Protein AF-A0A809S788-F1 (afdb_monomer_lite)

Secondary structure (DSSP, 8-state):
------------------------------------TT-------SS----EEPTTSS-EE-TT-SSEEEEETTEEEEEETTEEEEESSTT---EEE-GGGS-HHHHTS-GGG-SS--GGGBTB-TTS---HHHHH-HHHHHHTTTTT---STTPPPPPPP-GGGGG--GGGS--SHHHHHHHHHHH--PPP-SHHHHHHHHHTTS-HHHHHHHHHHHHHHHHHHHHHHHHHHHHHHHHHHHHHHHHHHHHHHHHHHHHHHHHHHHHHHHHHHHHHHHHHHHHHHHHHHHHHHHHHHHHHHHHHHHHHHHHHHHHHHHHHHHHHHHHHHHHHHHHHHHHHHHHHHHHHHHHHHHHHHHHTTTTTT--------------------------------

pLDDT: mean 75.58, std 19.31, range [29.53, 98.75]

Radius of gyration: 82.59 Å; chains: 1; bounding box: 158×96×255 Å

Organism: NCBI:txid2675298

Structure (mmCIF, N/CA/C/O backbone):
data_AF-A0A809S788-F1
#
_entry.id   AF-A0A809S788-F1
#
loop_
_atom_site.group_PDB
_atom_site.id
_atom_site.type_symbol
_atom_site.label_atom_id
_atom_site.label_alt_id
_atom_site.label_comp_id
_atom_site.label_asym_id
_atom_site.label_entity_id
_atom_site.label_seq_id
_atom_site.pdbx_PDB_ins_code
_atom_site.Cartn_x
_atom_site.Cartn_y
_atom_site.Cartn_z
_atom_site.occupancy
_atom_site.B_iso_or_equiv
_atom_site.auth_seq_id
_atom_site.auth_comp_id
_atom_site.auth_asym_id
_atom_site.auth_atom_id
_atom_site.pdbx_PDB_model_num
ATOM 1 N N . MET A 1 1 ? -70.821 30.500 58.540 1.00 41.50 1 MET A N 1
ATOM 2 C CA . MET A 1 1 ? -71.482 31.638 57.850 1.00 41.50 1 MET A CA 1
ATOM 3 C C . MET A 1 1 ? -71.160 31.552 56.358 1.00 41.50 1 MET A C 1
ATOM 5 O O . MET A 1 1 ? -70.191 30.882 56.023 1.00 41.50 1 MET A O 1
ATOM 9 N N . ARG A 1 2 ? -71.958 32.154 55.465 1.00 45.47 2 ARG A N 1
ATOM 10 C CA . ARG A 1 2 ? -71.714 32.177 54.006 1.00 45.47 2 ARG A CA 1
ATOM 11 C C . ARG A 1 2 ? -71.720 33.628 53.527 1.00 45.47 2 ARG A C 1
ATOM 13 O O . ARG A 1 2 ? -72.652 34.345 53.872 1.00 45.47 2 ARG A O 1
ATOM 20 N N . PHE A 1 3 ? -70.758 34.017 52.695 1.00 38.81 3 PHE A N 1
ATOM 21 C CA . PHE A 1 3 ? -70.783 35.291 51.971 1.00 38.81 3 PHE A CA 1
ATOM 22 C C . PHE A 1 3 ? -70.698 35.048 50.462 1.00 38.81 3 PHE A C 1
ATOM 24 O O . PHE A 1 3 ? -70.106 34.068 50.015 1.00 38.81 3 PHE A O 1
ATOM 31 N N . LYS A 1 4 ? -71.351 35.926 49.697 1.00 51.06 4 LYS A N 1
ATOM 32 C CA . LYS A 1 4 ? -71.352 35.952 48.231 1.00 51.06 4 LYS A CA 1
ATOM 33 C C . LYS A 1 4 ? -70.604 37.199 47.768 1.00 51.06 4 LYS A C 1
ATOM 35 O O . LYS A 1 4 ? -70.854 38.259 48.332 1.00 51.06 4 LYS A O 1
ATOM 40 N N . THR A 1 5 ? -69.910 37.103 46.643 1.00 55.44 5 THR A N 1
ATOM 41 C CA . THR A 1 5 ? -69.855 38.180 45.643 1.00 55.44 5 THR A CA 1
ATOM 42 C C . THR A 1 5 ? -69.575 37.579 44.270 1.00 55.44 5 THR A C 1
ATOM 44 O O . THR A 1 5 ? -68.909 36.554 44.153 1.00 55.44 5 THR A O 1
ATOM 47 N N . ILE A 1 6 ? -70.116 38.214 43.233 1.00 52.56 6 ILE A N 1
ATOM 48 C CA . ILE A 1 6 ? -69.779 37.984 41.826 1.00 52.56 6 ILE A CA 1
ATOM 49 C C . ILE A 1 6 ? -69.216 39.312 41.318 1.00 52.56 6 ILE A C 1
ATOM 51 O O . ILE A 1 6 ? -69.770 40.362 41.641 1.00 52.56 6 ILE A O 1
ATOM 55 N N . ALA A 1 7 ? -68.152 39.267 40.522 1.00 47.06 7 ALA A N 1
ATOM 56 C CA . ALA A 1 7 ? -67.668 40.400 39.741 1.00 47.06 7 ALA A CA 1
ATOM 57 C C . ALA A 1 7 ? -67.242 39.901 38.352 1.00 47.06 7 ALA A C 1
ATOM 59 O O . ALA A 1 7 ? -66.825 38.752 38.205 1.00 47.06 7 ALA A O 1
ATOM 60 N N . LEU A 1 8 ? -67.400 40.750 37.339 1.00 42.53 8 LEU A N 1
ATOM 61 C CA . LEU A 1 8 ? -67.252 40.421 35.920 1.00 42.53 8 LEU A CA 1
ATOM 62 C C . LEU A 1 8 ? -66.487 41.555 35.210 1.00 42.53 8 LEU A C 1
ATOM 64 O O . LEU A 1 8 ? -66.583 42.704 35.637 1.00 42.53 8 LEU A O 1
ATOM 68 N N . SER A 1 9 ? -65.859 41.222 34.077 1.00 42.66 9 SER A N 1
ATOM 69 C CA . SER A 1 9 ? -65.473 42.129 32.975 1.00 42.66 9 SER A CA 1
ATOM 70 C C . SER A 1 9 ? -64.111 42.855 33.003 1.00 42.66 9 SER A C 1
ATOM 72 O O . SER A 1 9 ? -63.577 43.225 34.040 1.00 42.66 9 SER A O 1
ATOM 74 N N . LEU A 1 10 ? -63.649 43.135 31.770 1.00 40.50 10 LEU A N 1
ATOM 75 C CA . LEU A 1 10 ? -62.745 44.218 31.328 1.00 40.50 10 LEU A CA 1
ATOM 76 C C . LEU A 1 10 ? -61.223 44.111 31.563 1.00 40.50 10 LEU A C 1
ATOM 78 O O . LEU A 1 10 ? -60.592 44.937 32.212 1.00 40.50 10 LEU A O 1
ATOM 82 N N . LEU A 1 11 ? -60.625 43.145 30.859 1.00 47.16 11 LEU A N 1
ATOM 83 C CA . LEU A 1 11 ? -59.698 43.399 29.734 1.00 47.16 11 LEU A CA 1
ATOM 84 C C . LEU A 1 11 ? -59.058 44.813 29.664 1.00 47.16 11 LEU A C 1
ATOM 86 O O . LEU A 1 11 ? -59.659 45.739 29.121 1.00 47.16 11 LEU A O 1
ATOM 90 N N . ILE A 1 12 ? -57.784 44.924 30.062 1.00 51.25 12 ILE A N 1
ATOM 91 C CA . ILE A 1 12 ? -56.824 45.933 29.568 1.00 51.25 12 ILE A CA 1
ATOM 92 C C . ILE A 1 12 ? -55.490 45.221 29.292 1.00 51.25 12 ILE A C 1
ATOM 94 O O . ILE A 1 12 ? -55.046 44.403 30.095 1.00 51.25 12 ILE A O 1
ATOM 98 N N . VAL A 1 13 ? -54.851 45.533 28.161 1.00 49.28 13 VAL A N 1
ATOM 99 C CA . VAL A 1 13 ? -53.529 45.014 27.766 1.00 49.28 13 VAL A CA 1
ATOM 100 C C . VAL A 1 13 ? -52.476 46.115 27.900 1.00 49.28 13 VAL A C 1
ATOM 102 O O . VAL A 1 13 ? -52.684 47.203 27.364 1.00 49.28 13 VAL A O 1
ATOM 105 N N . PRO A 1 14 ? -51.310 45.824 28.499 1.00 49.75 14 PRO A N 1
ATOM 106 C CA . PRO A 1 14 ? -50.064 46.495 28.161 1.00 49.75 14 PRO A CA 1
ATOM 107 C C . PRO A 1 14 ? -49.111 45.559 27.400 1.00 49.75 14 PRO A C 1
ATOM 109 O O . PRO A 1 14 ? -48.926 44.392 27.741 1.00 49.75 14 PRO A O 1
ATOM 112 N N . LEU A 1 15 ? -48.484 46.108 26.361 1.00 49.28 15 LEU A N 1
ATOM 113 C CA . LEU A 1 15 ? -47.418 45.480 25.584 1.00 49.28 15 LEU A CA 1
ATOM 114 C C . LEU A 1 15 ? -46.178 45.236 26.466 1.00 49.28 15 LEU A C 1
ATOM 116 O O . LEU A 1 15 ? -45.623 46.188 27.010 1.00 49.28 15 LEU A O 1
ATOM 120 N N . VAL A 1 16 ? -45.696 43.992 26.538 1.00 47.94 16 VAL A N 1
ATOM 121 C CA . VAL A 1 16 ? -44.373 43.656 27.092 1.00 47.94 16 VAL A CA 1
ATOM 122 C C . VAL A 1 16 ? -43.607 42.839 26.056 1.00 47.94 16 VAL A C 1
ATOM 124 O O . VAL A 1 16 ? -44.090 41.813 25.580 1.00 47.94 16 VAL A O 1
ATOM 127 N N . ALA A 1 17 ? -42.424 43.320 25.680 1.00 44.06 17 ALA A N 1
ATOM 128 C CA . ALA A 1 17 ? -41.512 42.620 24.783 1.00 44.06 17 ALA A CA 1
ATOM 129 C C . ALA A 1 17 ? -40.576 41.677 25.561 1.00 44.06 17 ALA A C 1
ATOM 131 O O . ALA A 1 17 ? -40.374 41.840 26.760 1.00 44.06 17 ALA A O 1
ATOM 132 N N . THR A 1 18 ? -39.944 40.753 24.832 1.00 43.03 18 THR A N 1
ATOM 133 C CA . THR A 1 18 ? -38.916 39.796 25.290 1.00 43.03 18 THR A CA 1
ATOM 134 C C . THR A 1 18 ? -39.364 38.738 26.311 1.00 43.03 18 THR A C 1
ATOM 136 O O . THR A 1 18 ? -39.541 39.010 27.490 1.00 43.03 18 THR A O 1
ATOM 139 N N . VAL A 1 19 ? -39.386 37.480 25.866 1.00 40.94 19 VAL A N 1
ATOM 140 C CA . VAL A 1 19 ? -38.280 36.551 26.164 1.00 40.94 19 VAL A CA 1
ATOM 141 C C . VAL A 1 19 ? -37.875 35.849 24.868 1.00 40.94 19 VAL A C 1
ATOM 143 O O . VAL A 1 19 ? -38.726 35.545 24.035 1.00 40.94 19 VAL A O 1
ATOM 146 N N . ALA A 1 20 ? -36.575 35.636 24.668 1.00 46.00 20 ALA A N 1
ATOM 147 C CA . ALA A 1 20 ? -36.022 34.993 23.475 1.00 46.00 20 ALA A CA 1
ATOM 148 C C . ALA A 1 20 ? -35.595 33.547 23.779 1.00 46.00 20 ALA A C 1
ATOM 150 O O . ALA A 1 20 ? -34.472 33.143 23.482 1.00 46.00 20 ALA A O 1
ATOM 151 N N . ASP A 1 21 ? -36.492 32.758 24.377 1.00 39.47 21 ASP A N 1
ATOM 152 C CA . ASP A 1 21 ? -36.221 31.368 24.764 1.00 39.47 21 ASP A CA 1
ATOM 153 C C . ASP A 1 21 ? -36.375 30.379 23.603 1.00 39.47 21 ASP A C 1
ATOM 155 O O . ASP A 1 21 ? -37.148 29.425 23.615 1.00 39.47 21 ASP A O 1
ATOM 159 N N . ALA A 1 22 ? -35.531 30.602 22.599 1.00 39.84 22 ALA A N 1
ATOM 160 C CA . ALA A 1 22 ? -34.983 29.551 21.757 1.00 39.84 22 ALA A CA 1
ATOM 161 C C . ALA A 1 22 ? -33.453 29.522 21.917 1.00 39.84 22 ALA A C 1
ATOM 163 O O . ALA A 1 22 ? -32.713 29.387 20.939 1.00 39.84 22 ALA A O 1
ATOM 164 N N . SER A 1 23 ? -32.983 29.606 23.172 1.00 41.78 23 SER A N 1
ATOM 165 C CA . SER A 1 23 ? -31.657 29.130 23.589 1.00 41.78 23 SER A CA 1
ATOM 166 C C . SER A 1 23 ? -31.596 27.619 23.385 1.00 41.78 23 SER A C 1
ATOM 168 O O . SER A 1 23 ? -31.646 26.829 24.325 1.00 41.78 23 SER A O 1
ATOM 170 N N . GLY A 1 24 ? -31.543 27.220 22.115 1.00 38.06 24 GLY A N 1
ATOM 171 C CA . GLY A 1 24 ? -31.401 25.851 21.679 1.00 38.06 24 GLY A CA 1
ATOM 172 C C . GLY A 1 24 ? -30.029 25.355 22.083 1.00 38.06 24 GLY A C 1
ATOM 173 O O . GLY A 1 24 ? -29.098 25.369 21.274 1.00 38.06 24 GLY A O 1
ATOM 174 N N . SER A 1 25 ? -29.939 24.861 23.316 1.00 37.97 25 SER A N 1
ATOM 175 C CA . SER A 1 25 ? -28.967 23.873 23.754 1.00 37.97 25 SER A CA 1
ATOM 176 C C . SER A 1 25 ? -29.172 22.596 22.936 1.00 37.97 25 SER A C 1
ATOM 178 O O . SER A 1 25 ? -29.587 21.547 23.425 1.00 37.97 25 SER A O 1
ATOM 180 N N . ARG A 1 26 ? -28.805 22.683 21.646 1.00 35.59 26 ARG A N 1
ATOM 181 C CA . ARG A 1 26 ? -28.238 21.548 20.928 1.00 35.59 26 ARG A CA 1
ATOM 182 C C . ARG A 1 26 ? -27.288 20.887 21.923 1.00 35.59 26 ARG A C 1
ATOM 184 O O . ARG A 1 26 ? -26.445 21.617 22.456 1.00 35.59 26 ARG A O 1
ATOM 191 N N . PRO A 1 27 ? -27.397 19.575 22.193 1.00 37.84 27 PRO A N 1
ATOM 192 C CA . PRO A 1 27 ? -26.334 18.906 22.915 1.00 37.84 27 PRO A CA 1
ATOM 193 C C . PRO A 1 27 ? -25.066 19.223 22.133 1.00 37.84 27 PRO A C 1
ATOM 195 O O . PRO A 1 27 ? -24.988 18.926 20.937 1.00 37.84 27 PRO A O 1
ATOM 198 N N . THR A 1 28 ? -24.129 19.931 22.763 1.00 33.09 28 THR A N 1
ATOM 199 C CA . THR A 1 28 ? -22.826 20.177 22.165 1.00 33.09 28 THR A CA 1
ATOM 200 C C . THR A 1 28 ? -22.278 18.795 21.899 1.00 33.09 28 THR A C 1
ATOM 202 O O . THR A 1 28 ? -21.981 18.055 22.836 1.00 33.09 28 THR A O 1
ATOM 205 N N . GLN A 1 29 ? -22.229 18.404 20.625 1.00 34.94 29 GLN A N 1
ATOM 206 C CA . GLN A 1 29 ? -21.597 17.161 20.239 1.00 34.94 29 GLN A CA 1
ATOM 207 C C . GLN A 1 29 ? -20.121 17.378 20.535 1.00 34.94 29 GLN A C 1
ATOM 209 O O . GLN A 1 29 ? -19.391 17.925 19.712 1.00 34.94 29 GLN A O 1
ATOM 214 N N . VAL A 1 30 ? -19.712 17.016 21.754 1.00 33.78 30 VAL A N 1
ATOM 215 C CA . VAL A 1 30 ? -18.320 16.992 22.185 1.00 33.78 30 VAL A CA 1
ATOM 216 C C . VAL A 1 30 ? -17.689 15.835 21.431 1.00 33.78 30 VAL A C 1
ATOM 218 O O . VAL A 1 30 ? -17.501 14.732 21.943 1.00 33.78 30 VAL A O 1
ATOM 221 N N . SER A 1 31 ? -17.422 16.094 20.153 1.00 33.41 31 SER A N 1
ATOM 222 C CA . SER A 1 31 ? -16.522 15.324 19.331 1.00 33.41 31 SER A CA 1
ATOM 223 C C . SER A 1 31 ? -15.205 15.307 20.084 1.00 33.41 31 SER A C 1
ATOM 225 O O . SER A 1 31 ? -14.483 16.306 20.097 1.00 33.41 31 SER A O 1
ATOM 227 N N . VAL A 1 32 ? -14.910 14.181 20.735 1.00 39.31 32 VAL A N 1
ATOM 228 C CA . VAL A 1 32 ? -13.601 13.911 21.332 1.00 39.31 32 VAL A CA 1
ATOM 229 C C . VAL A 1 32 ? -12.632 13.629 20.182 1.00 39.31 32 VAL A C 1
ATOM 231 O O . VAL A 1 32 ? -12.125 12.526 20.005 1.00 39.31 32 VAL A O 1
ATOM 234 N N . GLY A 1 33 ? -12.405 14.653 19.356 1.00 33.75 33 GLY A N 1
ATOM 235 C CA . GLY A 1 33 ? -11.189 14.768 18.579 1.00 33.75 33 GLY A CA 1
ATOM 236 C C . GLY A 1 33 ? -10.067 14.818 19.599 1.00 33.75 33 GLY A C 1
ATOM 237 O O . GLY A 1 33 ? -10.022 15.724 20.431 1.00 33.75 33 GLY A O 1
ATOM 238 N N . ILE A 1 34 ? -9.229 13.785 19.611 1.00 42.81 34 ILE A N 1
ATOM 239 C CA . ILE A 1 34 ? -8.140 13.711 20.575 1.00 42.81 34 ILE A CA 1
ATOM 240 C C . ILE A 1 34 ? -7.193 14.866 20.254 1.00 42.81 34 ILE A C 1
ATOM 242 O O . ILE A 1 34 ? -6.674 14.944 19.143 1.00 42.81 34 ILE A O 1
ATOM 246 N N . ASN A 1 35 ? -6.999 15.773 21.214 1.00 29.95 35 ASN A N 1
ATOM 247 C CA . ASN A 1 35 ? -6.159 16.962 21.060 1.00 29.95 35 ASN A CA 1
ATOM 248 C C . ASN A 1 35 ? -4.663 16.602 21.103 1.00 29.95 35 ASN A C 1
ATOM 250 O O . ASN A 1 35 ? -3.922 17.034 21.984 1.00 29.95 35 ASN A O 1
ATOM 254 N N . TYR A 1 36 ? -4.220 15.820 20.121 1.00 43.81 36 TYR A N 1
ATOM 255 C CA . TYR A 1 36 ? -2.841 15.844 19.657 1.00 43.81 36 TYR A CA 1
ATOM 256 C C . TYR A 1 36 ? -2.638 17.097 18.787 1.00 43.81 36 TYR A C 1
ATOM 258 O O . TYR A 1 36 ? -3.549 17.471 18.038 1.00 43.81 36 TYR A O 1
ATOM 266 N N . PRO A 1 37 ? -1.461 17.745 18.820 1.00 34.91 37 PRO A N 1
ATOM 267 C CA . PRO A 1 37 ? -1.160 18.843 17.909 1.00 34.91 37 PRO A CA 1
ATOM 268 C C . PRO A 1 37 ? -1.144 18.341 16.454 1.00 34.91 37 PRO A C 1
ATOM 270 O O . PRO A 1 37 ? -0.196 17.694 16.021 1.00 34.91 37 PRO A O 1
ATOM 273 N N . GLY A 1 38 ? -2.206 18.648 15.703 1.00 36.78 38 GLY A N 1
ATOM 274 C CA . GLY A 1 38 ? -2.278 18.477 14.247 1.00 36.78 38 GLY A CA 1
ATOM 275 C C . GLY A 1 38 ? -3.343 17.515 13.707 1.00 36.78 38 GLY A C 1
ATOM 276 O O . GLY A 1 38 ? -3.680 17.635 12.533 1.00 36.78 38 GLY A O 1
ATOM 277 N N . VAL A 1 39 ? -3.912 16.596 14.506 1.00 39.84 39 VAL A N 1
ATOM 278 C CA . VAL A 1 39 ? -4.849 15.574 13.980 1.00 39.84 39 VAL A CA 1
ATOM 279 C C . VAL A 1 39 ? -6.062 15.337 14.887 1.00 39.84 39 VAL A C 1
ATOM 281 O O . VAL A 1 39 ? -6.020 14.546 15.825 1.00 39.84 39 VAL A O 1
ATOM 284 N N . SER A 1 40 ? -7.203 15.933 14.528 1.00 47.94 40 SER A N 1
ATOM 285 C CA . SER A 1 40 ? -8.512 15.437 14.978 1.00 47.94 40 SER A CA 1
ATOM 286 C C . SER A 1 40 ? -8.881 14.190 14.174 1.00 47.94 40 SER A C 1
ATOM 288 O O . SER A 1 40 ? -9.336 14.300 13.040 1.00 47.94 40 SER A O 1
ATOM 290 N N . LEU A 1 41 ? -8.696 13.003 14.759 1.00 58.16 41 LEU A N 1
ATOM 291 C CA . LEU A 1 41 ? -8.872 11.721 14.056 1.00 58.16 41 LEU A CA 1
ATOM 292 C C . LEU A 1 41 ? -10.288 11.463 13.515 1.00 58.16 41 LEU A C 1
ATOM 294 O O . LEU A 1 41 ? -10.454 10.589 12.676 1.00 58.16 41 LEU A O 1
ATOM 298 N N . GLY A 1 42 ? -11.326 12.161 13.981 1.00 60.66 42 GLY A N 1
ATOM 299 C CA . GLY A 1 42 ? -12.709 11.978 13.508 1.00 60.66 42 GLY A CA 1
ATOM 300 C C . GLY A 1 42 ? -13.381 10.656 13.918 1.00 60.66 42 GLY A C 1
ATOM 301 O O . GLY A 1 42 ? -14.603 10.559 13.834 1.00 60.66 42 GLY A O 1
ATOM 302 N N . ILE A 1 43 ? -12.617 9.677 14.420 1.00 72.06 43 ILE A N 1
ATOM 303 C CA . ILE A 1 43 ? -13.111 8.420 14.995 1.00 72.06 43 ILE A CA 1
ATOM 304 C C . ILE A 1 43 ? -13.919 8.736 16.263 1.00 72.06 43 ILE A C 1
ATOM 306 O O . ILE A 1 43 ? -13.362 8.871 17.353 1.00 72.06 43 ILE A O 1
ATOM 310 N N . ASN A 1 44 ? -15.238 8.870 16.123 1.00 79.44 44 ASN A N 1
ATOM 311 C CA . ASN A 1 44 ? -16.151 9.130 17.231 1.00 79.44 44 ASN A CA 1
ATOM 312 C C . ASN A 1 44 ? -17.258 8.073 17.280 1.00 79.44 44 ASN A C 1
ATOM 314 O O . ASN A 1 44 ? -18.141 8.040 16.426 1.00 79.44 44 ASN A O 1
ATOM 318 N N . MET A 1 45 ? -17.218 7.245 18.321 1.00 87.88 45 MET A N 1
ATOM 319 C CA . MET A 1 45 ? -18.259 6.285 18.668 1.00 87.88 45 MET A CA 1
ATOM 320 C C . MET A 1 45 ? -19.015 6.801 19.903 1.00 87.88 45 MET A C 1
ATOM 322 O O . MET A 1 45 ? -18.535 6.647 21.025 1.00 87.88 45 MET A O 1
ATOM 326 N N . PRO A 1 46 ? -20.191 7.439 19.753 1.00 87.00 46 PRO A N 1
ATOM 327 C CA . PRO A 1 46 ? -20.933 7.987 20.896 1.00 87.00 46 PRO A CA 1
ATOM 328 C C . PRO A 1 46 ? -21.540 6.897 21.802 1.00 87.00 46 PRO A C 1
ATOM 330 O O . PRO A 1 46 ? -21.761 7.122 22.994 1.00 87.00 46 PRO A O 1
ATOM 333 N N . ALA A 1 47 ? -21.777 5.703 21.253 1.00 91.69 47 ALA A N 1
ATOM 334 C CA . ALA A 1 47 ? -22.297 4.526 21.942 1.00 91.69 47 ALA A CA 1
ATOM 335 C C . ALA A 1 47 ? -21.555 3.262 21.476 1.00 91.69 47 ALA A C 1
ATOM 337 O O . ALA A 1 47 ? -20.857 3.291 20.462 1.00 91.69 47 ALA A O 1
ATOM 338 N N . TYR A 1 48 ? -21.702 2.169 22.226 1.00 95.38 48 TYR A N 1
ATOM 339 C CA . TYR A 1 48 ? -21.011 0.906 21.964 1.00 95.38 48 TYR A CA 1
ATOM 340 C C . TYR A 1 48 ? -21.328 0.343 20.558 1.00 95.38 48 TYR A C 1
ATOM 342 O O . TYR A 1 48 ? -22.508 0.263 20.200 1.00 95.38 48 TYR A O 1
ATOM 350 N N . PRO A 1 49 ? -20.313 -0.080 19.779 1.00 95.44 49 PRO A N 1
ATOM 351 C CA . PRO A 1 49 ? -20.464 -0.479 18.380 1.00 95.44 49 PRO A CA 1
ATOM 352 C C . PRO A 1 49 ? -21.293 -1.756 18.190 1.00 95.44 49 PRO A C 1
ATOM 354 O O . PRO A 1 49 ? -21.282 -2.682 19.009 1.00 95.44 49 PRO A O 1
ATOM 357 N N . ARG A 1 50 ? -21.974 -1.854 17.046 1.00 96.00 50 ARG A N 1
ATOM 358 C CA . ARG A 1 50 ? -22.734 -3.037 16.622 1.00 96.00 50 ARG A CA 1
ATOM 359 C C . ARG A 1 50 ? -21.812 -4.069 15.965 1.00 96.00 50 ARG A C 1
ATOM 361 O O . ARG A 1 50 ? -21.979 -4.421 14.799 1.00 96.00 50 ARG A O 1
ATOM 368 N N . LEU A 1 51 ? -20.850 -4.569 16.736 1.00 98.00 51 LEU A N 1
ATOM 369 C CA . LEU A 1 51 ? -19.906 -5.592 16.290 1.00 98.00 51 LEU A CA 1
ATOM 370 C C . LEU A 1 51 ? -20.619 -6.886 15.864 1.00 98.00 51 LEU A C 1
ATOM 372 O O . LEU A 1 51 ? -21.322 -7.515 16.658 1.00 98.00 51 LEU A O 1
ATOM 376 N N . VAL A 1 52 ? -20.396 -7.298 14.616 1.00 98.31 52 VAL A N 1
ATOM 377 C CA . VAL A 1 52 ? -20.839 -8.576 14.037 1.00 98.31 52 VAL A CA 1
ATOM 378 C C . VAL A 1 52 ? -19.635 -9.316 13.435 1.00 98.31 52 VAL A C 1
ATOM 380 O O . VAL A 1 52 ? -18.698 -8.662 12.973 1.00 98.31 52 VAL A O 1
ATOM 383 N N . PRO A 1 53 ? -19.596 -10.661 13.471 1.00 98.06 53 PRO A N 1
ATOM 384 C CA . PRO A 1 53 ? -18.426 -11.419 13.031 1.00 98.06 53 PRO A CA 1
ATOM 385 C C . PRO A 1 53 ? -18.222 -11.337 11.513 1.00 98.06 53 PRO A C 1
ATOM 387 O O . PRO A 1 53 ? -19.183 -11.354 10.742 1.00 98.06 53 PRO A O 1
ATOM 390 N N . VAL A 1 54 ? -16.960 -11.306 11.087 1.00 97.81 54 VAL A N 1
ATOM 391 C CA . VAL A 1 54 ? -16.555 -11.467 9.686 1.00 97.81 54 VAL A CA 1
ATOM 392 C C . VAL A 1 54 ? -16.507 -12.979 9.375 1.00 97.81 54 VAL A C 1
ATOM 394 O O . VAL A 1 54 ? -15.752 -13.701 10.030 1.00 97.81 54 VAL A O 1
ATOM 397 N N . PRO A 1 55 ? -17.301 -13.509 8.422 1.00 95.06 55 PRO A N 1
ATOM 398 C CA . PRO A 1 55 ? -17.399 -14.953 8.183 1.00 95.06 55 PRO A CA 1
ATOM 399 C C . PRO A 1 55 ? -16.063 -15.592 7.782 1.00 95.06 55 PRO A C 1
ATOM 401 O O . PRO A 1 55 ? -15.479 -15.216 6.770 1.00 95.06 55 PRO A O 1
ATOM 404 N N . GLY A 1 56 ? -15.597 -16.577 8.557 1.00 93.56 56 GLY A N 1
ATOM 405 C CA . GLY A 1 56 ? -14.320 -17.265 8.315 1.00 93.56 56 GLY A CA 1
ATOM 406 C C . GLY A 1 56 ? -13.080 -16.557 8.879 1.00 93.56 56 GLY A C 1
ATOM 407 O O . GLY A 1 56 ? -11.971 -16.905 8.480 1.00 93.56 56 GLY A O 1
ATOM 408 N N . TYR A 1 57 ? -13.264 -15.584 9.782 1.00 95.69 57 TYR A N 1
ATOM 409 C CA . TYR A 1 57 ? -12.200 -14.826 10.452 1.00 95.69 57 TYR A CA 1
ATOM 410 C C . TYR A 1 57 ? -12.485 -14.713 11.961 1.00 95.69 57 TYR A C 1
ATOM 412 O O . TYR A 1 57 ? -13.647 -14.701 12.372 1.00 95.69 57 TYR A O 1
ATOM 420 N N . PRO A 1 58 ? -11.458 -14.541 12.812 1.00 96.81 58 PRO A N 1
ATOM 421 C CA . PRO A 1 58 ? -11.621 -14.360 14.256 1.00 96.81 58 PRO A CA 1
ATOM 422 C C . PRO A 1 58 ? -11.951 -12.900 14.642 1.00 96.81 58 PRO A C 1
ATOM 424 O O . PRO A 1 58 ? -11.722 -12.488 15.779 1.00 96.81 58 PRO A O 1
ATOM 427 N N . VAL A 1 59 ? -12.442 -12.110 13.682 1.00 98.31 59 VAL A N 1
ATOM 428 C CA . VAL A 1 59 ? -12.568 -10.646 13.719 1.00 98.31 59 VAL A CA 1
ATOM 429 C C . VAL A 1 59 ? -14.041 -10.250 13.642 1.00 98.31 59 VAL A C 1
ATOM 431 O O . VAL A 1 59 ? -14.818 -10.869 12.915 1.00 98.31 59 VAL A O 1
ATOM 434 N N . TYR A 1 60 ? -14.423 -9.186 14.344 1.00 98.75 60 TYR A N 1
ATOM 435 C CA . TYR A 1 60 ? -15.714 -8.517 14.166 1.00 98.75 60 TYR A CA 1
ATOM 436 C C . TYR A 1 60 ? -15.520 -7.174 13.464 1.00 98.75 60 TYR A C 1
ATOM 438 O O . TYR A 1 60 ? -14.459 -6.566 13.573 1.00 98.75 60 TYR A O 1
ATOM 446 N N . TYR A 1 61 ? -16.563 -6.676 12.810 1.00 98.44 61 TYR A N 1
ATOM 447 C CA . TYR A 1 61 ? -16.635 -5.314 12.279 1.00 98.44 61 TYR A CA 1
ATOM 448 C C . TYR A 1 61 ? -17.973 -4.673 12.662 1.00 98.44 61 TYR A C 1
ATOM 450 O O . TYR A 1 61 ? -18.916 -5.383 13.020 1.00 98.44 61 TYR A O 1
ATOM 458 N N . ASP A 1 62 ? -18.078 -3.346 12.586 1.00 96.94 62 ASP A N 1
ATOM 459 C CA . ASP A 1 62 ? -19.369 -2.656 12.702 1.00 96.94 62 ASP A CA 1
ATOM 460 C C . ASP A 1 62 ? -19.842 -2.166 11.313 1.00 96.94 62 ASP A C 1
ATOM 462 O O . ASP A 1 62 ? -19.198 -1.301 10.711 1.00 96.94 62 ASP A O 1
ATOM 466 N N . PRO A 1 63 ? -20.967 -2.678 10.770 1.00 96.31 63 PRO A N 1
ATOM 467 C CA . PRO A 1 63 ? -21.491 -2.258 9.469 1.00 96.31 63 PRO A CA 1
ATOM 468 C C . PRO A 1 63 ? -22.022 -0.815 9.454 1.00 96.31 63 PRO A C 1
ATOM 470 O O . PRO A 1 63 ? -22.180 -0.243 8.370 1.00 96.31 63 PRO A O 1
ATOM 473 N N . ASN A 1 64 ? -22.276 -0.227 10.623 1.00 93.19 64 ASN A N 1
ATOM 474 C CA . ASN A 1 64 ? -22.789 1.129 10.799 1.00 93.19 64 ASN A CA 1
ATOM 475 C C . ASN A 1 64 ? -21.679 2.146 11.137 1.00 93.19 64 ASN A C 1
ATOM 477 O O . ASN A 1 64 ? -21.975 3.329 11.300 1.00 93.19 64 ASN A O 1
ATOM 481 N N . ALA A 1 65 ? -20.417 1.715 11.252 1.00 91.31 65 ALA A N 1
ATOM 482 C CA . ALA A 1 65 ? -19.302 2.604 11.558 1.00 91.31 65 ALA A CA 1
ATOM 483 C C . ALA A 1 65 ? -19.015 3.607 10.430 1.00 91.31 65 ALA A C 1
ATOM 485 O O . ALA A 1 65 ? -18.847 3.236 9.268 1.00 91.31 65 ALA A O 1
ATOM 486 N N . ASN A 1 66 ? -18.812 4.871 10.809 1.00 87.50 66 ASN A N 1
ATOM 487 C CA . ASN A 1 66 ? -18.270 5.925 9.943 1.00 87.50 66 ASN A CA 1
ATOM 488 C C . ASN A 1 66 ? -16.727 5.868 9.868 1.00 87.50 66 ASN A C 1
ATOM 490 O O . ASN A 1 66 ? -16.060 6.901 9.860 1.00 87.50 66 ASN A O 1
ATOM 494 N N . SER A 1 67 ? -16.156 4.660 9.889 1.00 91.00 67 SER A N 1
ATOM 495 C CA . SER A 1 67 ? -14.714 4.368 9.895 1.00 91.00 67 SER A CA 1
ATOM 496 C C . SER A 1 67 ? -14.503 2.901 9.494 1.00 91.00 67 SER A C 1
ATOM 498 O O . SER A 1 67 ? -15.418 2.088 9.638 1.00 91.00 67 SER A O 1
ATOM 500 N N . ASN A 1 68 ? -13.303 2.509 9.053 1.00 95.75 68 ASN A N 1
ATOM 501 C CA . ASN A 1 68 ? -12.971 1.083 8.912 1.00 95.75 68 ASN A CA 1
ATOM 502 C C . ASN A 1 68 ? -12.691 0.509 10.301 1.00 95.75 68 ASN A C 1
ATOM 504 O O . ASN A 1 68 ? -11.586 0.668 10.813 1.00 95.75 68 ASN A O 1
ATOM 508 N N . TYR A 1 69 ? -13.720 -0.056 10.928 1.00 97.12 69 TYR A N 1
ATOM 509 C CA . TYR A 1 69 ? -13.748 -0.329 12.360 1.00 97.12 69 TYR A CA 1
ATOM 510 C C . TYR A 1 69 ? -13.920 -1.822 12.640 1.00 97.12 69 TYR A C 1
ATOM 512 O O . TYR A 1 69 ? -14.933 -2.422 12.266 1.00 97.12 69 TYR A O 1
ATOM 520 N N . PHE A 1 70 ? -12.945 -2.397 13.339 1.00 98.44 70 PHE A N 1
ATOM 521 C CA . PHE A 1 70 ? -12.849 -3.823 13.623 1.00 98.44 70 PHE A CA 1
ATOM 522 C C . PHE A 1 70 ? -12.625 -4.079 15.118 1.00 98.44 70 PHE A C 1
ATOM 524 O O . PHE A 1 70 ? -12.159 -3.206 15.847 1.00 98.44 70 PHE A O 1
ATOM 531 N N . PHE A 1 71 ? -12.912 -5.293 15.580 1.00 98.56 71 PHE A N 1
ATOM 532 C CA . PHE A 1 71 ? -12.513 -5.780 16.901 1.00 98.56 71 PHE A CA 1
ATOM 533 C C . PHE A 1 71 ? -11.837 -7.142 16.757 1.00 98.56 71 PHE A C 1
ATOM 535 O O . PHE A 1 71 ? -12.409 -8.067 16.172 1.00 98.56 71 PHE A O 1
ATOM 542 N N . TYR A 1 72 ? -10.617 -7.255 17.279 1.00 98.50 72 TYR A N 1
ATOM 543 C CA . TYR A 1 72 ? -9.810 -8.465 17.221 1.00 98.50 72 TYR A CA 1
ATOM 544 C C . TYR A 1 72 ? -8.913 -8.604 18.453 1.00 98.50 72 TYR A C 1
ATOM 546 O O . TYR A 1 72 ? -8.298 -7.640 18.906 1.00 98.50 72 TYR A O 1
ATOM 554 N N . ASP A 1 73 ? -8.849 -9.830 18.976 1.00 97.44 73 ASP A N 1
ATOM 555 C CA . ASP A 1 73 ? -7.999 -10.257 20.095 1.00 97.44 73 ASP A CA 1
ATOM 556 C C . ASP A 1 73 ? -8.100 -9.406 21.381 1.00 97.44 73 ASP A C 1
ATOM 558 O O . ASP A 1 73 ? -7.192 -9.391 22.203 1.00 97.44 73 ASP A O 1
ATOM 562 N N . GLY A 1 74 ? -9.228 -8.723 21.593 1.00 96.56 74 GLY A N 1
ATOM 563 C CA . GLY A 1 74 ? -9.454 -7.862 22.759 1.00 96.56 74 GLY A CA 1
ATOM 564 C C . GLY A 1 74 ? -9.296 -6.364 22.499 1.00 96.56 74 GLY A C 1
ATOM 565 O O . GLY A 1 74 ? -9.697 -5.583 23.356 1.00 96.56 74 GLY A O 1
ATOM 566 N N . LEU A 1 75 ? -8.795 -5.954 21.329 1.00 97.62 75 LEU A N 1
ATOM 567 C CA . LEU A 1 75 ? -8.694 -4.544 20.942 1.00 97.62 75 LEU A CA 1
ATOM 568 C C . LEU A 1 75 ? -9.645 -4.190 19.803 1.00 97.62 75 LEU A C 1
ATOM 570 O O . LEU A 1 75 ? -9.940 -4.994 18.916 1.00 97.62 75 LEU A O 1
ATOM 574 N N . TYR A 1 76 ? -10.072 -2.936 19.811 1.00 97.69 76 TYR A N 1
ATOM 575 C CA . TYR A 1 76 ? -10.659 -2.261 18.669 1.00 97.69 76 TYR A CA 1
ATOM 576 C C . TYR A 1 76 ? -9.536 -1.762 17.761 1.00 97.69 76 TYR A C 1
ATOM 578 O O . TYR A 1 76 ? -8.589 -1.135 18.237 1.00 97.69 76 TYR A O 1
ATOM 586 N N . TRP A 1 77 ? -9.660 -2.022 16.464 1.00 97.81 77 TRP A N 1
ATOM 587 C CA . TRP A 1 77 ? -8.700 -1.642 15.431 1.00 97.81 77 TRP A CA 1
ATOM 588 C C . TRP A 1 77 ? -9.397 -0.745 14.415 1.00 97.81 77 TRP A C 1
ATOM 590 O O . TRP A 1 77 ? -10.450 -1.111 13.889 1.00 97.81 77 TRP A O 1
ATOM 600 N N . VAL A 1 78 ? -8.816 0.417 14.123 1.00 96.12 78 VAL A N 1
ATOM 601 C CA . VAL A 1 78 ? -9.382 1.376 13.168 1.00 96.12 78 VAL A CA 1
ATOM 602 C C . VAL A 1 78 ? -8.361 1.730 12.101 1.00 96.12 78 VAL A C 1
ATOM 604 O O . VAL A 1 78 ? -7.240 2.112 12.428 1.00 96.12 78 VAL A O 1
ATOM 607 N N . PHE A 1 79 ? -8.758 1.639 10.831 1.00 94.81 79 PHE A N 1
ATOM 608 C CA . PHE A 1 79 ? -7.944 2.097 9.706 1.00 94.81 79 PHE A CA 1
ATOM 609 C C . PHE A 1 79 ? -8.510 3.385 9.106 1.00 94.81 79 PHE A C 1
ATOM 611 O O . PHE A 1 79 ? -9.587 3.383 8.502 1.00 94.81 79 PHE A O 1
ATOM 618 N N . GLN A 1 80 ? -7.795 4.497 9.265 1.00 89.06 80 GLN A N 1
ATOM 619 C CA . GLN A 1 80 ? -8.225 5.805 8.773 1.00 89.06 80 GLN A CA 1
ATOM 620 C C . GLN A 1 80 ? -7.023 6.695 8.443 1.00 89.06 80 GLN A C 1
ATOM 622 O O . GLN A 1 80 ? -6.005 6.651 9.124 1.00 89.06 80 GLN A O 1
ATOM 627 N N . GLY A 1 81 ? -7.132 7.517 7.392 1.00 84.31 81 GLY A N 1
ATOM 628 C CA . GLY A 1 81 ? -6.075 8.468 7.024 1.00 84.31 81 GLY A CA 1
ATOM 629 C C . GLY A 1 81 ? -4.729 7.796 6.731 1.00 84.31 81 GLY A C 1
ATOM 630 O O . GLY A 1 81 ? -3.697 8.315 7.138 1.00 84.31 81 GLY A O 1
ATOM 631 N N . ASP A 1 82 ? -4.758 6.621 6.094 1.00 86.56 82 ASP A N 1
ATOM 632 C CA . ASP A 1 82 ? -3.608 5.735 5.853 1.00 86.56 82 ASP A CA 1
ATOM 633 C C . ASP A 1 82 ? -2.879 5.224 7.112 1.00 86.56 82 ASP A C 1
ATOM 635 O O . ASP A 1 82 ? -1.721 4.812 7.062 1.00 86.56 82 ASP A O 1
ATOM 639 N N . ASN A 1 83 ? -3.535 5.246 8.270 1.00 88.00 83 ASN A N 1
ATOM 640 C CA . ASN A 1 83 ? -2.941 4.838 9.535 1.00 88.00 83 ASN A CA 1
ATOM 641 C C . ASN A 1 83 ? -3.837 3.848 10.277 1.00 88.00 83 ASN A C 1
ATOM 643 O O . ASN A 1 83 ? -5.066 3.931 10.229 1.00 88.00 83 ASN A O 1
ATOM 647 N N . TRP A 1 84 ? -3.194 2.906 10.965 1.00 93.50 84 TRP A N 1
ATOM 648 C CA . TRP A 1 84 ? -3.852 1.984 11.878 1.00 93.50 84 TRP A CA 1
ATOM 649 C C . TRP A 1 84 ? -3.795 2.541 13.297 1.00 93.50 84 TRP A C 1
ATOM 651 O O . TRP A 1 84 ? -2.773 3.070 13.734 1.00 93.50 84 TRP A O 1
ATOM 661 N N . TYR A 1 85 ? -4.899 2.398 14.017 1.00 92.88 85 TYR A N 1
ATOM 662 C CA . TYR A 1 85 ? -5.047 2.804 15.408 1.00 92.88 85 TYR A CA 1
ATOM 663 C C . TYR A 1 85 ? -5.629 1.653 16.218 1.00 92.88 85 TYR A C 1
ATOM 665 O O . TYR A 1 85 ? -6.461 0.901 15.704 1.00 92.88 85 TYR A O 1
ATOM 673 N N . ALA A 1 86 ? -5.225 1.541 17.480 1.00 94.50 86 ALA A N 1
ATOM 674 C CA . ALA A 1 86 ? -5.766 0.562 18.413 1.00 94.50 86 ALA A CA 1
ATOM 675 C C . ALA A 1 86 ? -6.261 1.214 19.709 1.00 94.50 86 ALA A C 1
ATOM 677 O O . ALA A 1 86 ? -5.770 2.266 20.126 1.00 94.50 86 ALA A O 1
ATOM 678 N N . SER A 1 87 ? -7.236 0.567 20.346 1.00 93.56 87 SER A N 1
ATOM 679 C CA . SER A 1 87 ? -7.663 0.855 21.715 1.00 93.56 87 SER A CA 1
ATOM 680 C C . SER A 1 87 ? -8.279 -0.383 22.359 1.00 93.56 87 SER A C 1
ATOM 682 O O . SER A 1 87 ? -8.884 -1.196 21.663 1.00 93.56 87 SER A O 1
ATOM 684 N N . SER A 1 88 ? -8.203 -0.520 23.683 1.00 93.88 88 SER A N 1
ATOM 685 C CA . SER A 1 88 ? -9.025 -1.498 24.416 1.00 93.88 88 SER A CA 1
ATOM 686 C C . SER A 1 88 ? -10.449 -0.990 24.699 1.00 93.88 88 SER A C 1
ATOM 688 O O . SER A 1 88 ? -11.308 -1.755 25.141 1.00 93.88 88 SER A O 1
ATOM 690 N N . TRP A 1 89 ? -10.742 0.281 24.388 1.00 94.94 89 TRP A N 1
ATOM 691 C CA . TRP A 1 89 ? -12.045 0.914 24.602 1.00 94.94 89 TRP A CA 1
ATOM 692 C C . TRP A 1 89 ? -12.642 1.491 23.311 1.00 94.94 89 TRP A C 1
ATOM 694 O O . TRP A 1 89 ? -11.952 2.071 22.475 1.00 94.94 89 TRP A O 1
ATOM 704 N N . TYR A 1 90 ? -13.958 1.333 23.141 1.00 95.00 90 TYR A N 1
ATOM 705 C CA . TYR A 1 90 ? -14.606 1.456 21.828 1.00 95.00 90 TYR A CA 1
ATOM 706 C C . TYR A 1 90 ? -14.599 2.863 21.190 1.00 95.00 90 TYR A C 1
ATOM 708 O O . TYR A 1 90 ? -14.835 2.996 19.988 1.00 95.00 90 TYR A O 1
ATOM 716 N N . ASN A 1 91 ? -14.340 3.913 21.970 1.00 92.56 91 ASN A N 1
ATOM 717 C CA . ASN A 1 91 ? -14.238 5.312 21.537 1.00 92.56 91 ASN A CA 1
ATOM 718 C C . ASN A 1 91 ? -12.870 5.920 21.929 1.00 92.56 91 ASN A C 1
ATOM 720 O O . ASN A 1 91 ? -12.748 7.126 22.138 1.00 92.56 91 ASN A O 1
ATOM 724 N N . GLY A 1 92 ? -11.837 5.083 22.060 1.00 89.00 92 GLY A N 1
ATOM 725 C CA . GLY A 1 92 ? -10.476 5.504 22.381 1.00 89.00 92 GLY A CA 1
ATOM 726 C C . GLY A 1 92 ? -10.171 5.674 23.884 1.00 89.00 92 GLY A C 1
ATOM 727 O O . GLY A 1 92 ? -10.990 5.322 24.740 1.00 89.00 92 GLY A O 1
ATOM 728 N N . PRO A 1 93 ? -8.995 6.220 24.247 1.00 86.38 93 PRO A N 1
ATOM 729 C CA . PRO A 1 93 ? -8.026 6.889 23.378 1.00 86.38 93 PRO A CA 1
ATOM 730 C C . PRO A 1 93 ? -7.436 5.953 22.319 1.00 86.38 93 PRO A C 1
ATOM 732 O O . PRO A 1 93 ? -7.335 4.746 22.531 1.00 86.38 93 PRO A O 1
ATOM 735 N N . TRP A 1 94 ? -7.116 6.528 21.162 1.00 88.00 94 TRP A N 1
ATOM 736 C CA . TRP A 1 94 ? -6.632 5.821 19.980 1.00 88.00 94 TRP A CA 1
ATOM 737 C C . TRP A 1 94 ? -5.125 5.996 19.856 1.00 88.00 94 TRP A C 1
ATOM 739 O O . TRP A 1 94 ? -4.655 7.098 19.576 1.00 88.00 94 TRP A O 1
ATOM 749 N N . ASP A 1 95 ? -4.383 4.906 20.011 1.00 86.31 95 ASP A N 1
ATOM 750 C CA . ASP A 1 95 ? -2.931 4.912 19.873 1.00 86.31 95 ASP A CA 1
ATOM 751 C C . ASP A 1 95 ? -2.558 4.468 18.449 1.00 86.31 95 ASP A C 1
ATOM 753 O O . ASP A 1 95 ? -3.103 3.483 17.945 1.00 86.31 95 ASP A O 1
ATOM 757 N N . MET A 1 96 ? -1.646 5.182 17.781 1.00 86.88 96 MET A N 1
ATOM 758 C CA . MET A 1 96 ? -1.182 4.813 16.435 1.00 86.88 96 MET A CA 1
ATOM 759 C C . MET A 1 96 ? -0.353 3.521 16.473 1.00 86.88 96 MET A C 1
ATOM 761 O O . MET A 1 96 ? 0.562 3.388 17.286 1.00 86.88 96 MET A O 1
ATOM 765 N N . ILE A 1 97 ? -0.640 2.598 15.553 1.00 88.38 97 ILE A N 1
ATOM 766 C CA . ILE A 1 97 ? 0.081 1.336 15.367 1.00 88.38 97 ILE A CA 1
ATOM 767 C C . ILE A 1 97 ? 0.734 1.320 13.980 1.00 88.38 97 ILE A C 1
ATOM 769 O O . ILE A 1 97 ? 0.073 1.531 12.962 1.00 88.38 97 ILE A O 1
ATOM 773 N N . GLY A 1 98 ? 2.038 1.034 13.932 1.00 87.06 98 GLY A N 1
ATOM 774 C CA . GLY A 1 98 ? 2.759 0.863 12.670 1.00 87.06 98 GLY A CA 1
ATOM 775 C C . GLY A 1 98 ? 2.264 -0.357 11.884 1.00 87.06 98 GLY A C 1
ATOM 776 O O . GLY A 1 98 ? 1.949 -1.385 12.481 1.00 87.06 98 GLY A O 1
ATOM 777 N N . TYR A 1 99 ? 2.224 -0.283 10.549 1.00 88.06 99 TYR A N 1
ATOM 778 C CA . TYR A 1 99 ? 1.718 -1.378 9.699 1.00 88.06 99 TYR A CA 1
ATOM 779 C C . TYR A 1 99 ? 2.464 -2.708 9.892 1.00 88.06 99 TYR A C 1
ATOM 781 O O . TYR A 1 99 ? 1.841 -3.769 9.896 1.00 88.06 99 TYR A O 1
ATOM 789 N N . ASP A 1 100 ? 3.774 -2.661 10.158 1.00 87.12 100 ASP A N 1
ATOM 790 C CA . ASP A 1 100 ? 4.595 -3.832 10.496 1.00 87.12 100 ASP A CA 1
ATOM 791 C C . ASP A 1 100 ? 4.182 -4.514 11.825 1.00 87.12 100 ASP A C 1
ATOM 793 O O . ASP A 1 100 ? 4.598 -5.645 12.081 1.00 87.12 100 ASP A O 1
ATOM 797 N N . TYR A 1 101 ? 3.296 -3.908 12.630 1.00 90.25 101 TYR A N 1
ATOM 798 C CA . TYR A 1 101 ? 2.770 -4.449 13.895 1.00 90.25 101 TYR A CA 1
ATOM 799 C C . TYR A 1 101 ? 1.284 -4.842 13.858 1.00 90.25 101 TYR A C 1
ATOM 801 O O . TYR A 1 101 ? 0.796 -5.422 14.823 1.00 90.25 101 TYR A O 1
ATOM 809 N N . VAL A 1 102 ? 0.547 -4.573 12.774 1.00 95.19 102 VAL A N 1
ATOM 810 C CA . VAL A 1 102 ? -0.888 -4.917 12.702 1.00 95.19 102 VAL A CA 1
ATOM 811 C C . VAL A 1 102 ? -1.062 -6.445 12.600 1.00 95.19 102 VAL A C 1
ATOM 813 O O . VAL A 1 102 ? -0.343 -7.078 11.809 1.00 95.19 102 VAL A O 1
ATOM 816 N N . PRO A 1 103 ? -1.988 -7.064 13.364 1.00 95.88 103 PRO A N 1
ATOM 817 C CA . PRO A 1 103 ? -2.226 -8.502 13.310 1.00 95.88 103 PRO A CA 1
ATOM 818 C C . PRO A 1 103 ? -2.642 -8.992 11.925 1.00 95.88 103 PRO A C 1
ATOM 820 O O . PRO A 1 103 ? -3.428 -8.343 11.229 1.00 95.88 103 PRO A O 1
ATOM 823 N N . LEU A 1 104 ? -2.176 -10.184 11.548 1.00 94.75 104 LEU A N 1
ATOM 824 C CA . LEU A 1 104 ? -2.460 -10.759 10.232 1.00 94.75 104 LEU A CA 1
ATOM 825 C C . LEU A 1 104 ? -3.964 -10.906 9.984 1.00 94.75 104 LEU A C 1
ATOM 827 O O . LEU A 1 104 ? -4.436 -10.530 8.919 1.00 94.75 104 LEU A O 1
ATOM 831 N N . TYR A 1 105 ? -4.740 -11.369 10.966 1.00 95.81 105 TYR A N 1
ATOM 832 C CA . TYR A 1 105 ? -6.190 -11.522 10.803 1.00 95.81 105 TYR A CA 1
ATOM 833 C C . TYR A 1 105 ? -6.941 -10.204 10.567 1.00 95.81 105 TYR A C 1
ATOM 835 O O . TYR A 1 105 ? -7.988 -10.236 9.930 1.00 95.81 105 TYR A O 1
ATOM 843 N N . VAL A 1 106 ? -6.408 -9.063 11.021 1.00 97.38 106 VAL A N 1
ATOM 844 C CA . VAL A 1 106 ? -6.985 -7.728 10.769 1.00 97.38 106 VAL A CA 1
ATOM 845 C C . VAL A 1 106 ? -6.636 -7.250 9.356 1.00 97.38 106 VAL A C 1
ATOM 847 O O . VAL A 1 106 ? -7.517 -6.806 8.623 1.00 97.38 106 VAL A O 1
ATOM 850 N N . LEU A 1 107 ? -5.379 -7.426 8.931 1.00 96.25 107 LEU A N 1
ATOM 851 C CA . LEU A 1 107 ? -4.952 -7.132 7.555 1.00 96.25 107 LEU A CA 1
ATOM 852 C C . LEU A 1 107 ? -5.665 -8.012 6.517 1.00 96.25 107 LEU A C 1
ATOM 854 O O . LEU A 1 107 ? -5.934 -7.551 5.410 1.00 96.25 107 LEU A O 1
ATOM 858 N N . ARG A 1 108 ? -5.992 -9.257 6.883 1.00 96.06 108 ARG A N 1
ATOM 859 C CA . ARG A 1 108 ? -6.652 -10.254 6.027 1.00 96.06 108 ARG A CA 1
ATOM 860 C C . ARG A 1 108 ? -8.160 -10.050 5.841 1.00 96.06 108 ARG A C 1
ATOM 862 O O . ARG A 1 108 ? -8.745 -10.727 5.002 1.00 96.06 108 ARG A O 1
ATOM 869 N N . VAL A 1 109 ? -8.804 -9.166 6.610 1.00 97.12 109 VAL A N 1
ATOM 870 C CA . VAL A 1 109 ? -10.250 -8.905 6.484 1.00 97.12 109 VAL A CA 1
ATOM 871 C C . VAL A 1 109 ? -10.583 -8.502 5.036 1.00 97.12 109 VAL A C 1
ATOM 873 O O . VAL A 1 109 ? -9.932 -7.594 4.527 1.00 97.12 109 VAL A O 1
ATOM 876 N N . PRO A 1 110 ? -11.590 -9.100 4.367 1.00 97.25 110 PRO A N 1
ATOM 877 C CA . PRO A 1 110 ? -11.890 -8.764 2.980 1.00 97.25 110 PRO A CA 1
ATOM 878 C C . PRO A 1 110 ? -12.334 -7.316 2.761 1.00 97.25 110 PRO A C 1
ATOM 880 O O . PRO A 1 110 ? -13.030 -6.733 3.600 1.00 97.25 110 PRO A O 1
ATOM 883 N N . VAL A 1 111 ? -11.997 -6.754 1.596 1.00 97.56 111 VAL A N 1
ATOM 884 C CA . VAL A 1 111 ? -12.266 -5.350 1.227 1.00 97.56 111 VAL A CA 1
ATOM 885 C C . VAL A 1 111 ? -13.731 -4.941 1.451 1.00 97.56 111 VAL A C 1
ATOM 887 O O . VAL A 1 111 ? -13.975 -3.834 1.929 1.00 97.56 111 VAL A O 1
ATOM 890 N N . ARG A 1 112 ? -14.716 -5.825 1.219 1.00 97.38 112 ARG A N 1
ATOM 891 C CA . ARG A 1 112 ? -16.153 -5.541 1.451 1.00 97.38 112 ARG A CA 1
ATOM 892 C C . ARG A 1 112 ? -16.529 -5.144 2.890 1.00 97.38 112 ARG A C 1
ATOM 894 O O . ARG A 1 112 ? -17.597 -4.568 3.097 1.00 97.38 112 ARG A O 1
ATOM 901 N N . TYR A 1 113 ? -15.691 -5.452 3.882 1.00 97.94 113 TYR A N 1
ATOM 902 C CA . TYR A 1 113 ? -15.935 -5.123 5.295 1.00 97.94 113 TYR A CA 1
ATOM 903 C C . TYR A 1 113 ? -15.345 -3.767 5.714 1.00 97.94 113 TYR A C 1
ATOM 905 O O . TYR A 1 113 ? -15.714 -3.235 6.763 1.00 97.94 113 TYR A O 1
ATOM 913 N N . TYR A 1 114 ? -14.501 -3.160 4.877 1.00 97.00 114 TYR A N 1
ATOM 914 C CA . TYR A 1 114 ? -14.052 -1.780 5.044 1.00 97.00 114 TYR A CA 1
ATOM 915 C C . TYR A 1 114 ? -15.231 -0.850 4.714 1.00 97.00 114 TYR A C 1
ATOM 917 O O . TYR A 1 114 ? -15.816 -0.911 3.633 1.00 97.00 114 TYR A O 1
ATOM 925 N N . ARG A 1 115 ? -15.645 -0.016 5.676 1.00 95.06 115 ARG A N 1
ATOM 926 C CA . ARG A 1 115 ? -16.818 0.874 5.543 1.00 95.06 115 ARG A CA 1
ATOM 927 C C . ARG A 1 115 ? -16.489 2.199 4.859 1.00 95.06 115 ARG A C 1
ATOM 929 O O . ARG A 1 115 ? -17.371 2.827 4.284 1.00 95.06 115 ARG A O 1
ATOM 936 N N . GLN A 1 116 ? -15.220 2.591 4.897 1.00 93.50 116 GLN A N 1
ATOM 937 C CA . GLN A 1 116 ? -14.640 3.746 4.218 1.00 93.50 116 GLN A CA 1
ATOM 938 C C . GLN A 1 116 ? -13.297 3.340 3.579 1.00 93.50 116 GLN A C 1
ATOM 940 O O . GLN A 1 116 ? -12.240 3.817 4.006 1.00 93.50 116 GLN A O 1
ATOM 945 N N . PRO A 1 117 ? -13.298 2.414 2.601 1.00 93.38 117 PRO A N 1
ATOM 946 C CA . PRO A 1 117 ? -12.070 1.961 1.959 1.00 93.38 117 PRO A CA 1
ATOM 947 C C . PRO A 1 117 ? -11.386 3.143 1.243 1.00 93.38 117 PRO A C 1
ATOM 949 O O . PRO A 1 117 ? -12.067 3.898 0.538 1.00 93.38 117 PRO A O 1
ATOM 952 N N . PRO A 1 118 ? -10.062 3.338 1.404 1.00 93.12 118 PRO A N 1
ATOM 953 C CA . PRO A 1 118 ? -9.318 4.363 0.678 1.00 93.12 118 PRO A CA 1
ATOM 954 C C . PRO A 1 118 ? -9.468 4.270 -0.842 1.00 93.12 118 PRO A C 1
ATOM 956 O O . PRO A 1 118 ? -9.761 3.219 -1.408 1.00 93.12 118 PRO A O 1
ATOM 959 N N . THR A 1 119 ? -9.199 5.373 -1.539 1.00 93.31 119 THR A N 1
ATOM 960 C CA . THR A 1 119 ? -9.331 5.457 -3.004 1.00 93.31 119 THR A CA 1
ATOM 961 C C . THR A 1 119 ? -8.459 4.462 -3.769 1.00 93.31 119 THR A C 1
ATOM 963 O O . THR A 1 119 ? -8.839 4.086 -4.875 1.00 93.31 119 THR A O 1
ATOM 966 N N . TYR A 1 120 ? -7.340 4.012 -3.195 1.00 92.62 120 TYR A N 1
ATOM 967 C CA . TYR A 1 120 ? -6.454 3.012 -3.795 1.00 92.62 120 TYR A CA 1
ATOM 968 C C . TYR A 1 120 ? -6.941 1.559 -3.627 1.00 92.62 120 TYR A C 1
ATOM 970 O O . TYR A 1 120 ? -6.459 0.690 -4.336 1.00 92.62 120 TYR A O 1
ATOM 978 N N . PHE A 1 121 ? -7.966 1.288 -2.801 1.00 94.81 121 PHE A N 1
ATOM 979 C CA . PHE A 1 121 ? -8.636 -0.027 -2.771 1.00 94.81 121 PHE A CA 1
ATOM 980 C C . PHE A 1 121 ? -9.488 -0.280 -4.041 1.00 94.81 121 PHE A C 1
ATOM 982 O O . PHE A 1 121 ? -10.050 -1.360 -4.223 1.00 94.81 121 PHE A O 1
ATOM 989 N N . ARG A 1 122 ? -9.657 0.719 -4.922 1.00 93.06 122 ARG A N 1
ATOM 990 C CA . ARG A 1 122 ? -10.476 0.604 -6.139 1.00 93.06 122 ARG A CA 1
ATOM 991 C C . ARG A 1 122 ? -9.823 -0.341 -7.148 1.00 93.06 122 ARG A C 1
ATOM 993 O O . ARG A 1 122 ? -8.785 -0.019 -7.711 1.00 93.06 122 ARG A O 1
ATOM 1000 N N . GLY A 1 123 ? -10.495 -1.453 -7.435 1.00 91.88 123 GLY A N 1
ATOM 1001 C CA . GLY A 1 123 ? -10.015 -2.490 -8.355 1.00 91.88 123 GLY A CA 1
ATOM 1002 C C . GLY A 1 123 ? -9.469 -3.728 -7.642 1.00 91.88 123 GLY A C 1
ATOM 1003 O O . GLY A 1 123 ? -9.396 -4.786 -8.261 1.00 91.88 123 GLY A O 1
ATOM 1004 N N . TRP A 1 124 ? -9.180 -3.636 -6.339 1.00 94.31 124 TRP A N 1
ATOM 1005 C CA . TRP A 1 124 ? -8.982 -4.813 -5.494 1.00 94.31 124 TRP A CA 1
ATOM 1006 C C . TRP A 1 124 ? -10.304 -5.575 -5.335 1.00 94.31 124 TRP A C 1
ATOM 1008 O O . TRP A 1 124 ? -11.392 -4.990 -5.401 1.00 94.31 124 TRP A O 1
ATOM 1018 N N . ARG A 1 125 ? -10.221 -6.897 -5.162 1.00 95.44 125 ARG A N 1
ATOM 1019 C CA . ARG A 1 125 ? -11.411 -7.753 -5.065 1.00 95.44 125 ARG A CA 1
ATOM 1020 C C . ARG A 1 125 ? -12.137 -7.516 -3.746 1.00 95.44 125 ARG A C 1
ATOM 1022 O O . ARG A 1 125 ? -11.503 -7.429 -2.701 1.00 95.44 125 ARG A O 1
ATOM 1029 N N . ASP A 1 126 ? -13.466 -7.493 -3.772 1.00 95.50 126 ASP A N 1
ATOM 1030 C CA . ASP A 1 126 ? -14.265 -7.261 -2.566 1.00 95.50 126 ASP A CA 1
ATOM 1031 C C . ASP A 1 126 ? -14.289 -8.478 -1.614 1.00 95.50 126 ASP A C 1
ATOM 1033 O O . ASP A 1 126 ? -14.469 -8.311 -0.407 1.00 95.50 126 ASP A O 1
ATOM 1037 N N . ASP A 1 127 ? -14.085 -9.689 -2.147 1.00 95.12 127 ASP A N 1
ATOM 1038 C CA . ASP A 1 127 ? -14.036 -10.964 -1.419 1.00 95.12 127 ASP A CA 1
ATOM 1039 C C . ASP A 1 127 ? -12.650 -11.345 -0.871 1.00 95.12 127 ASP A C 1
ATOM 1041 O O . ASP A 1 127 ? -12.561 -12.273 -0.066 1.00 95.12 127 ASP A O 1
ATOM 1045 N N . ALA A 1 128 ? -11.599 -10.622 -1.259 1.00 94.38 128 ALA A N 1
ATOM 1046 C CA . ALA A 1 128 ? -10.209 -10.887 -0.896 1.00 94.38 128 ALA A CA 1
ATOM 1047 C C . ALA A 1 128 ? -9.665 -9.828 0.085 1.00 94.38 128 ALA A C 1
ATOM 1049 O O . ALA A 1 128 ? -10.244 -8.739 0.198 1.00 94.38 128 ALA A O 1
ATOM 1050 N N . PRO A 1 129 ? -8.556 -10.109 0.797 1.00 95.06 129 PRO A N 1
ATOM 1051 C CA . PRO A 1 129 ? -7.841 -9.088 1.557 1.00 95.06 129 PRO A CA 1
ATOM 1052 C C . PRO A 1 129 ? -7.367 -7.918 0.666 1.00 95.06 129 PRO A C 1
ATOM 1054 O O . PRO A 1 129 ? -7.058 -8.131 -0.508 1.00 95.06 129 PRO A O 1
ATOM 1057 N N . PRO A 1 130 ? -7.258 -6.689 1.206 1.00 95.56 130 PRO A N 1
ATOM 1058 C CA . PRO A 1 130 ? -6.646 -5.558 0.511 1.00 95.56 130 PRO A CA 1
ATOM 1059 C C . PRO A 1 130 ? -5.184 -5.865 0.145 1.00 95.56 130 PRO A C 1
ATOM 1061 O O . PRO A 1 130 ? -4.485 -6.506 0.928 1.00 95.56 130 PRO A O 1
ATOM 1064 N N . HIS A 1 131 ? -4.695 -5.411 -1.014 1.00 93.38 131 HIS A N 1
ATOM 1065 C CA . HIS A 1 131 ? -3.356 -5.769 -1.503 1.00 93.38 131 HIS A CA 1
ATOM 1066 C C . HIS A 1 131 ? -2.263 -4.926 -0.810 1.00 93.38 131 HIS A C 1
ATOM 1068 O O . HIS A 1 131 ? -1.635 -4.051 -1.406 1.00 93.38 131 HIS A O 1
ATOM 1074 N N . TRP A 1 132 ? -2.017 -5.177 0.477 1.00 93.06 132 TRP A N 1
ATOM 1075 C CA . TRP A 1 132 ? -1.082 -4.393 1.294 1.00 93.06 132 TRP A CA 1
ATOM 1076 C C . TRP A 1 132 ? 0.357 -4.357 0.748 1.00 93.06 132 TRP A C 1
ATOM 1078 O O . TRP A 1 132 ? 1.031 -3.339 0.903 1.00 93.06 132 TRP A O 1
ATOM 1088 N N . GLY A 1 133 ? 0.800 -5.405 0.041 1.00 89.81 133 GLY A N 1
ATOM 1089 C CA . GLY A 1 133 ? 2.091 -5.440 -0.663 1.00 89.81 133 GLY A CA 1
ATOM 1090 C C . GLY A 1 133 ? 2.199 -4.461 -1.842 1.00 89.81 133 GLY A C 1
ATOM 1091 O O . GLY A 1 133 ? 3.279 -3.929 -2.092 1.00 89.81 133 GLY A O 1
ATOM 1092 N N . GLU A 1 134 ? 1.091 -4.133 -2.518 1.00 88.25 134 GLU A N 1
ATOM 1093 C CA . GLU A 1 134 ? 1.066 -3.086 -3.555 1.00 88.25 134 GLU A CA 1
ATOM 1094 C C . GLU A 1 134 ? 1.187 -1.682 -2.943 1.00 88.25 134 GLU A C 1
ATOM 1096 O O . GLU A 1 134 ? 1.780 -0.793 -3.549 1.00 88.25 134 GLU A O 1
ATOM 1101 N N . HIS A 1 135 ? 0.636 -1.480 -1.740 1.00 89.50 135 HIS A N 1
ATOM 1102 C CA . HIS A 1 135 ? 0.528 -0.161 -1.106 1.00 89.50 135 HIS A CA 1
ATOM 1103 C C . HIS A 1 135 ? 1.725 0.203 -0.214 1.00 89.50 135 HIS A C 1
ATOM 1105 O O . HIS A 1 135 ? 2.283 1.293 -0.335 1.00 89.50 135 HIS A O 1
ATOM 1111 N N . TRP A 1 136 ? 2.160 -0.707 0.662 1.00 87.69 136 TRP A N 1
ATOM 1112 C CA . TRP A 1 136 ? 3.359 -0.525 1.498 1.00 87.69 136 TRP A CA 1
ATOM 1113 C C . TRP A 1 136 ? 4.640 -1.044 0.828 1.00 87.69 136 TRP A C 1
ATOM 1115 O O . TRP A 1 136 ? 5.743 -0.754 1.285 1.00 87.69 136 TRP A O 1
ATOM 1125 N N . GLY A 1 137 ? 4.511 -1.744 -0.300 1.00 87.38 137 GLY A N 1
ATOM 1126 C CA . GLY A 1 137 ? 5.623 -2.139 -1.154 1.00 87.38 137 GLY A CA 1
ATOM 1127 C C . GLY A 1 137 ? 6.261 -3.485 -0.811 1.00 87.38 137 GLY A C 1
ATOM 1128 O O . GLY A 1 137 ? 6.035 -4.104 0.232 1.00 87.38 137 GLY A O 1
ATOM 1129 N N . ARG A 1 138 ? 7.135 -3.912 -1.727 1.00 85.38 138 ARG A N 1
ATOM 1130 C CA . ARG A 1 138 ? 7.821 -5.213 -1.707 1.00 85.38 138 ARG A CA 1
ATOM 1131 C C . ARG A 1 138 ? 8.631 -5.466 -0.444 1.00 85.38 138 ARG A C 1
ATOM 1133 O O . ARG A 1 138 ? 8.776 -6.615 -0.046 1.00 85.38 138 ARG A O 1
ATOM 1140 N N . ASP A 1 139 ? 9.192 -4.433 0.173 1.00 86.44 139 ASP A N 1
ATOM 1141 C CA . ASP A 1 139 ? 10.047 -4.608 1.348 1.00 86.44 139 ASP A CA 1
ATOM 1142 C C . ASP A 1 139 ? 9.215 -4.865 2.611 1.00 86.44 139 ASP A C 1
ATOM 1144 O O . ASP A 1 139 ? 9.645 -5.624 3.477 1.00 86.44 139 ASP A O 1
ATOM 1148 N N . TRP A 1 140 ? 7.986 -4.338 2.688 1.00 89.69 140 TRP A N 1
ATOM 1149 C CA . TRP A 1 140 ? 7.002 -4.772 3.685 1.00 89.69 140 TRP A CA 1
ATOM 1150 C C . TRP A 1 140 ? 6.551 -6.215 3.436 1.00 89.69 140 TRP A C 1
ATOM 1152 O O . TRP A 1 140 ? 6.553 -7.035 4.352 1.00 89.69 140 TRP A O 1
ATOM 1162 N N . GLU A 1 141 ? 6.236 -6.552 2.186 1.00 90.62 141 GLU A N 1
ATOM 1163 C CA . GLU A 1 141 ? 5.797 -7.895 1.792 1.00 90.62 141 GLU A CA 1
ATOM 1164 C C . GLU A 1 141 ? 6.863 -8.974 2.069 1.00 90.62 141 GLU A C 1
ATOM 1166 O O . GLU A 1 141 ? 6.536 -10.060 2.541 1.00 90.62 141 GLU A O 1
ATOM 1171 N N . GLN A 1 142 ? 8.149 -8.654 1.885 1.00 89.81 142 GLN A N 1
ATOM 1172 C CA . GLN A 1 142 ? 9.276 -9.510 2.281 1.00 89.81 142 GLN A CA 1
ATOM 1173 C C . GLN A 1 142 ? 9.382 -9.676 3.808 1.00 89.81 142 GLN A C 1
ATOM 1175 O O . GLN A 1 142 ? 9.569 -10.797 4.282 1.00 89.81 142 GLN A O 1
ATOM 1180 N N . ARG A 1 143 ? 9.235 -8.591 4.591 1.00 89.69 143 ARG A N 1
ATOM 1181 C CA . ARG A 1 143 ? 9.207 -8.647 6.073 1.00 89.69 143 ARG A CA 1
ATOM 1182 C C . ARG A 1 143 ? 8.018 -9.453 6.606 1.00 89.69 143 ARG A C 1
ATOM 1184 O O . ARG A 1 143 ? 8.097 -10.022 7.693 1.00 89.69 143 ARG A O 1
ATOM 1191 N N . ARG A 1 144 ? 6.923 -9.502 5.847 1.00 89.50 144 ARG A N 1
ATOM 1192 C CA . ARG A 1 144 ? 5.674 -10.209 6.147 1.00 89.50 144 ARG A CA 1
ATOM 1193 C C . ARG A 1 144 ? 5.427 -11.344 5.134 1.00 89.50 144 ARG A C 1
ATOM 1195 O O . ARG A 1 144 ? 4.326 -11.488 4.612 1.00 89.50 144 ARG A O 1
ATOM 1202 N N . SER A 1 145 ? 6.442 -12.162 4.850 1.00 87.69 145 SER A N 1
ATOM 1203 C CA . SER A 1 145 ? 6.337 -13.251 3.868 1.00 87.69 145 SER A CA 1
ATOM 1204 C C . SER A 1 145 ? 5.188 -14.226 4.187 1.00 87.69 145 SER A C 1
ATOM 1206 O O . SER A 1 145 ? 5.048 -14.711 5.309 1.00 87.69 145 SER A O 1
ATOM 1208 N N . GLY A 1 146 ? 4.323 -14.487 3.199 1.00 87.19 146 GLY A N 1
ATOM 1209 C CA . GLY A 1 146 ? 3.122 -15.318 3.371 1.00 87.19 146 GLY A CA 1
ATOM 1210 C C . GLY A 1 146 ? 2.002 -14.673 4.202 1.00 87.19 146 GLY A C 1
ATOM 1211 O O . GLY A 1 146 ? 1.119 -15.380 4.692 1.00 87.19 146 GLY A O 1
ATOM 1212 N N . TRP A 1 147 ? 1.996 -13.346 4.387 1.00 90.75 147 TRP A N 1
ATOM 1213 C CA . TRP A 1 147 ? 0.916 -12.650 5.102 1.00 90.75 147 TRP A CA 1
ATOM 1214 C C . TRP A 1 147 ? -0.468 -12.882 4.485 1.00 90.75 147 TRP A C 1
ATOM 1216 O O . TRP A 1 147 ? -1.458 -12.835 5.207 1.00 90.75 147 TRP A O 1
ATOM 1226 N N . ASP A 1 148 ? -0.548 -13.165 3.192 1.00 86.06 148 ASP A N 1
ATOM 1227 C CA . ASP A 1 148 ? -1.752 -13.458 2.416 1.00 86.06 148 ASP A CA 1
ATOM 1228 C C . ASP A 1 148 ? -2.161 -14.943 2.467 1.00 86.06 148 ASP A C 1
ATOM 1230 O O . ASP A 1 148 ? -3.278 -15.284 2.089 1.00 86.06 148 ASP A O 1
ATOM 1234 N N . GLN A 1 149 ? -1.298 -15.829 2.976 1.00 85.62 149 GLN A N 1
ATOM 1235 C CA . GLN A 1 149 ? -1.526 -17.275 3.012 1.00 85.62 149 GLN A CA 1
ATOM 1236 C C . GLN A 1 149 ? -1.939 -17.751 4.409 1.00 85.62 149 GLN A C 1
ATOM 1238 O O . GLN A 1 149 ? -1.222 -17.560 5.397 1.00 85.62 149 GLN A O 1
ATOM 1243 N N . TRP A 1 150 ? -3.101 -18.400 4.513 1.00 87.62 150 TRP A N 1
ATOM 1244 C CA . TRP A 1 150 ? -3.513 -19.118 5.719 1.00 87.62 150 TRP A CA 1
ATOM 1245 C C . TRP A 1 150 ? -4.540 -20.207 5.431 1.00 87.62 150 TRP A C 1
ATOM 1247 O O . TRP A 1 150 ? -5.254 -20.171 4.432 1.00 87.62 150 TRP A O 1
ATOM 1257 N N . ASP A 1 151 ? -4.632 -21.158 6.355 1.00 86.88 151 ASP A N 1
ATOM 1258 C CA . ASP A 1 151 ? -5.734 -22.106 6.403 1.00 86.88 151 ASP A CA 1
ATOM 1259 C C . ASP A 1 151 ? -6.920 -21.495 7.169 1.00 86.88 151 ASP A C 1
ATOM 1261 O O . ASP A 1 151 ? -6.817 -21.180 8.357 1.00 86.88 151 ASP A O 1
ATOM 1265 N N . HIS A 1 152 ? -8.065 -21.348 6.498 1.00 82.69 152 HIS A N 1
ATOM 1266 C CA . HIS A 1 152 ? -9.308 -20.915 7.136 1.00 82.69 152 HIS A CA 1
ATOM 1267 C C . HIS A 1 152 ? -9.842 -21.936 8.154 1.00 82.69 152 HIS A C 1
ATOM 1269 O O . HIS A 1 152 ? -10.530 -21.534 9.094 1.00 82.69 152 HIS A O 1
ATOM 1275 N N . HIS A 1 153 ? -9.535 -23.229 8.014 1.00 84.38 153 HIS A N 1
ATOM 1276 C CA . HIS A 1 153 ? -9.975 -24.266 8.951 1.00 84.38 153 HIS A CA 1
ATOM 1277 C C . HIS A 1 153 ? -9.221 -24.196 10.291 1.00 84.38 153 HIS A C 1
ATOM 1279 O O . HIS A 1 153 ? -9.798 -24.511 11.330 1.00 84.38 153 HIS A O 1
ATOM 1285 N N . ALA A 1 154 ? -7.987 -23.686 10.289 1.00 87.62 154 ALA A N 1
ATOM 1286 C CA . ALA A 1 154 ? -7.197 -23.377 11.483 1.00 87.62 154 ALA A CA 1
ATOM 1287 C C . ALA A 1 154 ? -7.575 -22.043 12.174 1.00 87.62 154 ALA A C 1
ATOM 1289 O O . ALA A 1 154 ? -6.901 -21.628 13.122 1.00 87.62 154 ALA A O 1
ATOM 1290 N N . THR A 1 155 ? -8.636 -21.355 11.728 1.00 90.19 155 THR A N 1
ATOM 1291 C CA . THR A 1 155 ? -9.072 -20.077 12.316 1.00 90.19 155 THR A CA 1
ATOM 1292 C C . THR A 1 155 ? -9.432 -20.238 13.802 1.00 90.19 155 THR A C 1
ATOM 1294 O O . THR A 1 155 ? -10.334 -21.013 14.132 1.00 90.19 155 THR A O 1
ATOM 1297 N N . PRO A 1 156 ? -8.793 -19.493 14.725 1.00 91.94 156 PRO A N 1
ATOM 1298 C CA . PRO A 1 156 ? -9.125 -19.569 16.142 1.00 91.94 156 PRO A CA 1
ATOM 1299 C C . PRO A 1 156 ? -10.526 -19.013 16.425 1.00 91.94 156 PRO A C 1
ATOM 1301 O O . PRO A 1 156 ? -10.993 -18.094 15.755 1.00 91.94 156 PRO A O 1
ATOM 1304 N N . ALA A 1 157 ? -11.173 -19.493 17.492 1.00 93.75 157 ALA A N 1
ATOM 1305 C CA . ALA A 1 157 ? -12.399 -18.868 17.987 1.00 93.75 157 ALA A CA 1
ATOM 1306 C C . ALA A 1 157 ? -12.157 -17.368 18.290 1.00 93.75 157 ALA A C 1
ATOM 1308 O O . ALA A 1 157 ? -11.137 -17.051 18.922 1.00 93.75 157 ALA A O 1
ATOM 1309 N N . PRO A 1 158 ? -13.051 -16.455 17.862 1.00 96.38 158 PRO A N 1
ATOM 1310 C CA . PRO A 1 158 ? -12.889 -15.015 18.055 1.00 96.38 158 PRO A CA 1
ATOM 1311 C C . PRO A 1 158 ? -12.860 -14.630 19.542 1.00 96.38 158 PRO A C 1
ATOM 1313 O O . PRO A 1 158 ? -13.363 -15.357 20.400 1.00 96.38 158 PRO A O 1
ATOM 1316 N N . ALA A 1 159 ? -12.267 -13.475 19.856 1.00 97.56 159 ALA A N 1
ATOM 1317 C CA . ALA A 1 159 ? -12.281 -12.935 21.217 1.00 97.56 159 ALA A CA 1
ATOM 1318 C C . ALA A 1 159 ? -13.721 -12.577 21.651 1.00 97.56 159 ALA A C 1
ATOM 1320 O O . ALA A 1 159 ? -14.488 -12.077 20.828 1.00 97.56 159 ALA A O 1
ATOM 1321 N N . PRO A 1 160 ? -14.113 -12.795 22.919 1.00 97.69 160 PRO A N 1
ATOM 1322 C CA . PRO A 1 160 ? -15.439 -12.423 23.395 1.00 97.69 160 PRO A CA 1
ATOM 1323 C C . PRO A 1 160 ? -15.625 -10.904 23.315 1.00 97.69 160 PRO A C 1
ATOM 1325 O O . PRO A 1 160 ? -14.706 -10.138 23.587 1.00 97.69 160 PRO A O 1
ATOM 1328 N N . LEU A 1 161 ? -16.828 -10.446 22.975 1.00 98.12 161 LEU A N 1
ATOM 1329 C CA . LEU A 1 161 ? -17.098 -9.011 22.932 1.00 98.12 161 LEU A CA 1
ATOM 1330 C C . LEU A 1 161 ? -17.103 -8.413 24.357 1.00 98.12 161 LEU A C 1
ATOM 1332 O O . LEU A 1 161 ? -17.760 -8.981 25.236 1.00 98.12 161 LEU A O 1
ATOM 1336 N N . PRO A 1 162 ? -16.446 -7.260 24.606 1.00 97.19 162 PRO A N 1
ATOM 1337 C CA . PRO A 1 162 ? -16.374 -6.607 25.918 1.00 97.19 162 PRO A CA 1
ATOM 1338 C C . PRO A 1 162 ? -17.702 -5.901 26.248 1.00 97.19 162 PRO A C 1
ATOM 1340 O O . PRO A 1 162 ? -17.803 -4.676 26.290 1.00 97.19 162 PRO A O 1
ATOM 1343 N N . ALA A 1 163 ? -18.760 -6.690 26.440 1.00 96.69 163 ALA A N 1
ATOM 1344 C CA . ALA A 1 163 ? -20.142 -6.217 26.491 1.00 96.69 163 ALA A CA 1
ATOM 1345 C C . ALA A 1 163 ? -20.441 -5.264 27.665 1.00 96.69 163 ALA A C 1
ATOM 1347 O O . ALA A 1 163 ? -21.354 -4.451 27.547 1.00 96.69 163 ALA A O 1
ATOM 1348 N N . TYR A 1 164 ? -19.652 -5.309 28.745 1.00 96.88 164 TYR A N 1
ATOM 1349 C CA . TYR A 1 164 ? -19.729 -4.365 29.868 1.00 96.88 164 TYR A CA 1
ATOM 1350 C C . TYR A 1 164 ? -19.534 -2.902 29.422 1.00 96.88 164 TYR A C 1
ATOM 1352 O O . TYR A 1 164 ? -20.157 -1.998 29.972 1.00 96.88 164 TYR A O 1
ATOM 1360 N N . GLN A 1 165 ? -18.753 -2.649 28.359 1.00 97.38 165 GLN A N 1
ATOM 1361 C CA . GLN A 1 165 ? -18.526 -1.290 27.848 1.00 97.38 165 GLN A CA 1
ATOM 1362 C C . GLN A 1 165 ? -19.812 -0.619 27.318 1.00 97.38 165 GLN A C 1
ATOM 1364 O O . GLN A 1 165 ? -19.835 0.598 27.147 1.00 97.38 165 GLN A O 1
ATOM 1369 N N . ARG A 1 166 ? -20.907 -1.372 27.109 1.00 96.31 166 ARG A N 1
ATOM 1370 C CA . ARG A 1 166 ? -22.231 -0.840 26.723 1.00 96.31 166 ARG A CA 1
ATOM 1371 C C . ARG A 1 166 ? -22.823 0.136 27.737 1.00 96.31 166 ARG A C 1
ATOM 1373 O O . ARG A 1 166 ? -23.614 0.994 27.356 1.00 96.31 166 ARG A O 1
ATOM 1380 N N . GLU A 1 167 ? -22.449 0.017 29.005 1.00 95.94 167 GLU A N 1
ATOM 1381 C CA . GLU A 1 167 ? -22.947 0.885 30.076 1.00 95.94 167 GLU A CA 1
ATOM 1382 C C . GLU A 1 167 ? -22.251 2.259 30.070 1.00 95.94 167 GLU A C 1
ATOM 1384 O O . GLU A 1 167 ? -22.836 3.272 30.456 1.00 95.94 167 GLU A O 1
ATOM 1389 N N . TYR A 1 168 ? -21.034 2.330 29.531 1.00 94.62 168 TYR A N 1
ATOM 1390 C CA . TYR A 1 168 ? -20.141 3.486 29.595 1.00 94.62 168 TYR A CA 1
ATOM 1391 C C . TYR A 1 168 ? -20.314 4.441 28.400 1.00 94.62 168 TYR A C 1
ATOM 1393 O O . TYR A 1 168 ? -19.352 4.877 27.780 1.00 94.62 168 TYR A O 1
ATOM 1401 N N . SER A 1 169 ? -21.560 4.772 28.061 1.00 91.75 169 SER A N 1
ATOM 1402 C CA . SER A 1 169 ? -21.924 5.644 26.933 1.00 91.75 169 SER A CA 1
ATOM 1403 C C . SER A 1 169 ? -21.916 7.142 27.274 1.00 91.75 169 SER A C 1
ATOM 1405 O O . SER A 1 169 ? -22.356 7.526 28.362 1.00 91.75 169 SER A O 1
ATOM 1407 N N . GLY A 1 170 ? -21.552 8.003 26.315 1.00 88.25 170 GLY A N 1
ATOM 1408 C CA . GLY A 1 170 ? -21.623 9.464 26.470 1.00 88.25 170 GLY A CA 1
ATOM 1409 C C . GLY A 1 170 ? -20.778 9.970 27.644 1.00 88.25 170 GLY A C 1
ATOM 1410 O O . GLY A 1 170 ? -19.593 9.664 27.734 1.00 88.25 170 GLY A O 1
ATOM 1411 N N . ASP A 1 171 ? -21.380 10.708 28.578 1.00 89.06 171 ASP A N 1
ATOM 1412 C CA . ASP A 1 171 ? -20.671 11.219 29.762 1.00 89.06 171 ASP A CA 1
ATOM 1413 C C . ASP A 1 171 ? -20.285 10.159 30.795 1.00 89.06 171 ASP A C 1
ATOM 1415 O O . ASP A 1 171 ? -19.448 10.430 31.655 1.00 89.06 171 ASP A O 1
ATOM 1419 N N . ARG A 1 172 ? -20.820 8.935 30.683 1.00 93.00 172 ARG A N 1
ATOM 1420 C CA . ARG A 1 172 ? -20.350 7.784 31.470 1.00 93.00 172 ARG A CA 1
ATOM 1421 C C . ARG A 1 172 ? -19.078 7.154 30.898 1.00 93.00 172 ARG A C 1
ATOM 1423 O O . ARG A 1 172 ? -18.540 6.249 31.525 1.00 93.00 172 ARG A O 1
ATOM 1430 N N . TYR A 1 173 ? -18.599 7.593 29.733 1.00 92.31 173 TYR A N 1
ATOM 1431 C CA . TYR A 1 173 ? -17.388 7.047 29.127 1.00 92.31 173 TYR A CA 1
ATOM 1432 C C . TYR A 1 173 ? -16.149 7.408 29.968 1.00 92.31 173 TYR A C 1
ATOM 1434 O O . TYR A 1 173 ? -15.875 8.599 30.146 1.00 92.31 173 TYR A O 1
ATOM 1442 N N . PRO A 1 174 ? -15.378 6.433 30.489 1.00 91.69 174 PRO A N 1
ATOM 1443 C CA . PRO A 1 174 ? -14.201 6.713 31.302 1.00 91.69 174 PRO A CA 1
ATOM 1444 C C . PRO A 1 174 ? -13.113 7.354 30.436 1.00 91.69 174 PRO A C 1
ATOM 1446 O O . PRO A 1 174 ? -12.655 6.772 29.453 1.00 91.69 174 PRO A O 1
ATOM 1449 N N . ARG A 1 175 ? -12.714 8.579 30.799 1.00 85.62 175 ARG A N 1
ATOM 1450 C CA . ARG A 1 175 ? -11.730 9.390 30.053 1.00 85.62 175 ARG A CA 1
ATOM 1451 C C . ARG A 1 175 ? -10.306 9.297 30.626 1.00 85.62 175 ARG A C 1
ATOM 1453 O O . ARG A 1 175 ? -9.369 9.737 29.969 1.00 85.62 175 ARG A O 1
ATOM 1460 N N . ALA A 1 176 ? -10.139 8.740 31.830 1.00 85.44 176 ALA A N 1
ATOM 1461 C CA . ALA A 1 176 ? -8.835 8.493 32.450 1.00 85.44 176 ALA A CA 1
ATOM 1462 C C . ALA A 1 176 ? -8.355 7.064 32.143 1.00 85.44 176 ALA A C 1
ATOM 1464 O O . ALA A 1 176 ? -9.121 6.109 32.300 1.00 85.44 176 ALA A O 1
ATOM 1465 N N . ALA A 1 177 ? -7.093 6.902 31.740 1.00 82.62 177 ALA A N 1
ATOM 1466 C CA . ALA A 1 177 ? -6.544 5.602 31.341 1.00 82.62 177 ALA A CA 1
ATOM 1467 C C . ALA A 1 177 ? -6.477 4.606 32.516 1.00 82.62 177 ALA A C 1
ATOM 1469 O O . ALA A 1 177 ? -6.672 3.406 32.346 1.00 82.62 177 ALA A O 1
ATOM 1470 N N . GLU A 1 178 ? -6.256 5.111 33.727 1.00 84.88 178 GLU A N 1
ATOM 1471 C CA . GLU A 1 178 ? -6.204 4.356 34.979 1.00 84.88 178 GLU A CA 1
ATOM 1472 C C . GLU A 1 178 ? -7.591 3.806 35.357 1.00 84.88 178 GLU A C 1
ATOM 1474 O O . GLU A 1 178 ? -7.714 2.677 35.839 1.00 84.88 178 GLU A O 1
ATOM 1479 N N . GLN A 1 179 ? -8.648 4.577 35.074 1.00 90.69 179 GLN A N 1
ATOM 1480 C CA . GLN A 1 179 ? -10.040 4.164 35.258 1.00 90.69 179 GLN A CA 1
ATOM 1481 C C . GLN A 1 179 ? -10.434 3.108 34.215 1.00 90.69 179 GLN A C 1
ATOM 1483 O O . GLN A 1 179 ? -10.983 2.070 34.580 1.00 90.69 179 GLN A O 1
ATOM 1488 N N . GLN A 1 180 ? -10.104 3.348 32.940 1.00 90.75 180 GLN A N 1
ATOM 1489 C CA . GLN A 1 180 ? -10.305 2.398 31.839 1.00 90.75 180 GLN A CA 1
ATOM 1490 C C . GLN A 1 180 ? -9.670 1.036 32.144 1.00 90.75 180 GLN A C 1
ATOM 1492 O O . GLN A 1 180 ? -10.363 0.019 32.139 1.00 90.75 180 GLN A O 1
ATOM 1497 N N . ARG A 1 181 ? -8.379 1.030 32.506 1.00 87.81 181 ARG A N 1
ATOM 1498 C CA . ARG A 1 181 ? -7.633 -0.168 32.918 1.00 87.81 181 ARG A CA 1
ATOM 1499 C C . ARG A 1 181 ? -8.290 -0.901 34.087 1.00 87.81 181 ARG A C 1
ATOM 1501 O O . ARG A 1 181 ? -8.370 -2.126 34.055 1.00 87.81 181 ARG A O 1
ATOM 1508 N N . SER A 1 182 ? -8.726 -0.176 35.119 1.00 91.75 182 SER A N 1
ATOM 1509 C CA . SER A 1 182 ? -9.336 -0.786 36.309 1.00 91.75 182 SER A CA 1
ATOM 1510 C C . SER A 1 182 ? -10.591 -1.580 35.936 1.00 91.75 182 SER A C 1
ATOM 1512 O O . SER A 1 182 ? -10.650 -2.784 36.185 1.00 91.75 182 SER A O 1
ATOM 1514 N N . ILE A 1 183 ? -11.534 -0.938 35.238 1.00 94.88 183 ILE A N 1
ATOM 1515 C CA . ILE A 1 183 ? -12.795 -1.556 34.798 1.00 94.88 183 ILE A CA 1
ATOM 1516 C C . ILE A 1 183 ? -12.518 -2.723 33.830 1.00 94.88 183 ILE A C 1
ATOM 1518 O O . ILE A 1 183 ? -13.109 -3.795 33.952 1.00 94.88 183 ILE A O 1
ATOM 1522 N N . GLU A 1 184 ? -11.582 -2.557 32.894 1.00 92.56 184 GLU A N 1
ATOM 1523 C CA . GLU A 1 184 ? -11.183 -3.623 31.970 1.00 92.56 184 GLU A CA 1
ATOM 1524 C C . GLU A 1 184 ? -10.645 -4.854 32.719 1.00 92.56 184 GLU A C 1
ATOM 1526 O O . GLU A 1 184 ? -11.091 -5.970 32.459 1.00 92.56 184 GLU A O 1
ATOM 1531 N N . SER A 1 185 ? -9.774 -4.661 33.715 1.00 90.81 185 SER A N 1
ATOM 1532 C CA . SER A 1 185 ? -9.207 -5.760 34.511 1.00 90.81 185 SER A CA 1
ATOM 1533 C C . SER A 1 185 ? -10.232 -6.504 35.384 1.00 90.81 185 SER A C 1
ATOM 1535 O O . SER A 1 185 ? -10.059 -7.691 35.666 1.00 90.81 185 SER A O 1
ATOM 1537 N N . GLU A 1 186 ? -11.318 -5.837 35.784 1.00 94.62 186 GLU A N 1
ATOM 1538 C CA . GLU A 1 186 ? -12.391 -6.419 36.596 1.00 94.62 186 GLU A CA 1
ATOM 1539 C C . GLU A 1 186 ? -13.403 -7.215 35.752 1.00 94.62 186 GLU A C 1
ATOM 1541 O O . GLU A 1 186 ? -13.803 -8.332 36.120 1.00 94.62 186 GLU A O 1
ATOM 1546 N N . HIS A 1 187 ? -13.792 -6.664 34.597 1.00 96.25 187 HIS A N 1
ATOM 1547 C CA . HIS A 1 187 ? -14.876 -7.189 33.763 1.00 96.25 187 HIS A CA 1
ATOM 1548 C C . HIS A 1 187 ? -14.409 -8.026 32.558 1.00 96.25 187 HIS A C 1
ATOM 1550 O O . HIS A 1 187 ? -15.185 -8.847 32.065 1.00 96.25 187 HIS A O 1
ATOM 1556 N N . TYR A 1 188 ? -13.166 -7.878 32.082 1.00 95.75 188 TYR A N 1
ATOM 1557 C CA . TYR A 1 188 ? -12.689 -8.486 30.832 1.00 95.75 188 TYR A CA 1
ATOM 1558 C C . TYR A 1 188 ? -11.519 -9.462 31.042 1.00 95.75 188 TYR A C 1
ATOM 1560 O O . TYR A 1 188 ? -10.353 -9.152 30.829 1.00 95.75 188 TYR A O 1
ATOM 1568 N N . ARG A 1 189 ? -11.843 -10.704 31.427 1.00 93.62 189 ARG A N 1
ATOM 1569 C CA . ARG A 1 189 ? -10.860 -11.769 31.732 1.00 93.62 189 ARG A CA 1
ATOM 1570 C C . ARG A 1 189 ? -10.289 -12.507 30.505 1.00 93.62 189 ARG A C 1
ATOM 1572 O O . ARG A 1 189 ? -9.736 -13.594 30.656 1.00 93.62 189 ARG A O 1
ATOM 1579 N N . TYR A 1 190 ? -10.447 -11.973 29.295 1.00 95.38 190 TYR A N 1
ATOM 1580 C CA . TYR A 1 190 ? -9.877 -12.592 28.094 1.00 95.38 190 TYR A CA 1
ATOM 1581 C C . TYR A 1 190 ? -8.359 -12.379 28.045 1.00 95.38 190 TYR A C 1
ATOM 1583 O O . TYR A 1 190 ? -7.884 -11.268 28.263 1.00 95.38 190 TYR A O 1
ATOM 1591 N N . GLN A 1 191 ? -7.602 -13.433 27.732 1.00 94.06 191 GLN A N 1
ATOM 1592 C CA . GLN A 1 191 ? -6.153 -13.352 27.540 1.00 94.06 191 GLN A CA 1
ATOM 1593 C C . GLN A 1 191 ? -5.830 -13.239 26.039 1.00 94.06 191 GLN A C 1
ATOM 1595 O O . GLN A 1 191 ? -6.151 -14.168 25.291 1.00 94.06 191 GLN A O 1
ATOM 1600 N N . PRO A 1 192 ? -5.209 -12.133 25.586 1.00 94.38 192 PRO A N 1
ATOM 1601 C CA . PRO A 1 192 ? -4.832 -11.949 24.188 1.00 94.38 192 PRO A CA 1
ATOM 1602 C C . PRO A 1 192 ? -3.795 -12.960 23.708 1.00 94.38 192 PRO A C 1
ATOM 1604 O O . PRO A 1 192 ? -2.885 -13.340 24.449 1.00 94.38 192 PRO A O 1
ATOM 1607 N N . ARG A 1 193 ? -3.911 -13.361 22.443 1.00 94.25 193 ARG A N 1
ATOM 1608 C CA . ARG A 1 193 ? -3.025 -14.322 21.770 1.00 94.25 193 ARG A CA 1
ATOM 1609 C C . ARG A 1 193 ? -1.974 -13.645 20.885 1.00 94.25 193 ARG A C 1
ATOM 1611 O O . ARG A 1 193 ? -0.934 -14.243 20.634 1.00 94.25 193 ARG A O 1
ATOM 1618 N N . GLU A 1 194 ? -2.214 -12.410 20.451 1.00 94.19 194 GLU A N 1
ATOM 1619 C CA . GLU A 1 194 ? -1.292 -11.618 19.635 1.00 94.19 194 GLU A CA 1
ATOM 1620 C C . GLU A 1 194 ? -0.240 -10.893 20.497 1.00 94.19 194 GLU A C 1
ATOM 1622 O O . GLU A 1 194 ? -0.607 -10.144 21.414 1.00 94.19 194 GLU A O 1
ATOM 1627 N N . PRO A 1 195 ? 1.067 -10.999 20.178 1.00 92.38 195 PRO A N 1
ATOM 1628 C CA . PRO A 1 195 ? 2.123 -10.281 20.896 1.00 92.38 195 PRO A CA 1
ATOM 1629 C C . PRO A 1 195 ? 1.933 -8.757 20.907 1.00 92.38 195 PRO A C 1
ATOM 1631 O O . PRO A 1 195 ? 2.199 -8.109 21.920 1.00 92.38 195 PRO A O 1
ATOM 1634 N N . VAL A 1 196 ? 1.420 -8.175 19.813 1.00 91.38 196 VAL A N 1
ATOM 1635 C CA . VAL A 1 196 ? 1.133 -6.730 19.743 1.00 91.38 196 VAL A CA 1
ATOM 1636 C C . VAL A 1 196 ? 0.046 -6.318 20.738 1.00 91.38 196 VAL A C 1
ATOM 1638 O O . VAL A 1 196 ? 0.189 -5.284 21.389 1.00 91.38 196 VAL A O 1
ATOM 1641 N N . THR A 1 197 ? -0.991 -7.139 20.935 1.00 93.88 197 THR A N 1
ATOM 1642 C CA . THR A 1 197 ? -2.054 -6.856 21.908 1.00 93.88 197 THR A CA 1
ATOM 1643 C C . THR A 1 197 ? -1.543 -6.960 23.344 1.00 93.88 197 THR A C 1
ATOM 1645 O O . THR A 1 197 ? -1.843 -6.108 24.180 1.00 93.88 197 THR A O 1
ATOM 1648 N N . GLN A 1 198 ? -0.714 -7.964 23.634 1.00 93.06 198 GLN A N 1
ATOM 1649 C CA . GLN A 1 198 ? -0.081 -8.114 24.947 1.00 93.06 198 GLN A CA 1
ATOM 1650 C C . GLN A 1 198 ? 0.814 -6.899 25.269 1.00 93.06 198 GLN A C 1
ATOM 1652 O O . GLN A 1 198 ? 0.683 -6.287 26.332 1.00 93.06 198 GLN A O 1
ATOM 1657 N N . GLN A 1 199 ? 1.652 -6.476 24.314 1.00 90.25 199 GLN A N 1
ATOM 1658 C CA . GLN A 1 199 ? 2.506 -5.288 24.438 1.00 90.25 199 GLN A CA 1
ATOM 1659 C C . GLN A 1 199 ? 1.693 -3.980 24.530 1.00 90.25 199 GLN A C 1
ATOM 1661 O O . GLN A 1 199 ? 2.113 -3.022 25.184 1.00 90.25 199 GLN A O 1
ATOM 1666 N N . TYR A 1 200 ? 0.528 -3.918 23.883 1.00 89.69 200 TYR A N 1
ATOM 1667 C CA . TYR A 1 200 ? -0.400 -2.790 23.958 1.00 89.69 200 TYR A CA 1
ATOM 1668 C C . TYR A 1 200 ? -0.961 -2.611 25.379 1.00 89.69 200 TYR A C 1
ATOM 1670 O O . TYR A 1 200 ? -0.782 -1.555 25.990 1.00 89.69 200 TYR A O 1
ATOM 1678 N N . ILE A 1 201 ? -1.553 -3.665 25.953 1.00 88.62 201 ILE A N 1
ATOM 1679 C CA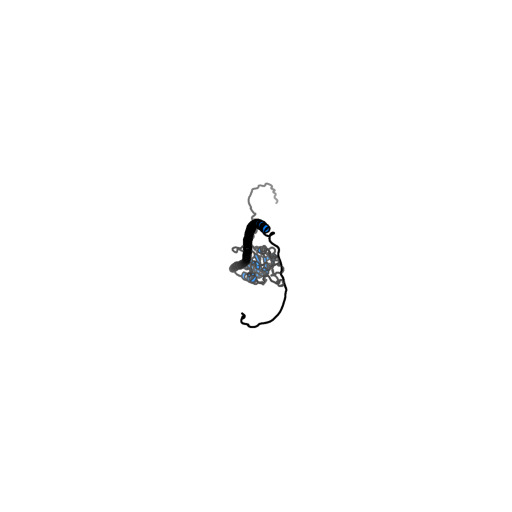 . ILE A 1 201 ? -2.137 -3.638 27.308 1.00 88.62 201 ILE A CA 1
ATOM 1680 C C . ILE A 1 201 ? -1.056 -3.388 28.375 1.00 88.62 201 ILE A C 1
ATOM 1682 O O . ILE A 1 201 ? -1.302 -2.701 29.374 1.00 88.62 201 ILE A O 1
ATOM 1686 N N . GLN A 1 202 ? 0.171 -3.876 28.151 1.00 86.00 202 GLN A N 1
ATOM 1687 C CA . GLN A 1 202 ? 1.321 -3.563 28.999 1.00 86.00 202 GLN A CA 1
ATOM 1688 C C . GLN A 1 202 ? 1.658 -2.060 28.972 1.00 86.00 202 GLN A C 1
ATOM 1690 O O . GLN A 1 202 ? 1.757 -1.443 30.037 1.00 86.00 202 GLN A O 1
ATOM 1695 N N . ARG A 1 203 ? 1.762 -1.444 27.782 1.00 82.88 203 ARG A N 1
ATOM 1696 C CA . ARG A 1 203 ? 2.040 -0.001 27.618 1.00 82.88 203 ARG A CA 1
ATOM 1697 C C . ARG A 1 203 ? 0.913 0.901 28.120 1.00 82.88 203 ARG A C 1
ATOM 1699 O O . ARG A 1 203 ? 1.198 1.971 28.655 1.00 82.88 203 ARG A O 1
ATOM 1706 N N . GLN A 1 204 ? -0.346 0.458 28.087 1.00 79.19 204 GLN A N 1
ATOM 1707 C CA . GLN A 1 204 ? -1.440 1.172 28.762 1.00 79.19 204 GLN A CA 1
ATOM 1708 C C . GLN A 1 204 ? -1.241 1.330 30.285 1.00 79.19 204 GLN A C 1
ATOM 1710 O O . GLN A 1 204 ? -1.890 2.175 30.899 1.00 79.19 204 GLN A O 1
ATOM 1715 N N . GLY A 1 205 ? -0.352 0.551 30.911 1.00 75.31 205 GLY A N 1
ATOM 1716 C CA . GLY A 1 205 ? 0.011 0.708 32.323 1.00 75.31 205 GLY A CA 1
ATOM 1717 C C . GLY A 1 205 ? 1.038 1.801 32.614 1.00 75.31 205 GLY A C 1
ATOM 1718 O O . GLY A 1 205 ? 1.310 2.064 33.782 1.00 75.31 205 GLY A O 1
ATOM 1719 N N . GLN A 1 206 ? 1.630 2.415 31.588 1.00 76.75 206 GLN A N 1
ATOM 1720 C CA . GLN A 1 206 ? 2.652 3.447 31.756 1.00 76.75 206 GLN A CA 1
ATOM 1721 C C . GLN A 1 206 ? 2.028 4.845 31.917 1.00 76.75 206 GLN A C 1
ATOM 1723 O O . GLN A 1 206 ? 0.982 5.118 31.307 1.00 76.75 206 GLN A O 1
ATOM 1728 N N . PRO A 1 207 ? 2.679 5.757 32.670 1.00 75.19 207 PRO A N 1
ATOM 1729 C CA . PRO A 1 207 ? 2.285 7.160 32.763 1.00 75.19 207 PRO A CA 1
ATOM 1730 C C . PRO A 1 207 ? 2.078 7.798 31.387 1.00 75.19 207 PRO A C 1
ATOM 1732 O O . PRO A 1 207 ? 2.883 7.605 30.473 1.00 75.19 207 PRO A O 1
ATOM 1735 N N . ASN A 1 208 ? 1.020 8.600 31.248 1.00 74.00 208 ASN A N 1
ATOM 1736 C CA . ASN A 1 208 ? 0.573 9.137 29.957 1.00 74.00 208 ASN A CA 1
ATOM 1737 C C . ASN A 1 208 ? 1.689 9.872 29.176 1.00 74.00 208 ASN A C 1
ATOM 1739 O O . ASN A 1 208 ? 1.815 9.702 27.967 1.00 74.00 208 ASN A O 1
ATOM 1743 N N . GLN A 1 209 ? 2.570 10.599 29.875 1.00 74.81 209 GLN A N 1
ATOM 1744 C CA . GLN A 1 209 ? 3.731 11.280 29.281 1.00 74.81 209 GLN A CA 1
ATOM 1745 C C . GLN A 1 209 ? 4.702 10.322 28.565 1.00 74.81 209 GLN A C 1
ATOM 1747 O O . GLN A 1 209 ? 5.170 10.630 27.472 1.00 74.81 209 GLN A O 1
ATOM 1752 N N . GLN A 1 210 ? 4.993 9.152 29.148 1.00 76.25 210 GLN A N 1
ATOM 1753 C CA . GLN A 1 210 ? 5.882 8.157 28.532 1.00 76.25 210 GLN A CA 1
ATOM 1754 C C . GLN A 1 210 ? 5.223 7.528 27.299 1.00 76.25 210 GLN A C 1
ATOM 1756 O O . GLN A 1 210 ? 5.866 7.383 26.260 1.00 76.25 210 GLN A O 1
ATOM 1761 N N . ARG A 1 211 ? 3.917 7.243 27.391 1.00 76.94 211 ARG A N 1
ATOM 1762 C CA . ARG A 1 211 ? 3.106 6.708 26.289 1.00 76.94 211 ARG A CA 1
ATOM 1763 C C . ARG A 1 211 ? 3.083 7.657 25.086 1.00 76.94 211 ARG A C 1
ATOM 1765 O O . ARG A 1 211 ? 3.323 7.225 23.964 1.00 76.94 211 ARG A O 1
ATOM 1772 N N . GLN A 1 212 ? 2.876 8.953 25.329 1.00 76.19 212 GLN A N 1
ATOM 1773 C CA . GLN A 1 212 ? 2.891 9.996 24.296 1.00 76.19 212 GLN A CA 1
ATOM 1774 C C . GLN A 1 212 ? 4.266 10.131 23.621 1.00 76.19 212 GLN A C 1
ATOM 1776 O O . GLN A 1 212 ? 4.339 10.208 22.397 1.00 76.19 212 GLN A O 1
ATOM 1781 N N . GLN A 1 213 ? 5.359 10.087 24.393 1.00 80.31 213 GLN A N 1
ATOM 1782 C CA . GLN A 1 213 ? 6.721 10.102 23.842 1.00 80.31 213 GLN A CA 1
ATOM 1783 C C . GLN A 1 213 ? 7.035 8.851 23.007 1.00 80.31 213 GLN A C 1
ATOM 1785 O O . GLN A 1 213 ? 7.747 8.942 22.009 1.00 80.31 213 GLN A O 1
ATOM 1790 N N . GLU A 1 214 ? 6.527 7.674 23.387 1.00 78.12 214 GLU A N 1
ATOM 1791 C CA . GLU A 1 214 ? 6.701 6.459 22.584 1.00 78.12 214 GLU A CA 1
ATOM 1792 C C . GLU A 1 214 ? 5.883 6.506 21.286 1.00 78.12 214 GLU A C 1
ATOM 1794 O O . GLU A 1 214 ? 6.417 6.171 20.230 1.00 78.12 214 GLU A O 1
ATOM 1799 N N . GLN A 1 215 ? 4.642 7.003 21.333 1.00 77.94 215 GLN A N 1
ATOM 1800 C CA . GLN A 1 215 ? 3.805 7.213 20.144 1.00 77.94 215 GLN A CA 1
ATOM 1801 C C . GLN A 1 215 ? 4.454 8.170 19.138 1.00 77.94 215 GLN A C 1
ATOM 1803 O O . GLN A 1 215 ? 4.474 7.866 17.948 1.00 77.94 215 GLN A O 1
ATOM 1808 N N . GLN A 1 216 ? 5.040 9.278 19.606 1.00 80.25 216 GLN A N 1
ATOM 1809 C CA . GLN A 1 216 ? 5.762 10.221 18.745 1.00 80.25 216 GLN A CA 1
ATOM 1810 C C . GLN A 1 216 ? 6.938 9.543 18.025 1.00 80.25 216 GLN A C 1
ATOM 1812 O O . GLN A 1 216 ? 7.012 9.605 16.800 1.00 80.25 216 GLN A O 1
ATOM 1817 N N . ARG A 1 217 ? 7.788 8.794 18.747 1.00 82.06 217 ARG A N 1
ATOM 1818 C CA . ARG A 1 217 ? 8.902 8.042 18.132 1.00 82.06 217 ARG A CA 1
ATOM 1819 C C . ARG A 1 217 ? 8.429 6.990 17.123 1.00 82.06 217 ARG A C 1
ATOM 1821 O O . ARG A 1 217 ? 9.055 6.829 16.080 1.00 82.06 217 ARG A O 1
ATOM 1828 N N . LEU A 1 218 ? 7.341 6.273 17.417 1.00 76.50 218 LEU A N 1
ATOM 1829 C CA . LEU A 1 218 ? 6.767 5.276 16.503 1.00 76.50 218 LEU A CA 1
ATOM 1830 C C . LEU A 1 218 ? 6.223 5.930 15.222 1.00 76.50 218 LEU A C 1
ATOM 1832 O O . LEU A 1 218 ? 6.440 5.410 14.128 1.00 76.50 218 LEU A O 1
ATOM 1836 N N . GLN A 1 219 ? 5.573 7.091 15.343 1.00 78.12 219 GLN A N 1
ATOM 1837 C CA . GLN A 1 219 ? 5.076 7.866 14.206 1.00 78.12 219 GLN A CA 1
ATOM 1838 C C . GLN A 1 219 ? 6.219 8.441 13.352 1.00 78.12 219 GLN A C 1
ATOM 1840 O O . GLN A 1 219 ? 6.150 8.384 12.124 1.00 78.12 219 GLN A O 1
ATOM 1845 N N . GLU A 1 220 ? 7.288 8.946 13.976 1.00 81.94 220 GLU A N 1
ATOM 1846 C CA . GLU A 1 220 ? 8.500 9.413 13.287 1.00 81.94 220 GLU A CA 1
ATOM 1847 C C . GLU A 1 220 ? 9.180 8.281 12.505 1.00 81.94 220 GLU A C 1
ATOM 1849 O O . GLU A 1 220 ? 9.465 8.442 11.316 1.00 81.94 220 GLU A O 1
ATOM 1854 N N . GLN A 1 221 ? 9.375 7.116 13.135 1.00 81.06 221 GLN A N 1
ATOM 1855 C CA . GLN A 1 221 ? 9.949 5.932 12.487 1.00 81.06 221 GLN A CA 1
ATOM 1856 C C . GLN A 1 221 ? 9.095 5.466 11.302 1.00 81.06 221 GLN A C 1
ATOM 1858 O O . GLN A 1 221 ? 9.623 5.285 10.208 1.00 81.06 221 GLN A O 1
ATOM 1863 N N . GLN A 1 222 ? 7.773 5.350 11.467 1.00 79.38 222 GLN A N 1
ATOM 1864 C CA . GLN A 1 222 ? 6.878 4.944 10.377 1.00 79.38 222 GLN A CA 1
ATOM 1865 C C . GLN A 1 222 ? 6.800 5.991 9.246 1.00 79.38 222 GLN A C 1
ATOM 1867 O O . GLN A 1 222 ? 6.555 5.644 8.087 1.00 79.38 222 GLN A O 1
ATOM 1872 N N . GLY A 1 223 ? 6.999 7.275 9.559 1.00 80.81 223 GLY A N 1
ATOM 1873 C CA . GLY A 1 223 ? 7.112 8.346 8.567 1.00 80.81 223 GLY A CA 1
ATOM 1874 C C . GLY A 1 223 ? 8.367 8.198 7.705 1.00 80.81 223 GLY A C 1
ATOM 1875 O O . GLY A 1 223 ? 8.270 8.183 6.478 1.00 80.81 223 GLY A O 1
ATOM 1876 N N . GLN A 1 224 ? 9.526 8.014 8.345 1.00 82.75 224 GLN A N 1
ATOM 1877 C CA . GLN A 1 224 ? 10.805 7.763 7.666 1.00 82.75 224 GLN A CA 1
ATOM 1878 C C . GLN A 1 224 ? 10.752 6.476 6.831 1.00 82.75 224 GLN A C 1
ATOM 1880 O O . GLN A 1 224 ? 11.156 6.471 5.670 1.00 82.75 224 GLN A O 1
ATOM 1885 N N . GLN A 1 225 ? 10.184 5.406 7.392 1.00 80.50 225 GLN A N 1
ATOM 1886 C CA . GLN A 1 225 ? 10.078 4.103 6.741 1.00 80.50 225 GLN A CA 1
ATOM 1887 C C . GLN A 1 225 ? 9.219 4.159 5.468 1.00 80.50 225 GLN A C 1
ATOM 1889 O O . GLN A 1 225 ? 9.653 3.674 4.424 1.00 80.50 225 GLN A O 1
ATOM 1894 N N . ARG A 1 226 ? 8.065 4.850 5.494 1.00 79.69 226 ARG A N 1
ATOM 1895 C CA . ARG A 1 226 ? 7.262 5.080 4.277 1.00 79.69 226 ARG A CA 1
ATOM 1896 C C . ARG A 1 226 ? 7.996 5.901 3.227 1.00 79.69 226 ARG A C 1
ATOM 1898 O O . ARG A 1 226 ? 7.830 5.627 2.044 1.00 79.69 226 ARG A O 1
ATOM 1905 N N . GLN A 1 227 ? 8.810 6.877 3.627 1.00 81.75 227 GLN A N 1
ATOM 1906 C CA . GLN A 1 227 ? 9.622 7.641 2.678 1.00 81.75 227 GLN A CA 1
ATOM 1907 C C . GLN A 1 227 ? 10.693 6.758 2.015 1.00 81.75 227 GLN A C 1
ATOM 1909 O O . GLN A 1 227 ? 10.851 6.828 0.797 1.00 81.75 227 GLN A O 1
ATOM 1914 N N . SER A 1 228 ? 11.363 5.871 2.761 1.00 81.62 228 SER A N 1
ATOM 1915 C CA . SER A 1 228 ? 12.323 4.918 2.181 1.00 81.62 228 SER A CA 1
ATOM 1916 C C . SER A 1 228 ? 11.669 3.832 1.318 1.00 81.62 228 SER A C 1
ATOM 1918 O O . SER A 1 228 ? 12.209 3.521 0.253 1.00 81.62 228 SER A O 1
ATOM 1920 N N . ASP A 1 229 ? 10.510 3.302 1.736 1.00 79.81 229 ASP A N 1
ATOM 1921 C CA . ASP A 1 229 ? 9.728 2.312 0.981 1.00 79.81 229 ASP A CA 1
ATOM 1922 C C . ASP A 1 229 ? 9.249 2.944 -0.358 1.00 79.81 229 ASP A C 1
ATOM 1924 O O . ASP A 1 229 ? 9.403 2.353 -1.428 1.00 79.81 229 ASP A O 1
ATOM 1928 N N . GLN A 1 230 ? 8.760 4.196 -0.341 1.00 79.19 230 GLN A N 1
ATOM 1929 C CA . GLN A 1 230 ? 8.351 4.941 -1.548 1.00 79.19 230 GLN A CA 1
ATOM 1930 C C . GLN A 1 230 ? 9.525 5.321 -2.464 1.00 79.19 230 GLN A C 1
ATOM 1932 O O . GLN A 1 230 ? 9.391 5.255 -3.689 1.00 79.19 230 GLN A O 1
ATOM 1937 N N . GLN A 1 231 ? 10.679 5.711 -1.910 1.00 83.38 231 GLN A N 1
ATOM 1938 C CA . GLN A 1 231 ? 11.851 6.047 -2.722 1.00 83.38 231 GLN A CA 1
ATOM 1939 C C . GLN A 1 231 ? 12.384 4.813 -3.469 1.00 83.38 231 GLN A C 1
ATOM 1941 O O . GLN A 1 231 ? 12.644 4.899 -4.671 1.00 83.38 231 GLN A O 1
ATOM 1946 N N . HIS A 1 232 ? 12.454 3.648 -2.812 1.00 81.94 232 HIS A N 1
ATOM 1947 C CA . HIS A 1 232 ? 12.852 2.396 -3.468 1.00 81.94 232 HIS A CA 1
ATOM 1948 C C . HIS A 1 232 ? 11.919 2.010 -4.623 1.00 81.94 232 HIS A C 1
ATOM 1950 O O . HIS A 1 232 ? 12.398 1.546 -5.661 1.00 81.94 232 HIS A O 1
ATOM 1956 N N . GLN A 1 233 ? 10.607 2.241 -4.496 1.00 79.38 233 GLN A N 1
ATOM 1957 C CA . GLN A 1 233 ? 9.663 2.026 -5.599 1.00 79.38 233 GLN A CA 1
ATOM 1958 C C . GLN A 1 233 ? 9.957 2.947 -6.796 1.00 79.38 233 GLN A C 1
ATOM 1960 O O . GLN A 1 233 ? 10.036 2.468 -7.931 1.00 79.38 233 GLN A O 1
ATOM 1965 N N . GLN A 1 234 ? 10.175 4.247 -6.557 1.00 83.50 234 GLN A N 1
ATOM 1966 C CA . GLN A 1 234 ? 10.489 5.205 -7.626 1.00 83.50 234 GLN A CA 1
ATOM 1967 C C . GLN A 1 234 ? 11.813 4.879 -8.329 1.00 83.50 234 GLN A C 1
ATOM 1969 O O . GLN A 1 234 ? 11.887 4.952 -9.557 1.00 83.50 234 GLN A O 1
ATOM 1974 N N . ASP A 1 235 ? 12.846 4.479 -7.585 1.00 84.81 235 ASP A N 1
ATOM 1975 C CA . ASP A 1 235 ? 14.140 4.132 -8.173 1.00 84.81 235 ASP A CA 1
ATOM 1976 C C . ASP A 1 235 ? 14.105 2.785 -8.920 1.00 84.81 235 ASP A C 1
ATOM 1978 O O . ASP A 1 235 ? 14.706 2.680 -9.993 1.00 84.81 235 ASP A O 1
ATOM 1982 N N . GLN A 1 236 ? 13.326 1.790 -8.466 1.00 81.75 236 GLN A N 1
ATOM 1983 C CA . GLN A 1 236 ? 13.051 0.577 -9.258 1.00 81.75 236 GLN A CA 1
ATOM 1984 C C . GLN A 1 236 ? 12.326 0.911 -10.575 1.00 81.75 236 GLN A C 1
ATOM 1986 O O . GLN A 1 236 ? 12.714 0.414 -11.636 1.00 81.75 236 GLN A O 1
ATOM 1991 N N . GLN A 1 237 ? 11.314 1.784 -10.539 1.00 82.69 237 GLN A N 1
ATOM 1992 C CA . GLN A 1 237 ? 10.573 2.200 -11.735 1.00 82.69 237 GLN A CA 1
ATOM 1993 C C . GLN A 1 237 ? 11.470 2.973 -12.720 1.00 82.69 237 GLN A C 1
ATOM 1995 O O . GLN A 1 237 ? 11.473 2.689 -13.921 1.00 82.69 237 GLN A O 1
ATOM 2000 N N . ARG A 1 238 ? 12.309 3.885 -12.209 1.00 88.25 238 ARG A N 1
ATOM 2001 C CA . ARG A 1 238 ? 13.298 4.645 -12.993 1.00 88.25 238 ARG A CA 1
ATOM 2002 C C . ARG A 1 238 ? 14.334 3.728 -13.655 1.00 88.25 238 ARG A C 1
ATOM 2004 O O . ARG A 1 238 ? 14.688 3.949 -14.813 1.00 88.25 238 ARG A O 1
ATOM 2011 N N . GLN A 1 239 ? 14.792 2.682 -12.962 1.00 84.19 239 GLN A N 1
ATOM 2012 C CA . GLN A 1 239 ? 15.702 1.681 -13.531 1.00 84.19 239 GLN A CA 1
ATOM 2013 C C . GLN A 1 239 ? 15.044 0.855 -14.645 1.00 84.19 239 GLN A C 1
ATOM 2015 O O . GLN A 1 239 ? 15.674 0.638 -15.680 1.00 84.19 239 GLN A O 1
ATOM 2020 N N . GLN A 1 240 ? 13.785 0.429 -14.482 1.00 83.75 240 GLN A N 1
ATOM 2021 C CA . GLN A 1 240 ? 13.059 -0.281 -15.544 1.00 83.75 240 GLN A CA 1
ATOM 2022 C C . GLN A 1 240 ? 12.903 0.580 -16.802 1.00 83.75 240 GLN A C 1
ATOM 2024 O O . GLN A 1 240 ? 13.135 0.088 -17.907 1.00 83.75 240 GLN A O 1
ATOM 2029 N N . GLN A 1 241 ? 12.580 1.868 -16.649 1.00 86.94 241 GLN A N 1
ATOM 2030 C CA . GLN A 1 241 ? 12.454 2.780 -17.785 1.00 86.94 241 GLN A CA 1
ATOM 2031 C C . GLN A 1 241 ? 13.790 2.943 -18.532 1.00 86.94 241 GLN A C 1
ATOM 2033 O O . GLN A 1 241 ? 13.840 2.720 -19.739 1.00 86.94 241 GLN A O 1
ATOM 2038 N N . GLN A 1 242 ? 14.903 3.155 -17.818 1.00 87.44 242 GLN A N 1
ATOM 2039 C CA . GLN A 1 242 ? 16.241 3.211 -18.432 1.00 87.44 242 GLN A CA 1
ATOM 2040 C C . GLN A 1 242 ? 16.645 1.917 -19.165 1.00 87.44 242 GLN A C 1
ATOM 2042 O O . GLN A 1 242 ? 17.420 1.969 -20.123 1.00 87.44 242 GLN A O 1
ATOM 2047 N N . GLN A 1 243 ? 16.159 0.747 -18.734 1.00 85.19 243 GLN A N 1
ATOM 2048 C CA . GLN A 1 243 ? 16.388 -0.513 -19.453 1.00 85.19 243 GLN A CA 1
ATOM 2049 C C . GLN A 1 243 ? 15.576 -0.582 -20.755 1.00 85.19 243 GLN A C 1
ATOM 2051 O O . GLN A 1 243 ? 16.108 -1.022 -21.777 1.00 85.19 243 GLN A O 1
ATOM 2056 N N . GLN A 1 244 ? 14.326 -0.104 -20.752 1.00 85.06 244 GLN A N 1
ATOM 2057 C CA . GLN A 1 244 ? 13.506 -0.005 -21.964 1.00 85.06 244 GLN A CA 1
ATOM 2058 C C . GLN A 1 244 ? 14.097 0.998 -22.964 1.00 85.06 244 GLN A C 1
ATOM 2060 O O . GLN A 1 244 ? 14.230 0.667 -24.143 1.00 85.06 244 GLN A O 1
ATOM 2065 N N . ASP A 1 245 ? 14.534 2.171 -22.497 1.00 88.75 245 ASP A N 1
ATOM 2066 C CA . ASP A 1 245 ? 15.172 3.199 -23.330 1.00 88.75 245 ASP A CA 1
ATOM 2067 C C . ASP A 1 245 ? 16.435 2.654 -24.017 1.00 88.75 245 ASP A C 1
ATOM 2069 O O . ASP A 1 245 ? 16.601 2.795 -25.232 1.00 88.75 245 ASP A O 1
ATOM 2073 N N . LYS A 1 246 ? 17.291 1.934 -23.274 1.00 87.88 246 LYS A N 1
ATOM 2074 C CA . LYS A 1 246 ? 18.475 1.255 -23.832 1.00 87.88 246 LYS A CA 1
ATOM 2075 C C . LYS A 1 246 ? 18.107 0.215 -24.895 1.00 87.88 246 LYS A C 1
ATOM 2077 O O . LYS A 1 246 ? 18.755 0.176 -25.940 1.00 87.88 246 LYS A O 1
ATOM 2082 N N . GLN A 1 247 ? 17.063 -0.591 -24.682 1.00 85.88 247 GLN A N 1
ATOM 2083 C CA . GLN A 1 247 ? 16.603 -1.554 -25.694 1.00 85.88 247 GLN A CA 1
ATOM 2084 C C . GLN A 1 247 ? 16.043 -0.873 -26.953 1.00 85.88 247 GLN A C 1
ATOM 2086 O O . GLN A 1 247 ? 16.276 -1.363 -28.060 1.00 85.88 247 GLN A O 1
ATOM 2091 N N . GLN A 1 248 ? 15.326 0.249 -26.821 1.00 86.31 248 GLN A N 1
ATOM 2092 C CA . GLN A 1 248 ? 14.857 1.016 -27.981 1.00 86.31 248 GLN A CA 1
ATOM 2093 C C . GLN A 1 248 ? 16.029 1.633 -28.754 1.00 86.31 248 GLN A C 1
ATOM 2095 O O . GLN A 1 248 ? 16.100 1.495 -29.975 1.00 86.31 248 GLN A O 1
ATOM 2100 N N . GLN A 1 249 ? 16.982 2.245 -28.050 1.00 86.38 249 GLN A N 1
ATOM 2101 C CA . GLN A 1 249 ? 18.157 2.872 -28.653 1.00 86.38 249 GLN A CA 1
ATOM 2102 C C . GLN A 1 249 ? 19.066 1.845 -29.354 1.00 86.38 249 GLN A C 1
ATOM 2104 O O . GLN A 1 249 ? 19.581 2.117 -30.439 1.00 86.38 249 GLN A O 1
ATOM 2109 N N . GLN A 1 250 ? 19.199 0.633 -28.802 1.00 87.06 250 GLN A N 1
ATOM 2110 C CA . GLN A 1 250 ? 19.899 -0.473 -29.463 1.00 87.06 250 GLN A CA 1
ATOM 2111 C C . GLN A 1 250 ? 19.186 -0.912 -30.755 1.00 87.06 250 GLN A C 1
ATOM 2113 O O . GLN A 1 250 ? 19.827 -0.988 -31.803 1.00 87.06 250 GLN A O 1
ATOM 2118 N N . LYS A 1 251 ? 17.855 -1.095 -30.726 1.00 86.75 251 LYS A N 1
ATOM 2119 C CA . LYS A 1 251 ? 17.058 -1.418 -31.928 1.00 86.75 251 LYS A CA 1
ATOM 2120 C C . LYS A 1 251 ? 17.172 -0.351 -33.023 1.00 86.75 251 LYS A C 1
ATOM 2122 O O . LYS A 1 251 ? 17.241 -0.704 -34.199 1.00 86.75 251 LYS A O 1
ATOM 2127 N N . GLN A 1 252 ? 17.223 0.932 -32.656 1.00 84.75 252 GLN A N 1
ATOM 2128 C CA . GLN A 1 252 ? 17.437 2.029 -33.608 1.00 84.75 252 GLN A CA 1
ATOM 2129 C C . GLN A 1 252 ? 18.825 1.952 -34.262 1.00 84.75 252 GLN A C 1
ATOM 2131 O O . GLN A 1 252 ? 18.922 2.047 -35.485 1.00 84.75 252 GLN A O 1
ATOM 2136 N N . GLN A 1 253 ? 19.889 1.702 -33.488 1.00 85.00 253 GLN A N 1
ATOM 2137 C CA . GLN A 1 253 ? 21.224 1.502 -34.065 1.00 85.00 253 GLN A CA 1
ATOM 2138 C C . GLN A 1 253 ? 21.293 0.282 -34.994 1.00 85.00 253 GLN A C 1
ATOM 2140 O O . GLN A 1 253 ? 21.971 0.339 -36.018 1.00 85.00 253 GLN A O 1
ATOM 2145 N N . ASP A 1 254 ? 20.609 -0.816 -34.665 1.00 86.62 254 ASP A N 1
ATOM 2146 C CA . ASP A 1 254 ? 20.601 -2.015 -35.510 1.00 86.62 254 ASP A CA 1
ATOM 2147 C C . ASP A 1 254 ? 19.837 -1.791 -36.826 1.00 86.62 254 ASP A C 1
ATOM 2149 O O . ASP A 1 254 ? 20.306 -2.225 -37.880 1.00 86.62 254 ASP A O 1
ATOM 2153 N N . GLN A 1 255 ? 18.734 -1.031 -36.812 1.00 85.44 255 GLN A N 1
ATOM 2154 C CA . GLN A 1 255 ? 18.080 -0.572 -38.046 1.00 85.44 255 GLN A CA 1
ATOM 2155 C C . GLN A 1 255 ? 18.984 0.353 -38.874 1.00 85.44 255 GLN A C 1
ATOM 2157 O O . GLN A 1 255 ? 19.066 0.195 -40.093 1.00 85.44 255 GLN A O 1
ATOM 2162 N N . GLN A 1 256 ? 19.700 1.283 -38.235 1.00 84.00 256 GLN A N 1
ATOM 2163 C CA . GLN A 1 256 ? 20.614 2.191 -38.932 1.00 84.00 256 GLN A CA 1
ATOM 2164 C C . GLN A 1 256 ? 21.782 1.429 -39.585 1.00 84.00 256 GLN A C 1
ATOM 2166 O O . GLN A 1 256 ? 22.068 1.646 -40.762 1.00 84.00 256 GLN A O 1
ATOM 2171 N N . ARG A 1 257 ? 22.375 0.452 -38.880 1.00 86.12 257 ARG A N 1
ATOM 2172 C CA . ARG A 1 257 ? 23.394 -0.461 -39.434 1.00 86.12 257 ARG A CA 1
ATOM 2173 C C . ARG A 1 257 ? 22.881 -1.246 -40.649 1.00 86.12 257 ARG A C 1
ATOM 2175 O O . ARG A 1 257 ? 23.612 -1.400 -41.626 1.00 86.12 257 ARG A O 1
ATOM 2182 N N . GLN A 1 258 ? 21.630 -1.715 -40.626 1.00 82.69 258 GLN A N 1
ATOM 2183 C CA . GLN A 1 258 ? 21.021 -2.409 -41.771 1.00 82.69 258 GLN A CA 1
ATOM 2184 C C . GLN A 1 258 ? 20.816 -1.479 -42.979 1.00 82.69 258 GLN A C 1
ATOM 2186 O O . GLN A 1 258 ? 21.106 -1.879 -44.109 1.00 82.69 258 GLN A O 1
ATOM 2191 N N . GLN A 1 259 ? 20.387 -0.230 -42.761 1.00 82.75 259 GLN A N 1
ATOM 2192 C CA . GLN A 1 259 ? 20.259 0.761 -43.839 1.00 82.75 259 GLN A CA 1
ATOM 2193 C C . GLN A 1 259 ? 21.614 1.122 -44.463 1.00 82.75 259 GLN A C 1
ATOM 2195 O O . GLN A 1 259 ? 21.718 1.205 -45.688 1.00 82.75 259 GLN A O 1
ATOM 2200 N N . GLU A 1 260 ? 22.670 1.285 -43.661 1.00 82.38 260 GLU A N 1
ATOM 2201 C CA . GLU A 1 260 ? 24.023 1.534 -44.178 1.00 82.38 260 GLU A CA 1
ATOM 2202 C C . GLU A 1 260 ? 24.556 0.350 -45.001 1.00 82.38 260 GLU A C 1
ATOM 2204 O O . GLU A 1 260 ?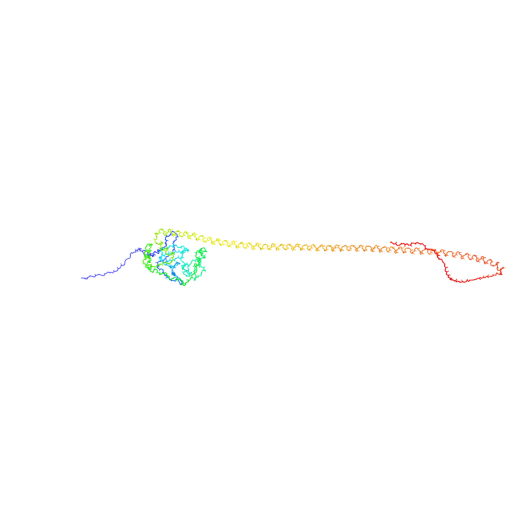 25.121 0.554 -46.081 1.00 82.38 260 GLU A O 1
ATOM 2209 N N . GLN A 1 261 ? 24.318 -0.892 -44.561 1.00 81.38 261 GLN A N 1
ATOM 2210 C CA . GLN A 1 261 ? 24.681 -2.089 -45.328 1.00 81.38 261 GLN A CA 1
ATOM 2211 C C . GLN A 1 261 ? 23.940 -2.184 -46.671 1.00 81.38 261 GLN A C 1
ATOM 2213 O O . GLN A 1 261 ? 24.583 -2.441 -47.690 1.00 81.38 261 GLN A O 1
ATOM 2218 N N . GLN A 1 262 ? 22.626 -1.930 -46.710 1.00 81.12 262 GLN A N 1
ATOM 2219 C CA . GLN A 1 262 ? 21.870 -1.880 -47.971 1.00 81.12 262 GLN A CA 1
ATOM 2220 C C . GLN A 1 262 ? 22.413 -0.795 -48.908 1.00 81.12 262 GLN A C 1
ATOM 2222 O O . GLN A 1 262 ? 22.730 -1.071 -50.067 1.00 81.12 262 GLN A O 1
ATOM 2227 N N . ARG A 1 263 ? 22.617 0.422 -48.387 1.00 83.19 263 ARG A N 1
ATOM 2228 C CA . ARG A 1 263 ? 23.123 1.560 -49.165 1.00 83.19 263 ARG A CA 1
ATOM 2229 C C . ARG A 1 263 ? 24.510 1.291 -49.757 1.00 83.19 263 ARG A C 1
ATOM 2231 O O . ARG A 1 263 ? 24.775 1.690 -50.888 1.00 83.19 263 ARG A O 1
ATOM 2238 N N . SER A 1 264 ? 25.359 0.567 -49.026 1.00 81.25 264 SER A N 1
ATOM 2239 C CA . SER A 1 264 ? 26.686 0.143 -49.490 1.00 81.25 264 SER A CA 1
ATOM 2240 C C . SER A 1 264 ? 26.598 -0.886 -50.628 1.00 81.25 264 SER A C 1
ATOM 2242 O O . SER A 1 264 ? 27.296 -0.748 -51.632 1.00 81.25 264 SER A O 1
ATOM 2244 N N . GLN A 1 265 ? 25.706 -1.882 -50.522 1.00 81.88 265 GLN A N 1
ATOM 2245 C CA . GLN A 1 265 ? 25.485 -2.872 -51.588 1.00 81.88 265 GLN A CA 1
ATOM 2246 C C . GLN A 1 265 ? 24.959 -2.235 -52.881 1.00 81.88 265 GLN A C 1
ATOM 2248 O O . GLN A 1 265 ? 25.414 -2.588 -53.970 1.00 81.88 265 GLN A O 1
ATOM 2253 N N . ASP A 1 266 ? 24.028 -1.284 -52.786 1.00 82.56 266 ASP A N 1
ATOM 2254 C CA . ASP A 1 266 ? 23.465 -0.628 -53.972 1.00 82.56 266 ASP A CA 1
ATOM 2255 C C . ASP A 1 266 ? 24.459 0.327 -54.643 1.00 82.56 266 ASP A C 1
ATOM 2257 O O . ASP A 1 266 ? 24.537 0.381 -55.874 1.00 82.56 266 ASP A O 1
ATOM 2261 N N . GLN A 1 267 ? 25.304 1.001 -53.859 1.00 81.38 267 GLN A N 1
ATOM 2262 C CA . GLN A 1 267 ? 26.407 1.804 -54.389 1.00 81.38 267 GLN A CA 1
ATOM 2263 C C . GLN A 1 267 ? 27.457 0.926 -55.101 1.00 81.38 267 GLN A C 1
ATOM 2265 O O . GLN A 1 267 ? 27.971 1.305 -56.156 1.00 81.38 267 GLN A O 1
ATOM 2270 N N . GLN A 1 268 ? 27.720 -0.282 -54.588 1.00 81.12 268 GLN A N 1
ATOM 2271 C CA . GLN A 1 268 ? 28.596 -1.268 -55.230 1.00 81.12 268 GLN A CA 1
ATOM 2272 C C . GLN A 1 268 ? 27.984 -1.838 -56.528 1.00 81.12 268 GLN A C 1
ATOM 2274 O O . GLN A 1 268 ? 28.694 -1.966 -57.530 1.00 81.12 268 GLN A O 1
ATOM 2279 N N . ARG A 1 269 ? 26.664 -2.093 -56.557 1.00 81.75 269 ARG A N 1
ATOM 2280 C CA . ARG A 1 269 ? 25.914 -2.452 -57.781 1.00 81.75 269 ARG A CA 1
ATOM 2281 C C . ARG A 1 269 ? 26.049 -1.383 -58.869 1.00 81.75 269 ARG A C 1
ATOM 2283 O O . ARG A 1 269 ? 26.384 -1.716 -60.004 1.00 81.75 269 ARG A O 1
ATOM 2290 N N . GLN A 1 270 ? 25.851 -0.105 -58.529 1.00 79.75 270 GLN A N 1
ATOM 2291 C CA . GLN A 1 270 ? 25.982 0.995 -59.496 1.00 79.75 270 GLN A CA 1
ATOM 2292 C C . GLN A 1 270 ? 27.395 1.093 -60.093 1.00 79.75 270 GLN A C 1
ATOM 2294 O O . GLN A 1 270 ? 27.532 1.322 -61.295 1.00 79.75 270 GLN A O 1
ATOM 2299 N N . GLN A 1 271 ? 28.448 0.877 -59.294 1.00 78.88 271 GLN A N 1
ATOM 2300 C CA . GLN A 1 271 ? 29.822 0.873 -59.810 1.00 78.88 271 GLN A CA 1
ATOM 2301 C C . GLN A 1 271 ? 30.084 -0.283 -60.787 1.00 78.88 271 GLN A C 1
ATOM 2303 O O . GLN A 1 271 ? 30.721 -0.061 -61.817 1.00 78.88 271 GLN A O 1
ATOM 2308 N N . GLN A 1 272 ? 29.574 -1.492 -60.518 1.00 80.06 272 GLN A N 1
ATOM 2309 C CA . GLN A 1 272 ? 29.678 -2.607 -61.469 1.00 80.06 272 GLN A CA 1
ATOM 2310 C C . GLN A 1 272 ? 28.953 -2.311 -62.787 1.00 80.06 272 GLN A C 1
ATOM 2312 O O . GLN A 1 272 ? 29.504 -2.583 -63.854 1.00 80.06 272 GLN A O 1
ATOM 2317 N N . GLN A 1 273 ? 27.760 -1.713 -62.734 1.00 80.25 273 GLN A N 1
ATOM 2318 C CA . GLN A 1 273 ? 26.996 -1.389 -63.938 1.00 80.25 273 GLN A CA 1
ATOM 2319 C C . GLN A 1 273 ? 27.725 -0.355 -64.815 1.00 80.25 273 GLN A C 1
ATOM 2321 O O . GLN A 1 273 ? 27.965 -0.615 -65.992 1.00 80.25 273 GLN A O 1
ATOM 2326 N N . GLN A 1 274 ? 28.241 0.733 -64.225 1.00 79.69 274 GLN A N 1
ATOM 2327 C CA . GLN A 1 274 ? 29.043 1.727 -64.959 1.00 79.69 274 GLN A CA 1
ATOM 2328 C C . GLN A 1 274 ? 30.331 1.153 -65.584 1.00 79.69 274 GLN A C 1
ATOM 2330 O O . GLN A 1 274 ? 30.820 1.680 -66.587 1.00 79.69 274 GLN A O 1
ATOM 2335 N N . GLN A 1 275 ? 30.911 0.091 -65.011 1.00 79.62 275 GLN A N 1
ATOM 2336 C CA . GLN A 1 275 ? 32.055 -0.607 -65.612 1.00 79.62 275 GLN A CA 1
ATOM 2337 C C . GLN A 1 275 ? 31.639 -1.457 -66.824 1.00 79.62 275 GLN A C 1
ATOM 2339 O O . GLN A 1 275 ? 32.359 -1.474 -67.826 1.00 79.62 275 GLN A O 1
ATOM 2344 N N . GLN A 1 276 ? 30.473 -2.112 -66.773 1.00 79.25 276 GLN A N 1
ATOM 2345 C CA . GLN A 1 276 ? 29.921 -2.859 -67.910 1.00 79.25 276 GLN A CA 1
ATOM 2346 C C . GLN A 1 276 ? 29.545 -1.928 -69.073 1.00 79.25 276 GLN A C 1
ATOM 2348 O O . GLN A 1 276 ? 29.925 -2.206 -70.213 1.00 79.25 276 GLN A O 1
ATOM 2353 N N . ASP A 1 277 ? 28.897 -0.795 -68.789 1.00 80.88 277 ASP A N 1
ATOM 2354 C CA . ASP A 1 277 ? 28.509 0.200 -69.800 1.00 80.88 277 ASP A CA 1
ATOM 2355 C C . ASP A 1 277 ? 29.735 0.737 -70.564 1.00 80.88 277 ASP A C 1
ATOM 2357 O O . ASP A 1 277 ? 29.749 0.789 -71.798 1.00 80.88 277 ASP A O 1
ATOM 2361 N N . LYS A 1 278 ? 30.822 1.052 -69.841 1.00 79.56 278 LYS A N 1
ATOM 2362 C CA . LYS A 1 278 ? 32.100 1.471 -70.444 1.00 79.56 278 LYS A CA 1
ATOM 2363 C C . LYS A 1 278 ? 32.725 0.381 -71.319 1.00 79.56 278 LYS A C 1
ATOM 2365 O O . LYS A 1 278 ? 33.207 0.691 -72.408 1.00 79.56 278 LYS A O 1
ATOM 2370 N N . GLN A 1 279 ? 32.690 -0.887 -70.897 1.00 79.50 279 GLN A N 1
ATOM 2371 C CA . GLN A 1 279 ? 33.175 -1.993 -71.734 1.00 79.50 279 GLN A CA 1
ATOM 2372 C C . GLN A 1 279 ? 32.329 -2.197 -73.000 1.00 79.50 279 GLN A C 1
ATOM 2374 O O . GLN A 1 279 ? 32.890 -2.537 -74.045 1.00 79.50 279 GLN A O 1
ATOM 2379 N N . GLN A 1 280 ? 31.010 -1.976 -72.952 1.00 78.62 280 GLN A N 1
ATOM 2380 C CA . GLN A 1 280 ? 30.174 -2.026 -74.157 1.00 78.62 280 GLN A CA 1
ATOM 2381 C C . GLN A 1 280 ? 30.499 -0.883 -75.126 1.00 78.62 280 GLN A C 1
ATOM 2383 O O . GLN A 1 280 ? 30.717 -1.150 -76.310 1.00 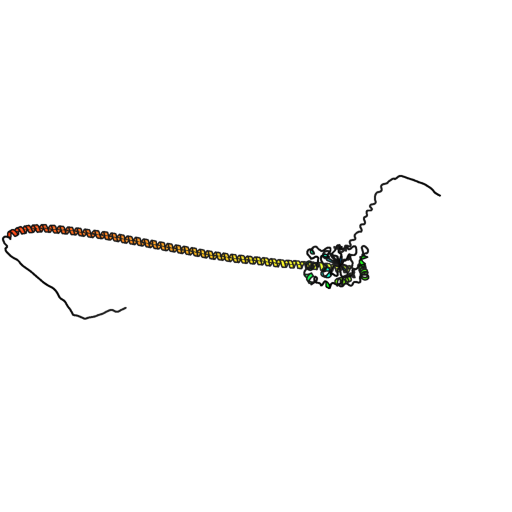78.62 280 GLN A O 1
ATOM 2388 N N . GLN A 1 281 ? 30.616 0.361 -74.643 1.00 79.00 281 GLN A N 1
ATOM 2389 C CA . GLN A 1 281 ? 31.008 1.498 -75.490 1.00 79.00 281 GLN A CA 1
ATOM 2390 C C . GLN A 1 281 ? 32.377 1.292 -76.151 1.00 79.00 281 GLN A C 1
ATOM 2392 O O . GLN A 1 281 ? 32.534 1.576 -77.339 1.00 79.00 281 GLN A O 1
ATOM 2397 N N . GLN A 1 282 ? 33.360 0.762 -75.417 1.00 79.62 282 GLN A N 1
ATOM 2398 C CA . GLN A 1 282 ? 34.690 0.508 -75.972 1.00 79.62 282 GLN A CA 1
ATOM 2399 C C . GLN A 1 282 ? 34.646 -0.538 -77.100 1.00 79.62 282 GLN A C 1
ATOM 2401 O O . GLN A 1 282 ? 35.178 -0.288 -78.181 1.00 79.62 282 GLN A O 1
ATOM 2406 N N . LYS A 1 283 ? 33.914 -1.649 -76.910 1.00 78.00 283 LYS A N 1
ATOM 2407 C CA . LYS A 1 283 ? 33.709 -2.666 -77.960 1.00 78.00 283 LYS A CA 1
ATOM 2408 C C . LYS A 1 283 ? 33.017 -2.110 -79.209 1.00 78.00 283 LYS A C 1
ATOM 2410 O O . LYS A 1 283 ? 33.389 -2.492 -80.317 1.00 78.00 283 LYS A O 1
ATOM 2415 N N . GLN A 1 284 ? 32.044 -1.208 -79.051 1.00 78.62 284 GLN A N 1
ATOM 2416 C CA . GLN A 1 284 ? 31.379 -0.556 -80.187 1.00 78.62 284 GLN A CA 1
ATOM 2417 C C . GLN A 1 284 ? 32.348 0.334 -80.980 1.00 78.62 284 GLN A C 1
ATOM 2419 O O . GLN A 1 284 ? 32.389 0.239 -82.207 1.00 78.62 284 GLN A O 1
ATOM 2424 N N . GLN A 1 285 ? 33.184 1.135 -80.307 1.00 78.75 285 GLN A N 1
ATOM 2425 C CA . GLN A 1 285 ? 34.199 1.939 -80.998 1.00 78.75 285 GLN A CA 1
ATOM 2426 C C . GLN A 1 285 ? 35.234 1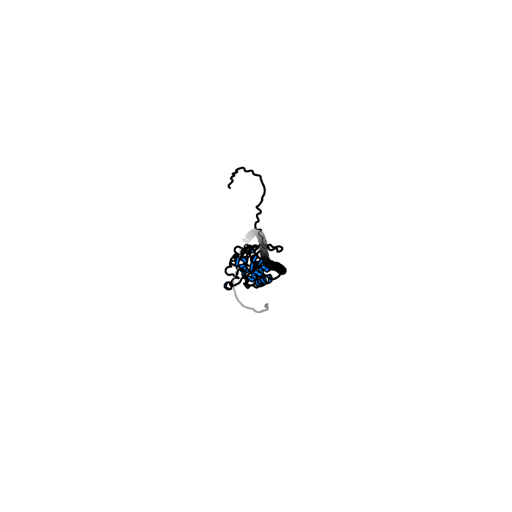.082 -81.740 1.00 78.75 285 GLN A C 1
ATOM 2428 O O . GLN A 1 285 ? 35.655 1.448 -82.837 1.00 78.75 285 GLN A O 1
ATOM 2433 N N . ASP A 1 286 ? 35.652 -0.050 -81.169 1.00 79.94 286 ASP A N 1
ATOM 2434 C CA . ASP A 1 286 ? 36.623 -0.938 -81.817 1.00 79.94 286 ASP A CA 1
ATOM 2435 C C . ASP A 1 286 ? 36.032 -1.646 -83.050 1.00 79.94 286 ASP A C 1
ATOM 2437 O O . ASP A 1 286 ? 36.712 -1.746 -84.073 1.00 79.94 286 ASP A O 1
ATOM 2441 N N . GLN A 1 287 ? 34.750 -2.035 -83.021 1.00 78.50 287 GLN A N 1
ATOM 2442 C CA . GLN A 1 287 ? 34.036 -2.489 -84.225 1.00 78.50 287 GLN A CA 1
ATOM 2443 C C . GLN A 1 287 ? 33.953 -1.397 -85.301 1.00 78.50 287 GLN A C 1
ATOM 2445 O O . GLN A 1 287 ? 34.176 -1.674 -86.481 1.00 78.50 287 GLN A O 1
ATOM 2450 N N . GLN A 1 288 ? 33.665 -0.154 -84.908 1.00 78.75 288 GLN A N 1
ATOM 2451 C CA . GLN A 1 288 ? 33.550 0.968 -85.841 1.00 78.75 288 GLN A CA 1
ATOM 2452 C C . GLN A 1 288 ? 34.898 1.281 -86.518 1.00 78.75 288 GLN A C 1
ATOM 2454 O O . GLN A 1 288 ? 34.956 1.403 -87.742 1.00 78.75 288 GLN A O 1
ATOM 2459 N N . ARG A 1 289 ? 36.001 1.275 -85.752 1.00 79.19 289 ARG A N 1
ATOM 2460 C CA . ARG A 1 289 ? 37.375 1.395 -86.280 1.00 79.19 289 ARG A CA 1
ATOM 2461 C C . ARG A 1 289 ? 37.726 0.285 -87.280 1.00 79.19 289 ARG A C 1
ATOM 2463 O O . ARG A 1 289 ? 38.360 0.561 -88.298 1.00 79.19 289 ARG A O 1
ATOM 2470 N N . GLN A 1 290 ? 37.303 -0.958 -87.032 1.00 76.25 290 GLN A N 1
ATOM 2471 C CA . GLN A 1 290 ? 37.535 -2.069 -87.969 1.00 76.25 290 GLN A CA 1
ATOM 2472 C C . GLN A 1 290 ? 36.771 -1.894 -89.293 1.00 76.25 290 GLN A C 1
ATOM 2474 O O . GLN A 1 290 ? 37.333 -2.171 -90.355 1.00 76.25 290 GLN A O 1
ATOM 2479 N N . GLN A 1 291 ? 35.535 -1.380 -89.264 1.00 76.38 291 GLN A N 1
ATOM 2480 C CA . GLN A 1 291 ? 34.787 -1.082 -90.492 1.00 76.38 291 GLN A CA 1
ATOM 2481 C C . GLN A 1 291 ? 35.451 0.020 -91.333 1.00 76.38 291 GLN A C 1
ATOM 2483 O O . GLN A 1 291 ? 35.537 -0.118 -92.554 1.00 76.38 291 GLN A O 1
ATOM 2488 N N . GLU A 1 292 ? 35.975 1.084 -90.715 1.00 75.62 292 GLU A N 1
ATOM 2489 C CA . GLU A 1 292 ? 36.697 2.139 -91.446 1.00 75.62 292 GLU A CA 1
ATOM 2490 C C . GLU A 1 292 ? 38.000 1.629 -92.091 1.00 75.62 292 GLU A C 1
ATOM 2492 O O . GLU A 1 292 ? 38.316 1.995 -93.229 1.00 75.62 292 GLU A O 1
ATOM 2497 N N . GLN A 1 293 ? 38.724 0.722 -91.423 1.00 76.25 293 GLN A N 1
ATOM 2498 C CA . GLN A 1 293 ? 39.917 0.080 -91.990 1.00 76.25 293 GLN A CA 1
ATOM 2499 C C . GLN A 1 293 ? 39.595 -0.833 -93.183 1.00 76.25 293 GLN A C 1
ATOM 2501 O O . GLN A 1 293 ? 40.309 -0.799 -94.185 1.00 76.25 293 GLN A O 1
ATOM 2506 N N . GLN A 1 294 ? 38.509 -1.611 -93.135 1.00 75.44 294 GLN A N 1
ATOM 2507 C CA . GLN A 1 294 ? 38.069 -2.400 -94.296 1.00 75.44 294 GLN A CA 1
ATOM 2508 C C . GLN A 1 294 ? 37.674 -1.492 -95.472 1.00 75.44 294 GLN A C 1
ATOM 2510 O O . GLN A 1 294 ? 38.141 -1.678 -96.597 1.00 75.44 294 GLN A O 1
ATOM 2515 N N . ARG A 1 295 ? 36.877 -0.450 -95.200 1.00 77.81 295 ARG A N 1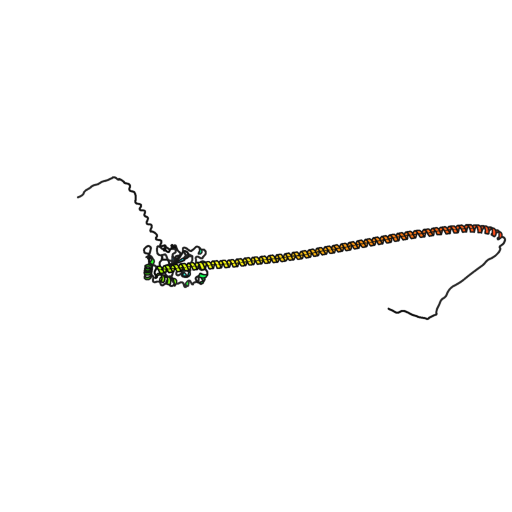
ATOM 2516 C CA . ARG A 1 295 ? 36.347 0.462 -96.226 1.00 77.81 295 ARG A CA 1
ATOM 2517 C C . ARG A 1 295 ? 37.442 1.237 -96.967 1.00 77.81 295 ARG A C 1
ATOM 2519 O O . ARG A 1 295 ? 37.314 1.482 -98.166 1.00 77.81 295 ARG A O 1
ATOM 2526 N N . SER A 1 296 ? 38.523 1.591 -96.272 1.00 74.69 296 SER A N 1
ATOM 2527 C CA . SER A 1 296 ? 39.690 2.258 -96.864 1.00 74.69 296 SER A CA 1
ATOM 2528 C C . SER A 1 296 ? 40.576 1.304 -97.681 1.00 74.69 296 SER A C 1
ATOM 2530 O O . SER A 1 296 ? 41.022 1.686 -98.764 1.00 74.69 296 SER A O 1
ATOM 2532 N N . GLN A 1 297 ? 40.757 0.043 -97.259 1.00 76.75 297 GLN A N 1
ATOM 2533 C CA . GLN A 1 297 ? 41.443 -0.970 -98.082 1.00 76.75 297 GLN A CA 1
ATOM 2534 C C . GLN A 1 297 ? 40.717 -1.243 -99.410 1.00 76.75 297 GLN A C 1
ATOM 2536 O O . GLN A 1 297 ? 41.364 -1.385 -100.450 1.00 76.75 297 GLN A O 1
ATOM 2541 N N . ASP A 1 298 ? 39.382 -1.294 -99.405 1.00 75.69 298 ASP A N 1
ATOM 2542 C CA . ASP A 1 298 ? 38.611 -1.558 -100.627 1.00 75.69 298 ASP A CA 1
ATOM 2543 C C . ASP A 1 298 ? 38.615 -0.374 -101.605 1.00 75.69 298 ASP A C 1
ATOM 2545 O O . ASP A 1 298 ? 38.729 -0.586 -102.816 1.00 75.69 298 ASP A O 1
ATOM 2549 N N . GLN A 1 299 ? 38.620 0.871 -101.112 1.00 75.44 299 GLN A N 1
ATOM 2550 C CA . GLN A 1 299 ? 38.908 2.044 -101.951 1.00 75.44 299 GLN A CA 1
ATOM 2551 C C . GLN A 1 299 ? 40.293 1.950 -102.613 1.00 75.44 299 GLN A C 1
ATOM 2553 O O . GLN A 1 299 ? 40.438 2.255 -103.800 1.00 75.44 299 GLN A O 1
ATOM 2558 N N . GLN A 1 300 ? 41.305 1.487 -101.875 1.00 75.62 300 GLN A N 1
ATOM 2559 C CA . GLN A 1 300 ? 42.665 1.342 -102.394 1.00 75.62 300 GLN A CA 1
ATOM 2560 C C . GLN A 1 300 ? 42.759 0.240 -103.470 1.00 75.62 300 GLN A C 1
ATOM 2562 O O . GLN A 1 300 ? 43.414 0.439 -104.497 1.00 75.62 300 GLN A O 1
ATOM 2567 N N . ARG A 1 301 ? 42.030 -0.877 -103.304 1.00 76.75 301 ARG A N 1
ATOM 2568 C CA . ARG A 1 301 ? 41.869 -1.918 -104.341 1.00 76.75 301 ARG A CA 1
ATOM 2569 C C . ARG A 1 301 ? 41.204 -1.378 -105.614 1.00 76.75 301 ARG A C 1
ATOM 2571 O O . ARG A 1 301 ? 41.690 -1.655 -106.711 1.00 76.75 301 ARG A O 1
ATOM 2578 N N . GLN A 1 302 ? 40.141 -0.579 -105.493 1.00 73.44 302 GLN A N 1
ATOM 2579 C CA . GLN A 1 302 ? 39.459 0.011 -106.656 1.00 73.44 302 GLN A CA 1
ATOM 2580 C C . GLN A 1 302 ? 40.366 0.966 -107.451 1.00 73.44 302 GLN A C 1
ATOM 2582 O O . GLN A 1 302 ? 40.371 0.920 -108.684 1.00 73.44 302 GLN A O 1
ATOM 2587 N N . GLN A 1 303 ? 41.187 1.784 -106.780 1.00 72.88 303 GLN A N 1
ATOM 2588 C CA . GLN A 1 303 ? 42.153 2.648 -107.471 1.00 72.88 303 GLN A CA 1
ATOM 2589 C C . GLN A 1 303 ? 43.193 1.844 -108.267 1.00 72.88 303 GLN A C 1
ATOM 2591 O O . GLN A 1 303 ? 43.488 2.197 -109.410 1.00 72.88 303 GLN A O 1
ATOM 2596 N N . GLN A 1 304 ? 43.713 0.741 -107.715 1.00 73.12 304 GLN A N 1
ATOM 2597 C CA . GLN A 1 304 ? 44.665 -0.119 -108.431 1.00 73.12 304 GLN A CA 1
ATOM 2598 C C . GLN A 1 304 ? 44.050 -0.722 -109.705 1.00 73.12 304 GLN A C 1
ATOM 2600 O O . GLN A 1 304 ? 44.681 -0.681 -110.764 1.00 73.12 304 GLN A O 1
ATOM 2605 N N . GLN A 1 305 ? 42.794 -1.182 -109.651 1.00 73.06 305 GLN A N 1
ATOM 2606 C CA . GLN A 1 305 ? 42.081 -1.690 -110.832 1.00 73.06 305 GLN A CA 1
ATOM 2607 C C . GLN A 1 305 ? 41.915 -0.617 -111.928 1.00 73.06 305 GLN A C 1
ATOM 2609 O O . GLN A 1 305 ? 42.168 -0.898 -113.101 1.00 73.06 305 GLN A O 1
ATOM 2614 N N . GLN A 1 306 ? 41.585 0.631 -111.570 1.00 74.62 306 GLN A N 1
ATOM 2615 C CA . GLN A 1 306 ? 41.477 1.745 -112.531 1.00 74.62 306 GLN A CA 1
ATOM 2616 C C . GLN A 1 306 ? 42.818 2.171 -113.157 1.00 74.62 306 GLN A C 1
ATOM 2618 O O . GLN A 1 306 ? 42.843 2.739 -114.254 1.00 74.62 306 GLN A O 1
ATOM 2623 N N . VAL A 1 307 ? 43.943 1.955 -112.469 1.00 74.31 307 VAL A N 1
ATOM 2624 C CA . VAL A 1 307 ? 45.284 2.160 -113.046 1.00 74.31 307 VAL A CA 1
ATOM 2625 C C . VAL A 1 307 ? 45.615 1.027 -114.020 1.00 74.31 307 VAL A C 1
ATOM 2627 O O . VAL A 1 307 ? 46.107 1.280 -115.119 1.00 74.31 307 VAL A O 1
ATOM 2630 N N . GLN A 1 308 ? 45.285 -0.214 -113.657 1.00 74.50 308 GLN A N 1
ATOM 2631 C CA . GLN A 1 308 ? 45.556 -1.394 -114.477 1.00 74.50 308 GLN A CA 1
ATOM 2632 C C . GLN A 1 308 ? 44.736 -1.407 -115.781 1.00 74.50 308 GLN A C 1
ATOM 2634 O O . GLN A 1 308 ? 45.285 -1.718 -116.838 1.00 74.50 308 GLN A O 1
ATOM 2639 N N . GLN A 1 309 ? 43.466 -0.981 -115.740 1.00 73.94 309 GLN A N 1
ATOM 2640 C CA . GLN A 1 309 ? 42.627 -0.806 -116.935 1.00 73.94 309 GLN A CA 1
ATOM 2641 C C . GLN A 1 309 ? 43.200 0.234 -117.911 1.00 73.94 309 GLN A C 1
ATOM 2643 O O . GLN A 1 309 ? 43.372 -0.073 -119.090 1.00 73.94 309 GLN A O 1
ATOM 2648 N N . ARG A 1 310 ? 43.576 1.429 -117.425 1.00 77.38 310 ARG A N 1
ATOM 2649 C CA . ARG A 1 310 ? 44.187 2.477 -118.267 1.00 77.38 310 ARG A CA 1
ATOM 2650 C C . ARG A 1 310 ? 45.484 2.020 -118.935 1.00 77.38 310 ARG A C 1
ATOM 2652 O O . ARG A 1 310 ? 45.753 2.411 -120.067 1.00 77.38 310 ARG A O 1
ATOM 2659 N N . LYS A 1 311 ? 46.265 1.160 -118.270 1.00 75.50 311 LYS A N 1
ATOM 2660 C CA . LYS A 1 311 ? 47.493 0.604 -118.850 1.00 75.50 311 LYS A CA 1
ATOM 2661 C C . LYS A 1 311 ? 47.203 -0.323 -120.041 1.00 75.50 311 LYS A C 1
ATOM 2663 O O . LYS A 1 311 ? 47.826 -0.155 -121.084 1.00 75.50 311 LYS A O 1
ATOM 2668 N N . LEU A 1 312 ? 46.214 -1.221 -119.924 1.00 73.75 312 LEU A N 1
ATOM 2669 C CA . LEU A 1 312 ? 45.753 -2.058 -121.048 1.00 73.75 312 LEU A CA 1
ATOM 2670 C C . LEU A 1 312 ? 45.201 -1.228 -122.221 1.00 73.75 312 LEU A C 1
ATOM 2672 O O . LEU A 1 312 ? 45.327 -1.623 -123.380 1.00 73.75 312 LEU A O 1
ATOM 2676 N N . GLU A 1 313 ? 44.561 -0.094 -121.935 1.00 70.94 313 GLU A N 1
ATOM 2677 C CA . GLU A 1 313 ? 43.988 0.775 -122.965 1.00 70.94 313 GLU A CA 1
ATOM 2678 C C . GLU A 1 313 ? 45.072 1.492 -123.789 1.00 70.94 313 GLU A C 1
ATOM 2680 O O . GLU A 1 313 ? 45.001 1.491 -125.020 1.00 70.94 313 GLU A O 1
ATOM 2685 N N . GLN A 1 314 ? 46.131 2.000 -123.145 1.00 70.50 314 GLN A N 1
ATOM 2686 C CA . GLN A 1 314 ? 47.306 2.541 -123.848 1.00 70.50 314 GLN A CA 1
ATOM 2687 C C . GLN A 1 314 ? 48.012 1.479 -124.709 1.00 70.50 314 GLN A C 1
ATOM 2689 O O . GLN A 1 314 ? 48.412 1.758 -125.840 1.00 70.50 314 GLN A O 1
ATOM 2694 N N . GLU A 1 315 ? 48.129 0.250 -124.204 1.00 69.06 315 GLU A N 1
ATOM 2695 C CA . GLU A 1 315 ? 48.779 -0.871 -124.896 1.00 69.06 315 GLU A CA 1
ATOM 2696 C C . GLU A 1 315 ? 48.018 -1.272 -126.179 1.00 69.06 315 GLU A C 1
ATOM 2698 O O . GLU A 1 315 ? 48.621 -1.538 -127.222 1.00 69.06 315 GLU A O 1
ATOM 2703 N N . ARG A 1 316 ? 46.676 -1.200 -126.161 1.00 72.75 316 ARG A N 1
ATOM 2704 C CA . ARG A 1 316 ? 45.842 -1.349 -127.370 1.00 72.75 316 ARG A CA 1
ATOM 2705 C C . ARG A 1 316 ? 46.054 -0.224 -128.386 1.00 72.75 316 ARG A C 1
ATOM 2707 O O . ARG A 1 316 ? 46.115 -0.508 -129.582 1.00 72.75 316 ARG A O 1
ATOM 2714 N N . GLN A 1 317 ? 46.176 1.025 -127.934 1.00 66.31 317 GLN A N 1
ATOM 2715 C CA . GLN A 1 317 ? 46.380 2.178 -128.822 1.00 66.31 317 GLN A CA 1
ATOM 2716 C C . GLN A 1 317 ? 47.741 2.119 -129.538 1.00 66.31 317 GLN A C 1
ATOM 2718 O O . GLN A 1 317 ? 47.811 2.383 -130.738 1.00 66.31 317 GLN A O 1
ATOM 2723 N N . GLN A 1 318 ? 48.809 1.690 -128.853 1.00 64.31 318 GLN A N 1
ATOM 2724 C CA . GLN A 1 318 ? 50.131 1.519 -129.474 1.00 64.31 318 GLN A CA 1
ATOM 2725 C C . GLN A 1 318 ? 50.138 0.427 -130.558 1.00 64.31 318 GLN A C 1
ATOM 2727 O O . GLN A 1 318 ? 50.667 0.649 -131.649 1.00 64.31 318 GLN A O 1
ATOM 2732 N N . ASN A 1 319 ? 49.486 -0.718 -130.317 1.00 63.97 319 ASN A N 1
ATOM 2733 C CA . ASN A 1 319 ? 49.389 -1.787 -131.320 1.00 63.97 319 ASN A CA 1
ATOM 2734 C C . ASN A 1 319 ? 48.588 -1.378 -132.574 1.00 63.97 319 ASN A C 1
ATOM 2736 O O . ASN A 1 319 ? 48.900 -1.842 -133.670 1.00 63.97 319 ASN A O 1
ATOM 2740 N N . GLN A 1 320 ? 47.599 -0.484 -132.452 1.00 64.06 320 GLN A N 1
ATOM 2741 C CA . GLN A 1 320 ? 46.876 0.056 -133.614 1.00 64.06 320 GLN A CA 1
ATOM 2742 C C . GLN A 1 320 ? 47.732 1.004 -134.470 1.00 64.06 320 GLN A C 1
ATOM 2744 O O . GLN A 1 320 ? 47.595 1.011 -135.691 1.00 64.06 320 GLN A O 1
ATOM 2749 N N . GLN A 1 321 ? 48.641 1.772 -133.863 1.00 61.09 321 GLN A N 1
ATOM 2750 C CA . GLN A 1 321 ? 49.567 2.628 -134.615 1.00 61.09 321 GLN A CA 1
ATOM 2751 C C . GLN A 1 321 ? 50.623 1.804 -135.370 1.00 61.09 321 GLN A C 1
ATOM 2753 O O . GLN A 1 321 ? 50.992 2.149 -136.492 1.00 61.09 321 GLN A O 1
ATOM 2758 N N . HIS A 1 322 ? 51.074 0.684 -134.795 1.00 59.75 322 HIS A N 1
ATOM 2759 C CA . HIS A 1 322 ? 52.081 -0.177 -135.423 1.00 59.75 322 HIS A CA 1
ATOM 2760 C C . HIS A 1 322 ? 51.573 -0.894 -136.689 1.00 59.75 322 HIS A C 1
ATOM 2762 O O . HIS A 1 322 ? 52.333 -1.064 -137.644 1.00 59.75 322 HIS A O 1
ATOM 2768 N N . SER A 1 323 ? 50.293 -1.286 -136.735 1.00 58.03 323 SER A N 1
ATOM 2769 C CA . SER A 1 323 ? 49.727 -2.000 -137.890 1.00 58.03 323 SER A CA 1
ATOM 2770 C C . SER A 1 323 ? 49.519 -1.108 -139.120 1.00 58.03 323 SER A C 1
ATOM 2772 O O . SER A 1 323 ? 49.741 -1.561 -140.243 1.00 58.03 323 SER A O 1
ATOM 2774 N N . GLN A 1 324 ? 49.167 0.169 -138.935 1.00 60.09 324 GLN A N 1
ATOM 2775 C CA . GLN A 1 324 ? 48.956 1.105 -140.050 1.00 60.09 324 GLN A CA 1
ATOM 2776 C C . GLN A 1 324 ? 50.256 1.446 -140.805 1.00 60.09 324 GLN A C 1
ATOM 2778 O O . GLN A 1 324 ? 50.228 1.628 -142.023 1.00 60.09 324 GLN A O 1
ATOM 2783 N N . GLY A 1 325 ? 51.403 1.482 -140.115 1.00 56.78 325 GLY A N 1
ATOM 2784 C CA . GLY A 1 325 ? 52.697 1.812 -140.729 1.00 56.78 325 GLY A CA 1
ATOM 2785 C C . GLY A 1 325 ? 53.219 0.749 -141.704 1.00 56.78 325 GLY A C 1
ATOM 2786 O O . GLY A 1 325 ? 53.703 1.084 -142.786 1.00 56.78 325 GLY A O 1
ATOM 2787 N N . GLN A 1 326 ? 53.081 -0.539 -141.367 1.00 60.16 326 GLN A N 1
ATOM 2788 C CA . GLN A 1 326 ? 53.556 -1.636 -142.227 1.00 60.16 326 GLN A CA 1
ATOM 2789 C C . GLN A 1 326 ? 52.793 -1.716 -143.559 1.00 60.16 326 GLN A C 1
ATOM 2791 O O . GLN A 1 326 ? 53.367 -2.084 -144.585 1.00 60.16 326 GLN A O 1
ATOM 2796 N N . GLN A 1 327 ? 51.515 -1.327 -143.566 1.00 58.25 327 GLN A N 1
ATOM 2797 C CA . GLN A 1 327 ? 50.678 -1.384 -144.762 1.00 58.25 327 GLN A CA 1
ATOM 2798 C C . GLN A 1 327 ? 51.109 -0.352 -145.823 1.00 58.25 327 GLN A C 1
ATOM 2800 O O . GLN A 1 327 ? 51.166 -0.686 -147.006 1.00 58.25 327 GLN A O 1
ATOM 2805 N N . GLN A 1 328 ? 51.533 0.853 -145.413 1.00 58.84 328 GLN A N 1
ATOM 2806 C CA . GLN A 1 328 ? 52.049 1.875 -146.340 1.00 58.84 328 GLN A CA 1
ATOM 2807 C C . GLN A 1 328 ? 53.367 1.474 -147.027 1.00 58.84 328 GLN A C 1
ATOM 2809 O O . GLN A 1 328 ? 53.589 1.845 -148.181 1.00 58.84 328 GLN A O 1
ATOM 2814 N N . GLN A 1 329 ? 54.230 0.693 -146.365 1.00 59.38 329 GLN A N 1
ATOM 2815 C CA . GLN A 1 329 ? 55.483 0.227 -146.976 1.00 59.38 329 GLN A CA 1
ATOM 2816 C C . GLN A 1 329 ? 55.240 -0.798 -148.098 1.00 59.38 329 GLN A C 1
ATOM 2818 O O . GLN A 1 329 ? 55.899 -0.725 -149.136 1.00 59.38 329 GLN A O 1
ATOM 2823 N N . GLN A 1 330 ? 54.254 -1.695 -147.955 1.00 60.88 330 GLN A N 1
ATOM 2824 C CA . GLN A 1 330 ? 53.907 -2.641 -149.027 1.00 60.88 330 GLN A CA 1
ATOM 2825 C C . GLN A 1 330 ? 53.372 -1.951 -150.292 1.00 60.88 330 GLN A C 1
ATOM 2827 O O . GLN A 1 330 ? 53.665 -2.402 -151.401 1.00 60.88 330 GLN A O 1
ATOM 2832 N N . ASP A 1 331 ? 52.608 -0.863 -150.155 1.00 61.28 331 ASP A N 1
ATOM 2833 C CA . ASP A 1 331 ? 52.052 -0.159 -151.317 1.00 61.28 331 ASP A CA 1
ATOM 2834 C C . ASP A 1 331 ? 53.103 0.644 -152.096 1.00 61.28 331 ASP A C 1
ATOM 2836 O O . ASP A 1 331 ? 53.057 0.655 -153.328 1.00 61.28 331 ASP A O 1
ATOM 2840 N N . GLN A 1 332 ? 54.106 1.228 -151.429 1.00 61.97 332 GLN A N 1
ATOM 2841 C CA . GLN A 1 332 ? 55.245 1.834 -152.136 1.00 61.97 332 GLN A CA 1
ATOM 2842 C C . GLN A 1 332 ? 56.053 0.795 -152.924 1.00 61.97 332 GLN A C 1
ATOM 2844 O O . GLN A 1 332 ? 56.468 1.064 -154.053 1.00 61.97 332 GLN A O 1
ATOM 2849 N N . GLN A 1 333 ? 56.250 -0.402 -152.365 1.00 62.66 333 GLN A N 1
ATOM 2850 C CA . GLN A 1 333 ? 57.037 -1.448 -153.018 1.00 62.66 333 GLN A CA 1
ATOM 2851 C C . GLN A 1 333 ? 56.332 -1.985 -154.279 1.00 62.66 333 GLN A C 1
ATOM 2853 O O . GLN A 1 333 ? 56.956 -2.073 -155.337 1.00 62.66 333 GLN A O 1
ATOM 2858 N N . ARG A 1 334 ? 55.003 -2.194 -154.223 1.00 65.50 334 ARG A N 1
ATOM 2859 C CA . ARG A 1 334 ? 54.180 -2.560 -155.397 1.00 65.50 334 ARG A CA 1
ATOM 2860 C C . ARG A 1 334 ? 54.281 -1.562 -156.561 1.00 65.50 334 ARG A C 1
ATOM 2862 O O . ARG A 1 334 ? 54.235 -1.977 -157.719 1.00 65.50 334 ARG A O 1
ATOM 2869 N N . GLN A 1 335 ? 54.414 -0.264 -156.281 1.00 62.16 335 GLN A N 1
ATOM 2870 C CA . GLN A 1 335 ? 54.496 0.765 -157.328 1.00 62.16 335 GLN A CA 1
ATOM 2871 C C . GLN A 1 335 ? 55.847 0.770 -158.065 1.00 62.16 335 GLN A C 1
ATOM 2873 O O . GLN A 1 335 ? 55.880 1.040 -159.267 1.00 62.16 335 GLN A O 1
ATOM 2878 N N . GLN A 1 336 ? 56.952 0.426 -157.393 1.00 62.75 336 GLN A N 1
ATOM 2879 C CA . GLN A 1 336 ? 58.271 0.363 -158.040 1.00 62.75 336 GLN A CA 1
ATOM 2880 C C . GLN A 1 336 ? 58.388 -0.814 -159.022 1.00 62.75 336 GLN A C 1
ATOM 2882 O O . GLN A 1 336 ? 58.962 -0.658 -160.104 1.00 62.75 336 GLN A O 1
ATOM 2887 N N . ASP A 1 337 ? 57.799 -1.969 -158.700 1.00 63.94 337 ASP A N 1
ATOM 2888 C CA . ASP A 1 337 ? 57.844 -3.145 -159.578 1.00 63.94 337 ASP A CA 1
ATOM 2889 C C . ASP A 1 337 ? 57.034 -2.951 -160.872 1.00 63.94 337 ASP A C 1
ATOM 2891 O O . ASP A 1 337 ? 57.483 -3.358 -161.948 1.00 63.94 337 ASP A O 1
ATOM 2895 N N . GLN A 1 338 ? 55.895 -2.246 -160.818 1.00 63.16 338 GLN A N 1
ATOM 2896 C CA . GLN A 1 338 ? 55.129 -1.904 -162.027 1.00 63.16 338 GLN A CA 1
ATOM 2897 C C . GLN A 1 338 ? 55.920 -1.009 -162.996 1.00 63.16 338 GLN A C 1
ATOM 2899 O O . GLN A 1 338 ? 55.854 -1.214 -164.211 1.00 63.16 338 GLN A O 1
ATOM 2904 N N . GLN A 1 339 ? 56.708 -0.054 -162.489 1.00 61.84 339 GLN A N 1
ATOM 2905 C CA . GLN A 1 339 ? 57.538 0.807 -163.343 1.00 61.84 339 GLN A CA 1
ATOM 2906 C C . GLN A 1 339 ? 58.677 0.030 -164.024 1.00 61.84 339 GLN A C 1
ATOM 2908 O O . GLN A 1 339 ? 58.967 0.275 -165.197 1.00 61.84 339 GLN A O 1
ATOM 2913 N N . ARG A 1 340 ? 59.279 -0.959 -163.344 1.00 64.44 340 ARG A N 1
ATOM 2914 C CA . ARG A 1 340 ? 60.314 -1.825 -163.944 1.00 64.44 340 ARG A CA 1
ATOM 2915 C C . ARG A 1 340 ? 59.775 -2.642 -165.123 1.00 64.44 340 ARG A C 1
ATOM 2917 O O . ARG A 1 340 ? 60.425 -2.697 -166.167 1.00 64.44 340 ARG A O 1
ATOM 2924 N N . GLN A 1 341 ? 58.577 -3.216 -164.992 1.00 61.31 341 GLN A N 1
ATOM 2925 C CA . GLN A 1 341 ? 57.975 -4.046 -166.046 1.00 61.31 341 GLN A CA 1
ATOM 2926 C C . GLN A 1 341 ? 57.621 -3.245 -167.313 1.00 61.31 341 GLN A C 1
ATOM 2928 O O . GLN A 1 341 ? 57.807 -3.743 -168.425 1.00 61.31 341 GLN A O 1
ATOM 2933 N N . GLN A 1 342 ? 57.179 -1.987 -167.177 1.00 59.97 342 GLN A N 1
ATOM 2934 C CA . GLN A 1 342 ? 56.904 -1.127 -168.339 1.00 59.97 342 GLN A CA 1
ATOM 2935 C C . GLN A 1 342 ? 58.176 -0.751 -169.120 1.00 59.97 342 GLN A C 1
ATOM 2937 O O . GLN A 1 342 ? 58.124 -0.632 -170.345 1.00 59.97 342 GLN A O 1
ATOM 2942 N N . GLY A 1 343 ? 59.324 -0.620 -168.443 1.00 60.06 343 GLY A N 1
ATOM 2943 C CA . GLY A 1 343 ? 60.612 -0.364 -169.098 1.00 60.06 343 GLY A CA 1
ATOM 2944 C C . GLY A 1 343 ? 61.085 -1.524 -169.983 1.00 60.06 343 GLY A C 1
ATOM 2945 O O . GLY A 1 343 ? 61.558 -1.298 -171.097 1.00 60.06 343 GLY A O 1
ATOM 2946 N N . GLN A 1 344 ? 60.906 -2.770 -169.528 1.00 61.44 344 GLN A N 1
ATOM 2947 C CA . GLN A 1 344 ? 61.334 -3.960 -170.276 1.00 61.44 344 GLN A CA 1
ATOM 2948 C C . GLN A 1 344 ? 60.513 -4.161 -171.561 1.00 61.44 344 GLN A C 1
ATOM 2950 O O . GLN A 1 344 ? 61.094 -4.301 -172.637 1.00 61.44 344 GLN A O 1
ATOM 2955 N N . GLN A 1 345 ? 59.181 -4.019 -171.504 1.00 59.41 345 GLN A N 1
ATOM 2956 C CA . GLN A 1 345 ? 58.318 -4.182 -172.688 1.00 59.41 345 GLN A CA 1
ATOM 2957 C C . GLN A 1 345 ? 58.601 -3.184 -173.831 1.00 59.41 345 GLN A C 1
ATOM 2959 O O . GLN A 1 345 ? 58.251 -3.454 -174.984 1.00 59.41 345 GLN A O 1
ATOM 2964 N N . GLN A 1 346 ? 59.226 -2.032 -173.552 1.00 60.47 346 GLN A N 1
ATOM 2965 C CA . GLN A 1 346 ? 59.667 -1.104 -174.601 1.00 60.47 346 GLN A CA 1
ATOM 2966 C C . GLN A 1 346 ? 61.003 -1.523 -175.235 1.00 60.47 346 GLN A C 1
ATOM 2968 O O . GLN A 1 346 ? 61.171 -1.369 -176.448 1.00 60.47 346 GLN A O 1
ATOM 2973 N N . GLN A 1 347 ? 61.926 -2.099 -174.457 1.00 60.56 347 GLN A N 1
ATOM 2974 C CA . GLN A 1 347 ? 63.184 -2.638 -174.984 1.00 60.56 347 GLN A CA 1
ATOM 2975 C C . GLN A 1 347 ? 62.946 -3.882 -175.850 1.00 60.56 347 GLN A C 1
ATOM 2977 O O . GLN A 1 347 ? 63.487 -3.959 -176.956 1.00 60.56 347 GLN A O 1
ATOM 2982 N N . ASP A 1 348 ? 62.065 -4.790 -175.421 1.00 61.38 348 ASP A N 1
ATOM 2983 C CA . ASP A 1 348 ? 61.722 -6.005 -176.173 1.00 61.38 348 ASP A CA 1
ATOM 2984 C C . ASP A 1 348 ? 61.129 -5.682 -177.554 1.00 61.38 348 ASP A C 1
ATOM 2986 O O . ASP A 1 348 ? 61.499 -6.297 -178.555 1.00 61.38 348 ASP A O 1
ATOM 2990 N N . LYS A 1 349 ? 60.274 -4.651 -177.655 1.00 61.00 349 LYS A N 1
ATOM 2991 C CA . LYS A 1 349 ? 59.728 -4.197 -178.948 1.00 61.00 349 LYS A CA 1
ATOM 2992 C C . LYS A 1 349 ? 60.798 -3.627 -179.885 1.00 61.00 349 LYS A C 1
ATOM 2994 O O . LYS A 1 349 ? 60.735 -3.878 -181.089 1.00 61.00 349 LYS A O 1
ATOM 2999 N N . GLN A 1 350 ? 61.799 -2.908 -179.368 1.00 60.03 350 GLN A N 1
ATOM 3000 C CA . GLN A 1 350 ? 62.924 -2.448 -180.195 1.00 60.03 350 GLN A CA 1
ATOM 3001 C C . GLN A 1 350 ? 63.864 -3.596 -180.596 1.00 60.03 350 GLN A C 1
ATOM 3003 O O . GLN A 1 350 ? 64.377 -3.593 -181.719 1.00 60.03 350 GLN A O 1
ATOM 3008 N N . GLN A 1 351 ? 64.067 -4.600 -179.735 1.00 61.00 351 GLN A N 1
ATOM 3009 C CA . GLN A 1 351 ? 64.814 -5.802 -180.115 1.00 61.00 351 GLN A CA 1
ATOM 3010 C C . GLN A 1 351 ? 64.067 -6.634 -181.163 1.00 61.00 351 GLN A C 1
ATOM 3012 O O . GLN A 1 351 ? 64.695 -7.020 -182.146 1.00 61.00 351 GLN A O 1
ATOM 3017 N N . GLN A 1 352 ? 62.747 -6.823 -181.052 1.00 60.91 352 GLN A N 1
ATOM 3018 C CA . GLN A 1 352 ? 61.956 -7.500 -182.089 1.00 60.91 352 GLN A CA 1
ATOM 3019 C C . GLN A 1 352 ? 62.023 -6.785 -183.444 1.00 60.91 352 GLN A C 1
ATOM 3021 O O . GLN A 1 352 ? 62.148 -7.453 -184.467 1.00 60.91 352 GLN A O 1
ATOM 3026 N N . GLN A 1 353 ? 62.014 -5.448 -183.487 1.00 61.22 353 GLN A N 1
ATOM 3027 C CA . GLN A 1 353 ? 62.186 -4.716 -184.750 1.00 61.22 353 GLN A CA 1
ATOM 3028 C C . GLN A 1 353 ? 63.584 -4.913 -185.362 1.00 61.22 353 GLN A C 1
ATOM 3030 O O . GLN A 1 353 ? 63.697 -5.104 -186.574 1.00 61.22 353 GLN A O 1
ATOM 3035 N N . LYS A 1 354 ? 64.650 -4.945 -184.546 1.00 61.00 354 LYS A N 1
ATOM 3036 C CA . LYS A 1 354 ? 66.004 -5.289 -185.024 1.00 61.00 354 LYS A CA 1
ATOM 3037 C C . LYS A 1 354 ? 66.107 -6.750 -185.473 1.00 61.00 354 LYS A C 1
ATOM 3039 O O . LYS A 1 354 ? 66.703 -7.019 -186.513 1.00 61.00 354 LYS A O 1
ATOM 3044 N N . GLN A 1 355 ? 65.477 -7.678 -184.758 1.00 60.75 355 GLN A N 1
ATOM 3045 C CA . GLN A 1 355 ? 65.426 -9.088 -185.144 1.00 60.75 355 GLN A CA 1
ATOM 3046 C C . GLN A 1 355 ? 64.623 -9.287 -186.436 1.00 60.75 355 GLN A C 1
ATOM 3048 O O . GLN A 1 355 ? 65.107 -9.976 -187.317 1.00 60.75 355 GLN A O 1
ATOM 3053 N N . GLN A 1 356 ? 63.492 -8.608 -186.657 1.00 60.91 356 GLN A N 1
ATOM 3054 C CA . GLN A 1 356 ? 62.764 -8.647 -187.941 1.00 60.91 356 GLN A CA 1
ATOM 3055 C C . GLN A 1 356 ? 63.495 -7.953 -189.109 1.00 60.91 356 GLN A C 1
ATOM 3057 O O . GLN A 1 356 ? 63.123 -8.145 -190.273 1.00 60.91 356 GLN A O 1
ATOM 3062 N N . ALA A 1 357 ? 64.515 -7.135 -188.843 1.00 58.03 357 ALA A N 1
ATOM 3063 C CA . ALA A 1 357 ? 65.442 -6.668 -189.874 1.00 58.03 357 ALA A CA 1
ATOM 3064 C C . ALA A 1 357 ? 66.499 -7.741 -190.198 1.00 58.03 357 ALA A C 1
ATOM 3066 O O . ALA A 1 357 ? 66.759 -7.998 -191.368 1.00 58.03 357 ALA A O 1
ATOM 3067 N N . GLN A 1 358 ? 67.042 -8.418 -189.181 1.00 58.94 358 GLN A N 1
ATOM 3068 C CA . GLN A 1 358 ? 68.068 -9.460 -189.339 1.00 58.94 358 GLN A CA 1
ATOM 3069 C C . GLN A 1 358 ? 67.515 -10.819 -189.802 1.00 58.94 358 GLN A C 1
ATOM 3071 O O . GLN A 1 358 ? 68.212 -11.550 -190.497 1.00 58.94 358 GLN A O 1
ATOM 3076 N N . GLN A 1 359 ? 66.261 -11.151 -189.488 1.00 59.47 359 GLN A N 1
ATOM 3077 C CA . GLN A 1 359 ? 65.580 -12.362 -189.956 1.00 59.47 359 GLN A CA 1
ATOM 3078 C C . GLN A 1 359 ? 65.411 -12.320 -191.481 1.00 59.47 359 GLN A C 1
ATOM 3080 O O . GLN A 1 359 ? 65.740 -13.281 -192.164 1.00 59.47 359 GLN A O 1
ATOM 3085 N N . ARG A 1 360 ? 65.082 -11.143 -192.037 1.00 56.41 360 ARG A N 1
ATOM 3086 C CA . ARG A 1 360 ? 65.092 -10.886 -193.490 1.00 56.41 360 ARG A CA 1
ATOM 3087 C C . ARG A 1 360 ? 66.471 -11.013 -194.155 1.00 56.41 360 ARG A C 1
ATOM 3089 O O . ARG A 1 360 ? 66.516 -11.054 -195.374 1.00 56.41 360 ARG A O 1
ATOM 3096 N N . GLN A 1 361 ? 67.557 -11.099 -193.381 1.00 55.66 361 GLN A N 1
ATOM 3097 C CA . GLN A 1 361 ? 68.922 -11.397 -193.850 1.00 55.66 361 GLN A CA 1
ATOM 3098 C C . GLN A 1 361 ? 69.393 -12.815 -193.457 1.00 55.66 361 GLN A C 1
ATOM 3100 O O . GLN A 1 361 ? 70.552 -13.165 -193.667 1.00 55.66 361 GLN A O 1
ATOM 3105 N N . LYS A 1 362 ? 68.530 -13.633 -192.835 1.00 54.28 362 LYS A N 1
ATOM 3106 C CA . LYS A 1 362 ? 68.835 -15.009 -192.393 1.00 54.28 362 LYS A CA 1
ATOM 3107 C C . LYS A 1 362 ? 67.881 -16.069 -192.927 1.00 54.28 362 LYS A C 1
ATOM 3109 O O . LYS A 1 362 ? 68.296 -17.218 -193.059 1.00 54.28 362 LYS A O 1
ATOM 3114 N N . ASP A 1 363 ? 66.687 -15.677 -193.351 1.00 54.34 363 ASP A N 1
ATOM 3115 C CA . ASP A 1 363 ? 65.854 -16.484 -194.244 1.00 54.34 363 ASP A CA 1
ATOM 3116 C C . ASP A 1 363 ? 66.507 -16.596 -195.650 1.00 54.34 363 ASP A C 1
ATOM 3118 O O . ASP A 1 363 ? 66.130 -17.447 -196.449 1.00 54.34 363 ASP A O 1
ATOM 3122 N N . GLU A 1 364 ? 67.567 -15.814 -195.917 1.00 48.75 364 GLU A N 1
ATOM 3123 C CA . GLU A 1 364 ? 68.528 -16.021 -197.014 1.00 48.75 364 GLU A CA 1
ATOM 3124 C C . GLU A 1 364 ? 69.590 -17.119 -196.727 1.00 48.75 364 GLU A C 1
ATOM 3126 O O . GLU A 1 364 ? 70.371 -17.431 -197.627 1.00 48.75 364 GLU A O 1
ATOM 3131 N N . GLN A 1 365 ? 69.696 -17.693 -195.507 1.00 54.03 365 GLN A N 1
ATOM 3132 C CA . GLN A 1 365 ? 70.917 -18.431 -195.098 1.00 54.03 365 GLN A CA 1
ATOM 3133 C C . GLN A 1 365 ? 70.834 -19.641 -194.121 1.00 54.03 365 GLN A C 1
ATOM 3135 O O . GLN A 1 365 ? 71.892 -20.173 -193.779 1.00 54.03 365 GLN A O 1
ATOM 3140 N N . HIS A 1 366 ? 69.668 -20.145 -193.687 1.00 44.94 366 HIS A N 1
ATOM 3141 C CA . HIS A 1 366 ? 69.522 -21.420 -192.921 1.00 44.94 366 HIS A CA 1
ATOM 3142 C C . HIS A 1 366 ? 68.262 -22.192 -193.364 1.00 44.94 366 HIS A C 1
ATOM 3144 O O . HIS A 1 366 ? 67.236 -21.566 -193.592 1.00 44.94 366 HIS A O 1
ATOM 3150 N N . GLN A 1 367 ? 68.171 -23.529 -193.468 1.00 51.09 367 GLN A N 1
ATOM 3151 C CA . GLN A 1 367 ? 69.128 -24.664 -193.458 1.00 51.09 367 GLN A CA 1
ATOM 3152 C C . GLN A 1 367 ? 69.941 -24.985 -192.145 1.00 51.09 367 GLN A C 1
ATOM 3154 O O . GLN A 1 367 ? 71.030 -24.445 -191.992 1.00 51.09 367 GLN A O 1
ATOM 3159 N N . GLN A 1 368 ? 69.471 -25.981 -191.323 1.00 42.84 368 GLN A N 1
ATOM 3160 C CA . GLN A 1 368 ? 70.127 -26.795 -190.210 1.00 42.84 368 GLN A CA 1
ATOM 3161 C C . GLN A 1 368 ? 70.145 -26.246 -188.729 1.00 42.84 368 GLN A C 1
ATOM 3163 O O . GLN A 1 368 ? 70.124 -25.032 -188.584 1.00 42.84 368 GLN A O 1
ATOM 3168 N N . ASN A 1 369 ? 70.209 -26.984 -187.569 1.00 42.09 369 ASN A N 1
ATOM 3169 C CA . ASN A 1 369 ? 69.928 -28.398 -187.103 1.00 42.09 369 ASN A CA 1
ATOM 3170 C C . ASN A 1 369 ? 69.593 -28.501 -185.537 1.00 42.09 369 ASN A C 1
ATOM 3172 O O . ASN A 1 369 ? 69.099 -27.509 -185.011 1.00 42.09 369 ASN A O 1
ATOM 3176 N N . GLN A 1 370 ? 69.754 -29.642 -184.788 1.00 44.50 370 GLN A N 1
ATOM 3177 C CA . GLN A 1 370 ? 69.031 -29.977 -183.495 1.00 44.50 370 GLN A CA 1
ATOM 3178 C C . GLN A 1 370 ? 69.719 -30.931 -182.413 1.00 44.50 370 GLN A C 1
ATOM 3180 O O . GLN A 1 370 ? 70.748 -31.518 -182.730 1.00 44.50 370 GLN A O 1
ATOM 3185 N N . GLN A 1 371 ? 69.049 -31.188 -181.236 1.00 42.16 371 GLN A N 1
ATOM 3186 C CA . GLN A 1 371 ? 69.046 -32.396 -180.289 1.00 42.16 371 GLN A CA 1
ATOM 3187 C C . GLN A 1 371 ? 70.176 -32.631 -179.199 1.00 42.16 371 GLN A C 1
ATOM 3189 O O . GLN A 1 371 ? 71.277 -32.150 -179.430 1.00 42.16 371 GLN A O 1
ATOM 3194 N N . HIS A 1 372 ? 70.081 -33.364 -178.031 1.00 45.91 372 HIS A N 1
ATOM 3195 C CA . HIS A 1 372 ? 69.023 -33.801 -177.023 1.00 45.91 372 HIS A CA 1
ATOM 3196 C C . HIS A 1 372 ? 69.620 -34.379 -175.632 1.00 45.91 372 HIS A C 1
ATOM 3198 O O . HIS A 1 372 ? 70.812 -34.135 -175.449 1.00 45.91 372 HIS A O 1
ATOM 3204 N N . PRO A 1 373 ? 68.913 -35.018 -174.615 1.00 59.34 373 PRO A N 1
ATOM 3205 C CA . PRO A 1 373 ? 69.272 -35.034 -173.139 1.00 59.34 373 PRO A CA 1
ATOM 3206 C C . PRO A 1 373 ? 69.217 -36.401 -172.305 1.00 59.34 373 PRO A C 1
ATOM 3208 O O . PRO A 1 373 ? 69.300 -37.463 -172.913 1.00 59.34 373 PRO A O 1
ATOM 3211 N N . ASP A 1 374 ? 69.010 -36.349 -170.946 1.00 48.09 374 ASP A N 1
ATOM 3212 C CA . ASP A 1 374 ? 68.502 -37.374 -169.928 1.00 48.09 374 ASP A CA 1
ATOM 3213 C C . ASP A 1 374 ? 69.470 -38.398 -169.192 1.00 48.09 374 ASP A C 1
ATOM 3215 O O . ASP A 1 374 ? 70.537 -38.655 -169.737 1.00 48.09 374 ASP A O 1
ATOM 3219 N N . GLN A 1 375 ? 69.280 -39.050 -167.986 1.00 50.25 375 GLN A N 1
ATOM 3220 C CA . GLN A 1 375 ? 68.347 -39.041 -166.783 1.00 50.25 375 GLN A CA 1
ATOM 3221 C C . GLN A 1 375 ? 68.814 -39.971 -165.562 1.00 50.25 375 GLN A C 1
ATOM 3223 O O . GLN A 1 375 ? 69.609 -40.872 -165.811 1.00 50.25 375 GLN A O 1
ATOM 3228 N N . GLY A 1 376 ? 68.265 -39.893 -164.302 1.00 52.41 376 GLY A N 1
ATOM 3229 C CA . GLY A 1 376 ? 67.943 -41.099 -163.426 1.00 52.41 376 GLY A CA 1
ATOM 3230 C C . GLY A 1 376 ? 68.306 -41.301 -161.883 1.00 52.41 376 GLY A C 1
ATOM 3231 O O . GLY A 1 376 ? 69.467 -41.221 -161.505 1.00 52.41 376 GLY A O 1
ATOM 3232 N N . SER A 1 377 ? 67.322 -41.782 -161.058 1.00 53.09 377 SER A N 1
ATOM 3233 C CA . SER A 1 377 ? 67.316 -42.795 -159.908 1.00 53.09 377 SER A CA 1
ATOM 3234 C C . SER A 1 377 ? 67.656 -42.566 -158.367 1.00 53.09 377 SER A C 1
ATOM 3236 O O . SER A 1 377 ? 67.826 -41.434 -157.928 1.00 53.09 377 SER A O 1
ATOM 3238 N N . GLN A 1 378 ? 67.597 -43.643 -157.514 1.00 52.09 378 GLN A N 1
ATOM 3239 C CA . GLN A 1 378 ? 67.266 -43.715 -156.033 1.00 52.09 378 GLN A CA 1
ATOM 3240 C C . GLN A 1 378 ? 68.201 -44.543 -155.052 1.00 52.09 378 GLN A C 1
ATOM 3242 O O . GLN A 1 378 ? 68.865 -45.469 -155.504 1.00 52.09 378 GLN A O 1
ATOM 3247 N N . GLY A 1 379 ? 68.069 -44.380 -153.700 1.00 48.91 379 GLY A N 1
ATOM 3248 C CA . GLY A 1 379 ? 68.016 -45.487 -152.670 1.00 48.91 379 GLY A CA 1
ATOM 3249 C C . GLY A 1 379 ? 69.147 -45.725 -151.602 1.00 48.91 379 GLY A C 1
ATOM 3250 O O . GLY A 1 379 ? 70.292 -45.365 -151.839 1.00 48.91 379 GLY A O 1
ATOM 3251 N N . GLY A 1 380 ? 68.859 -46.411 -150.458 1.00 45.06 380 GLY A N 1
ATOM 3252 C CA . GLY A 1 380 ? 69.852 -47.225 -149.667 1.00 45.06 380 GLY A CA 1
ATOM 3253 C C . GLY A 1 380 ? 70.005 -47.061 -148.116 1.00 45.06 380 GLY A C 1
ATOM 3254 O O . GLY A 1 380 ? 69.773 -45.981 -147.590 1.00 45.06 380 GLY A O 1
ATOM 3255 N N . SER A 1 381 ? 70.446 -48.116 -147.383 1.00 44.72 381 SER A N 1
ATOM 3256 C CA . SER A 1 381 ? 70.503 -48.239 -145.886 1.00 44.72 381 SER A CA 1
ATOM 3257 C C . SER A 1 381 ? 71.879 -48.643 -145.263 1.00 44.72 381 SER A C 1
ATOM 3259 O O . SER A 1 381 ? 72.712 -49.209 -145.958 1.00 44.72 381 SER A O 1
ATOM 3261 N N . GLN A 1 382 ? 71.989 -48.530 -143.915 1.00 39.72 382 GLN A N 1
ATOM 3262 C CA . GLN A 1 382 ? 72.671 -49.431 -142.923 1.00 39.72 382 GLN A CA 1
ATOM 3263 C C . GLN A 1 382 ? 74.147 -49.276 -142.406 1.00 39.72 382 GLN A C 1
ATOM 3265 O O . GLN A 1 382 ? 75.110 -49.519 -143.116 1.00 39.72 382 GLN A O 1
ATOM 3270 N N . ASP A 1 383 ? 74.232 -49.106 -141.065 1.00 36.41 383 ASP A N 1
ATOM 3271 C CA . ASP A 1 383 ? 75.075 -49.779 -140.024 1.00 36.41 383 ASP A CA 1
ATOM 3272 C C . ASP A 1 383 ? 76.579 -49.447 -139.712 1.00 36.41 383 ASP A C 1
ATOM 3274 O O . ASP A 1 383 ? 77.437 -49.323 -140.575 1.00 36.41 383 ASP A O 1
ATOM 3278 N N . ARG A 1 384 ? 76.848 -49.458 -138.385 1.00 31.94 384 ARG A N 1
ATOM 3279 C CA . ARG A 1 384 ? 78.063 -49.757 -137.573 1.00 31.94 384 ARG A CA 1
ATOM 3280 C C . ARG A 1 384 ? 79.363 -48.916 -137.589 1.00 31.94 384 ARG A C 1
ATOM 3282 O O . ARG A 1 384 ? 80.134 -48.936 -138.538 1.00 31.94 384 ARG A O 1
ATOM 3289 N N . GLY A 1 385 ? 79.748 -48.444 -136.387 1.00 29.53 385 GLY A N 1
ATOM 3290 C CA . GLY A 1 385 ? 81.158 -48.335 -135.946 1.00 29.53 385 GLY A CA 1
ATOM 3291 C C . GLY A 1 385 ? 81.490 -47.199 -134.954 1.00 29.53 385 GLY A C 1
ATOM 3292 O O . GLY A 1 385 ? 81.192 -46.047 -135.238 1.00 29.53 385 GLY A O 1
ATOM 3293 N N . GLY A 1 386 ? 82.180 -47.500 -133.838 1.00 34.66 386 GLY A N 1
ATOM 3294 C CA . GLY A 1 386 ? 82.964 -46.501 -133.073 1.00 34.66 386 GLY A CA 1
ATOM 3295 C C . GLY A 1 386 ? 82.561 -46.191 -131.614 1.00 34.66 386 GLY A C 1
ATOM 3296 O O . GLY A 1 386 ? 81.627 -45.447 -131.344 1.00 34.66 386 GLY A O 1
ATOM 3297 N N . LYS A 1 387 ? 83.375 -46.679 -130.671 1.00 36.03 387 LYS A N 1
ATOM 3298 C CA . LYS A 1 387 ? 83.655 -46.136 -129.317 1.00 36.03 387 LYS A CA 1
ATOM 3299 C C 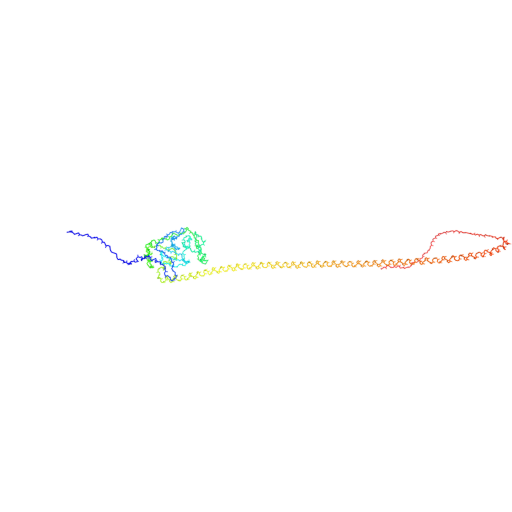. LYS A 1 387 ? 85.199 -46.172 -129.150 1.00 36.03 387 LYS A C 1
ATOM 3301 O O . LYS A 1 387 ? 85.820 -46.850 -129.973 1.00 36.03 387 LYS A O 1
ATOM 3306 N N . PRO A 1 388 ? 85.840 -45.569 -128.122 1.00 56.84 388 PRO A N 1
ATOM 3307 C CA . PRO A 1 388 ? 85.281 -44.903 -126.937 1.00 56.84 388 PRO A CA 1
ATOM 3308 C C . PRO A 1 388 ? 85.863 -43.495 -126.650 1.00 56.84 388 PRO A C 1
ATOM 3310 O O . PRO A 1 388 ? 86.902 -43.126 -127.177 1.00 56.84 388 PRO A O 1
ATOM 3313 N N . GLN A 1 389 ? 85.262 -42.765 -125.708 1.00 33.31 389 GLN A N 1
ATOM 3314 C CA . GLN A 1 389 ? 85.874 -42.459 -124.401 1.00 33.31 389 GLN A CA 1
ATOM 3315 C C . GLN A 1 389 ? 84.809 -41.839 -123.484 1.00 33.31 389 GLN A C 1
ATOM 3317 O O . GLN A 1 389 ? 83.926 -41.124 -123.953 1.00 33.31 389 GLN A O 1
ATOM 3322 N N . ASN A 1 390 ? 84.866 -42.162 -122.193 1.00 35.00 390 ASN A N 1
ATOM 3323 C CA . ASN A 1 390 ? 84.207 -41.370 -121.159 1.00 35.00 390 ASN A CA 1
ATOM 3324 C C . ASN A 1 390 ? 85.266 -40.431 -120.590 1.00 35.00 390 ASN A C 1
ATOM 3326 O O . ASN A 1 390 ? 86.384 -40.892 -120.375 1.00 35.00 390 ASN A O 1
ATOM 3330 N N . ASP A 1 391 ? 84.871 -39.217 -120.229 1.00 33.19 391 ASP A N 1
ATOM 3331 C CA . ASP A 1 391 ? 85.371 -38.608 -119.003 1.00 33.19 391 ASP A CA 1
ATOM 3332 C C . ASP A 1 391 ? 84.264 -37.792 -118.326 1.00 33.19 391 ASP A C 1
ATOM 3334 O O . ASP A 1 391 ? 83.400 -37.207 -118.976 1.00 33.19 391 ASP A O 1
ATOM 3338 N N . ASP A 1 392 ? 84.353 -37.819 -117.002 1.00 37.47 392 ASP A N 1
ATOM 3339 C CA . ASP A 1 392 ? 83.920 -36.829 -116.023 1.00 37.47 392 ASP A CA 1
ATOM 3340 C C . ASP A 1 392 ? 82.456 -36.425 -115.734 1.00 37.47 392 ASP A C 1
ATOM 3342 O O . ASP A 1 392 ? 81.638 -36.102 -116.589 1.00 37.47 392 ASP A O 1
ATOM 3346 N N . HIS A 1 393 ? 82.263 -36.276 -114.414 1.00 39.75 393 HIS A N 1
ATOM 3347 C CA . HIS A 1 393 ? 81.337 -35.397 -113.691 1.00 39.75 393 HIS A CA 1
ATOM 3348 C C . HIS A 1 393 ? 79.804 -35.657 -113.779 1.00 39.75 393 HIS A C 1
ATOM 3350 O O . HIS A 1 393 ? 79.267 -36.163 -114.755 1.00 39.75 393 HIS A O 1
ATOM 3356 N N . ASN A 1 394 ? 79.011 -35.342 -112.742 1.00 38.97 394 ASN A N 1
ATOM 3357 C CA . ASN A 1 394 ? 79.367 -34.748 -111.443 1.00 38.97 394 ASN A CA 1
ATOM 3358 C C . ASN A 1 394 ? 78.653 -35.435 -110.262 1.00 38.97 394 ASN A C 1
ATOM 3360 O O . ASN A 1 394 ? 77.566 -35.996 -110.413 1.00 38.97 394 ASN A O 1
ATOM 3364 N N . GLN A 1 395 ? 79.235 -35.306 -109.067 1.00 33.34 395 GLN A N 1
ATOM 3365 C CA . GLN A 1 395 ? 78.489 -35.411 -107.813 1.00 33.34 395 GLN A CA 1
ATOM 3366 C C . GLN A 1 395 ? 77.389 -34.328 -107.776 1.00 33.34 395 GLN A C 1
ATOM 3368 O O . GLN A 1 395 ? 77.496 -33.285 -108.418 1.00 33.34 395 GLN A O 1
ATOM 3373 N N . TYR A 1 396 ? 76.201 -34.618 -107.244 1.00 44.78 396 TYR A N 1
ATOM 3374 C CA . TYR A 1 396 ? 75.889 -34.784 -105.817 1.00 44.78 396 TYR A CA 1
ATOM 3375 C C . TYR A 1 396 ? 76.130 -33.527 -104.968 1.00 44.78 396 TYR A C 1
ATOM 3377 O O . TYR A 1 396 ? 77.030 -32.729 -105.207 1.00 44.78 396 TYR A O 1
ATOM 3385 N N . ARG A 1 397 ? 75.221 -33.376 -104.006 1.00 40.75 397 ARG A N 1
ATOM 3386 C CA . ARG A 1 397 ? 75.008 -32.252 -103.093 1.00 40.75 397 ARG A CA 1
ATOM 3387 C C . ARG A 1 397 ? 75.712 -32.492 -101.762 1.00 40.75 397 ARG A C 1
ATOM 3389 O O . ARG A 1 397 ? 75.746 -33.677 -101.365 1.00 40.75 397 ARG A O 1
#

Foldseek 3Di:
DDDDDDDDDDDDDDDDDDDPPPPPPPPPPPLPQPPDPPDRPSQADQFDAPWDDQPLFLKTAGLPGPFLWIDFQQWIWTQDPNWIWIDNARGDPTFTDFPLQDDLRSQFRFLLSTNDDDPVQPPPDRRTGRPVCVVLHDVSCVSVPCSRDDDSVPHDHHADDLCVSRVCGHPSPDPDLVVVLVVCVVRPPRDGPGPSVVVVNVLSPDDPVVSVVVSVVNVVVSVVSSVVSVVVVVVVVVVVVVVVVVVVVVVVVVVVVVVVVVVVVVVVVVVVVVVVVVVVVVVVVVVVVVVVVVVVVVVVVVVVVVVVVVVVVVVVVVVVVVVVVVVVVVVVVVVVVVVVVVVVVVVVVVVVVVVVVVVVVPVVPDDDDDDDDYDYDDDDDYDDDDDDDDDDDDDDD

Sequence (397 aa):
MRFKTIALSLLIVPLVATVADASGSRPTQVSVGINYPGVSLGINMPAYPRLVPVPGYPVYYDPNANSNYFFYDGLYWVFQGDNWYASSWYNGPWDMIGYDYVPLYVLRVPVRYYRQPPTYFRGWRDDAPPHWGEHWGRDWEQRRSGWDQWDHHATPAPAPLPAYQREYSGDRYPRAAEQQRSIESEHYRYQPREPVTQQYIQRQGQPNQQRQQEQQRLQEQQGQQRQSDQQHQQDQQRQQQQQQDKQQQQKQQDQQRQQEQQRSQDQQRQQQQQQQDKQQQQKQQDQQRQQEQQRSQDQQRQQQQQVQQRKLEQERQQNQQHSQGQQQQQDQQRQQDQQRQQGQQQQDKQQQQKQQAQQRQKDEQHQQNQQHPDQGSQGGSQDRGGKPQNDDHNQYR